Protein AF-A0A5N6A298-F1 (afdb_monomer_lite)

Secondary structure (DSSP, 8-state):
---HHHHHHHHHHHHHHHHHHHHHHHHHHHHHTT-------PPPP-PSPHHHHHHHHHHHHS-HHHHHHHHSSTTHHHHHHHHHHHHHTT--HHHHHHHHHHHHHHHSPPPPPHHHHHHHHHHHHS-HHHHHHHHTSTTHHHHHHHHHHHHHTT--HHHHHHHHHHHHHHHHHHHHHHHHHHHHHHHHHHHHHHS-S--S-HHHHHHHTT--HHHHHHHHHHHHHHS-HHHHHHHHH-TTTHHHHHHHHHHHHHTT--HHHHHHHHHHHHHHHHHTT-SS--HHHHHHHHHHSPPPPPPTTHHHHHTT------HHHHHHHHHHHHHH----HHHHHHTT--HHHHHHHHHHHHHTT-SPPPPP---PPP-THHHHHHHHHHHHHHHHHHHHHHHHHHHHH---TTTHHHHHHHHH--PPPPP--------

Radius of gyration: 34.35 Å; chains: 1; bounding box: 114×72×94 Å

Sequence (431 aa):
MSSPVEDASRQAAQQMAAMLRTLVELTRALDGARRPSLADAGPAVGGPRPAVRYAAVIEQHFGPQVRQALTDSPGWQRMVEQLGELEGAGIPPERLLPALEQITRQAQPAPPTPEQEMARVVERATSPEVAQALTRSEQWPQLAAGLQDLRAGGWDVEQLVAAAVPTLNRLVEGAQAEVGREAADAGRQQSRQVLPARPVDRETALRKAGIDRHENERLSRMVREKLPERPAELLLASDTQWPIVAAEIHRADQSGVDVAARLAGVENMLRHQAAAGARQLDIPVATLAALSMPAPPPAVKQLDQERTGARTLSREELTRASDLAVANHGVSATMLLASGYNAAQAGEALTALEQYGIVGARGESGMHPIQVGSVEQAGQRIAAGVEREIQTQAATAWSTTVSGPPAARRVQRAVTGTAPQAPIRTTGRRR

Organism: NCBI:txid2586635

pLDDT: mean 71.18, std 21.1, range [24.66, 97.81]

Structure (mmCIF, N/CA/C/O backbone):
data_AF-A0A5N6A298-F1
#
_entry.id   AF-A0A5N6A298-F1
#
loop_
_atom_site.group_PDB
_atom_site.id
_atom_site.type_symbol
_atom_site.label_atom_id
_atom_site.label_alt_id
_atom_site.label_comp_id
_atom_site.label_asym_id
_atom_site.label_entity_id
_atom_site.label_seq_id
_atom_site.pdbx_PDB_ins_code
_atom_site.Cartn_x
_atom_site.Cartn_y
_atom_site.Cartn_z
_atom_site.occupancy
_atom_site.B_iso_or_equiv
_atom_site.auth_seq_id
_atom_site.auth_comp_id
_atom_site.auth_asym_id
_atom_site.auth_atom_id
_atom_site.pdbx_PDB_model_num
ATOM 1 N N . MET A 1 1 ? 18.208 12.303 -15.739 1.00 43.62 1 MET A N 1
ATOM 2 C CA . MET A 1 1 ? 17.198 11.227 -15.764 1.00 43.62 1 MET A CA 1
ATOM 3 C C . MET A 1 1 ? 17.650 10.257 -16.831 1.00 43.62 1 MET A C 1
ATOM 5 O O . MET A 1 1 ? 17.842 10.698 -17.957 1.00 43.62 1 MET A O 1
ATOM 9 N N . SER A 1 2 ? 17.954 9.017 -16.462 1.00 44.53 2 SER A N 1
ATOM 10 C CA . SER A 1 2 ? 18.358 7.999 -17.433 1.00 44.53 2 SER A CA 1
ATOM 11 C C . SER A 1 2 ? 17.190 7.650 -18.347 1.00 44.53 2 SER A C 1
ATOM 13 O O . SER A 1 2 ? 16.032 7.767 -17.939 1.00 44.53 2 SER A O 1
ATOM 15 N N . SER A 1 3 ? 17.473 7.294 -19.599 1.00 57.28 3 SER A N 1
ATOM 16 C CA . SER A 1 3 ? 16.395 6.952 -20.528 1.00 57.28 3 SER A CA 1
ATOM 17 C C . SER A 1 3 ? 15.793 5.579 -20.175 1.00 57.28 3 SER A C 1
ATOM 19 O O . SER A 1 3 ? 16.520 4.694 -19.720 1.00 57.28 3 SER A O 1
ATOM 21 N N . PRO A 1 4 ? 14.493 5.335 -20.434 1.00 50.84 4 PRO A N 1
ATOM 22 C CA . PRO A 1 4 ? 13.869 4.027 -20.195 1.00 50.84 4 PRO A CA 1
ATOM 23 C C . PRO A 1 4 ? 14.587 2.870 -20.909 1.00 50.84 4 PRO A C 1
ATOM 25 O O . PRO A 1 4 ? 14.579 1.734 -20.444 1.00 50.84 4 PRO A O 1
ATOM 28 N N . VAL A 1 5 ? 15.239 3.172 -22.036 1.00 50.28 5 VAL A N 1
ATOM 29 C CA . VAL A 1 5 ? 16.053 2.228 -22.809 1.00 50.28 5 VAL A CA 1
ATOM 30 C C . VAL A 1 5 ? 17.362 1.896 -22.083 1.00 50.28 5 VAL A C 1
ATOM 32 O O . VAL A 1 5 ? 17.776 0.738 -22.068 1.00 50.28 5 VAL A O 1
ATOM 35 N N . GLU A 1 6 ? 18.002 2.874 -21.437 1.00 54.69 6 GLU A N 1
ATOM 36 C CA . GLU A 1 6 ? 19.203 2.655 -20.617 1.00 54.69 6 GLU A CA 1
ATOM 37 C C . GLU A 1 6 ? 18.904 1.845 -19.354 1.00 54.69 6 GLU A C 1
ATOM 39 O O . GLU A 1 6 ? 19.725 1.019 -18.951 1.00 54.69 6 GLU A O 1
ATOM 44 N N . ASP A 1 7 ? 17.750 2.073 -18.726 1.00 57.88 7 ASP A N 1
ATOM 45 C CA . ASP A 1 7 ? 17.327 1.325 -17.539 1.00 57.88 7 ASP A CA 1
ATOM 46 C C . ASP A 1 7 ? 16.993 -0.132 -17.898 1.00 57.88 7 ASP A C 1
ATOM 48 O O . ASP A 1 7 ? 17.490 -1.055 -17.250 1.00 57.88 7 ASP A O 1
ATOM 52 N N . ALA A 1 8 ? 16.264 -0.355 -18.998 1.00 55.50 8 ALA A N 1
ATOM 53 C CA . ALA A 1 8 ? 15.999 -1.693 -19.530 1.00 55.50 8 ALA A CA 1
ATOM 54 C C . ALA A 1 8 ? 17.292 -2.431 -19.928 1.00 55.50 8 ALA A C 1
ATOM 56 O O . ALA A 1 8 ? 17.456 -3.614 -19.630 1.00 55.50 8 ALA A O 1
ATOM 57 N N . SER A 1 9 ? 18.245 -1.727 -20.548 1.00 52.16 9 SER A N 1
ATOM 58 C CA . SER A 1 9 ? 19.542 -2.304 -20.931 1.00 52.16 9 SER A CA 1
ATOM 59 C C . SER A 1 9 ? 20.383 -2.682 -19.706 1.00 52.16 9 SER A C 1
ATOM 61 O O . SER A 1 9 ? 21.008 -3.744 -19.690 1.00 52.16 9 SER A O 1
ATOM 63 N N . ARG A 1 10 ? 20.360 -1.864 -18.643 1.00 62.06 10 ARG A N 1
ATOM 64 C CA . ARG A 1 10 ? 21.015 -2.185 -17.364 1.00 62.06 10 ARG A CA 1
ATOM 65 C C . ARG A 1 10 ? 20.372 -3.382 -16.669 1.00 62.06 10 ARG A C 1
ATOM 67 O O . ARG A 1 10 ? 21.094 -4.240 -16.166 1.00 62.06 10 ARG A O 1
ATOM 74 N N . GLN A 1 11 ? 19.045 -3.473 -16.674 1.00 60.03 11 GLN A N 1
ATOM 75 C CA . GLN A 1 11 ? 18.322 -4.610 -16.105 1.00 60.03 11 GLN A CA 1
ATOM 76 C C . GLN A 1 11 ? 18.631 -5.916 -16.856 1.00 60.03 11 GLN A C 1
ATOM 78 O O . GLN A 1 11 ? 18.937 -6.929 -16.226 1.00 60.03 11 GLN A O 1
ATOM 83 N N . ALA A 1 12 ? 18.644 -5.885 -18.191 1.00 54.12 12 ALA A N 1
ATOM 84 C CA . ALA A 1 12 ? 19.017 -7.035 -19.011 1.00 54.12 12 ALA A CA 1
ATOM 85 C C . ALA A 1 12 ? 20.469 -7.485 -18.749 1.00 54.12 12 ALA A C 1
ATOM 87 O O . ALA A 1 12 ? 20.732 -8.679 -18.593 1.00 54.12 12 ALA A O 1
ATOM 88 N N . ALA A 1 13 ? 21.410 -6.541 -18.611 1.00 55.81 13 ALA A N 1
ATOM 89 C CA . ALA A 1 13 ? 22.800 -6.839 -18.256 1.00 55.81 13 ALA A CA 1
ATOM 90 C C . ALA A 1 13 ? 22.931 -7.486 -16.862 1.00 55.81 13 ALA A C 1
ATOM 92 O O . ALA A 1 13 ? 23.724 -8.412 -16.677 1.00 55.81 13 ALA A O 1
ATOM 93 N N . GLN A 1 14 ? 22.135 -7.042 -15.883 1.00 65.56 14 GLN A N 1
ATOM 94 C CA . GLN A 1 14 ? 22.099 -7.637 -14.541 1.00 65.56 14 GLN A CA 1
ATOM 95 C C . GLN A 1 14 ? 21.546 -9.069 -14.556 1.00 65.56 14 GLN A C 1
ATOM 97 O O . GLN A 1 14 ? 22.130 -9.955 -13.929 1.00 65.56 14 GLN A O 1
ATOM 102 N N . GLN A 1 15 ? 20.463 -9.316 -15.296 1.00 60.50 15 GLN A N 1
ATOM 103 C CA . GLN A 1 15 ? 19.890 -10.657 -15.453 1.00 60.50 15 GLN A CA 1
ATOM 104 C C . GLN A 1 15 ? 20.857 -11.612 -16.168 1.00 60.50 15 GLN A C 1
ATOM 106 O O . GLN A 1 15 ? 21.036 -12.749 -15.731 1.00 60.50 15 GLN A O 1
ATOM 111 N N . MET A 1 16 ? 21.556 -11.134 -17.203 1.00 54.50 16 MET A N 1
ATOM 112 C CA . MET A 1 16 ? 22.578 -11.913 -17.906 1.00 54.50 16 MET A CA 1
ATOM 113 C C . MET A 1 16 ? 23.740 -12.308 -16.981 1.00 54.50 16 MET A C 1
ATOM 115 O O . MET A 1 16 ? 24.155 -13.467 -16.969 1.00 54.50 16 MET A O 1
ATOM 119 N N . ALA A 1 17 ? 24.228 -11.377 -16.154 1.00 61.50 17 ALA A N 1
ATOM 120 C CA . ALA A 1 17 ? 25.282 -11.657 -15.179 1.00 61.50 17 ALA A CA 1
ATOM 121 C C . ALA A 1 17 ? 24.845 -12.686 -14.118 1.00 61.50 17 ALA A C 1
ATOM 123 O O . ALA A 1 17 ? 25.639 -13.535 -13.708 1.00 61.50 17 ALA A O 1
ATOM 124 N N . ALA A 1 18 ? 23.579 -12.644 -13.687 1.00 61.78 18 ALA A N 1
ATOM 125 C CA . ALA A 1 18 ? 23.024 -13.631 -12.763 1.00 61.78 18 ALA A CA 1
ATOM 126 C C . ALA A 1 18 ? 22.952 -15.036 -13.390 1.00 61.78 18 ALA A C 1
ATOM 128 O O . ALA A 1 18 ? 23.314 -16.012 -12.734 1.00 61.78 18 ALA A O 1
ATOM 129 N N . MET A 1 19 ? 22.560 -15.141 -14.663 1.00 61.44 19 MET A N 1
ATOM 130 C CA . MET A 1 19 ? 22.506 -16.418 -15.385 1.00 61.44 19 MET A CA 1
ATOM 131 C C . MET A 1 19 ? 23.881 -17.012 -15.694 1.00 61.44 19 MET A C 1
ATOM 133 O O . MET A 1 19 ? 24.084 -18.215 -15.553 1.00 61.44 19 MET A O 1
ATOM 137 N N . LEU A 1 20 ? 24.856 -16.192 -16.090 1.00 58.78 20 LEU A N 1
ATOM 138 C CA . LEU A 1 20 ? 26.224 -16.677 -16.296 1.00 58.78 20 LEU A CA 1
ATOM 139 C C . LEU A 1 20 ? 26.817 -17.229 -14.997 1.00 58.78 20 LEU A C 1
ATOM 141 O O . LEU A 1 20 ? 27.527 -18.232 -15.014 1.00 58.78 20 LEU A O 1
ATOM 145 N N . ARG A 1 21 ? 26.456 -16.637 -13.853 1.00 65.31 21 ARG A N 1
ATOM 146 C CA . ARG A 1 21 ? 26.843 -17.150 -12.539 1.00 65.31 21 ARG A CA 1
ATOM 147 C C . ARG A 1 21 ? 26.256 -18.527 -12.249 1.00 65.31 21 ARG A C 1
ATOM 149 O O . ARG A 1 21 ? 26.999 -19.398 -11.814 1.00 65.31 21 ARG A O 1
ATOM 156 N N . THR A 1 22 ? 24.962 -18.739 -12.485 1.00 58.91 22 THR A N 1
ATOM 157 C CA . THR A 1 22 ? 24.343 -20.053 -12.256 1.00 58.91 22 THR A CA 1
ATOM 158 C C . THR A 1 22 ? 24.897 -21.113 -13.200 1.00 58.91 22 THR A C 1
ATOM 160 O O . THR A 1 22 ? 25.132 -22.235 -12.759 1.00 58.91 22 THR A O 1
ATOM 163 N N . LEU A 1 23 ? 25.184 -20.758 -14.456 1.00 58.97 23 LEU A N 1
ATOM 164 C CA . LEU A 1 23 ? 25.839 -21.666 -15.396 1.00 58.97 23 LEU A CA 1
ATOM 165 C C . LEU A 1 23 ? 27.237 -22.063 -14.918 1.00 58.97 23 LEU A C 1
ATOM 167 O O . LEU A 1 23 ? 27.501 -23.255 -14.853 1.00 58.97 23 LEU A O 1
ATOM 171 N N . VAL A 1 24 ? 28.086 -21.110 -14.515 1.00 64.62 24 VAL A N 1
ATOM 172 C CA . VAL A 1 24 ? 29.446 -21.392 -14.009 1.00 64.62 24 VAL A CA 1
ATOM 173 C C . VAL A 1 24 ? 29.429 -22.269 -12.756 1.00 64.62 24 VAL A 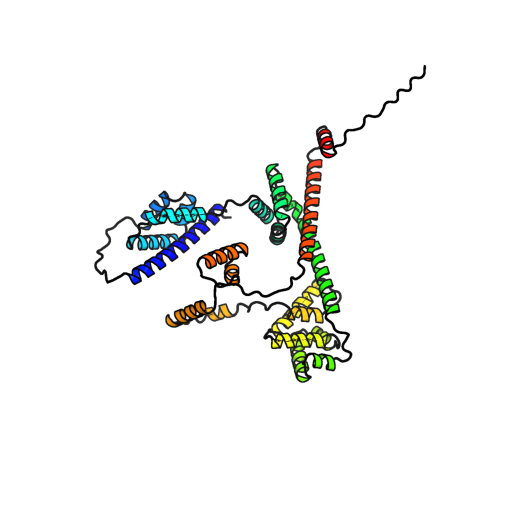C 1
ATOM 175 O O . VAL A 1 24 ? 30.220 -23.204 -12.657 1.00 64.62 24 VAL A O 1
ATOM 178 N N . GLU A 1 25 ? 28.527 -22.012 -11.806 1.00 63.84 25 GLU A N 1
ATOM 179 C CA . GLU A 1 25 ? 28.396 -22.862 -10.614 1.00 63.84 25 GLU A CA 1
ATOM 180 C C . GLU A 1 25 ? 27.953 -24.287 -10.980 1.00 63.84 25 GLU A C 1
ATOM 182 O O . GLU A 1 25 ? 28.453 -25.259 -10.413 1.00 63.84 25 GLU A O 1
ATOM 187 N N . LEU A 1 26 ? 27.085 -24.431 -11.984 1.00 54.97 26 LEU A N 1
ATOM 188 C CA . LEU A 1 26 ? 26.651 -25.732 -12.484 1.00 54.97 26 LEU A CA 1
ATOM 189 C C . LEU A 1 26 ? 27.782 -26.471 -13.220 1.00 54.97 26 LEU A C 1
ATOM 191 O O . LEU A 1 26 ? 27.974 -27.663 -12.981 1.00 54.97 26 LEU A O 1
ATOM 195 N N . THR A 1 27 ? 28.584 -25.791 -14.050 1.00 60.00 27 THR A N 1
ATOM 196 C CA . THR A 1 27 ? 29.765 -26.402 -14.688 1.00 60.00 27 THR A CA 1
ATOM 197 C C . THR A 1 27 ? 30.813 -26.798 -13.658 1.00 60.00 27 THR A C 1
ATOM 199 O O . THR A 1 27 ? 31.325 -27.910 -13.728 1.00 60.00 27 THR A O 1
ATOM 202 N N . ARG A 1 28 ? 31.089 -25.955 -12.654 1.00 65.38 28 ARG A N 1
ATOM 203 C CA . ARG A 1 28 ? 32.014 -26.289 -11.557 1.00 65.38 28 ARG A CA 1
ATOM 204 C C . ARG A 1 28 ? 31.529 -27.488 -10.744 1.00 65.38 28 ARG A C 1
ATOM 206 O O . ARG A 1 28 ? 32.340 -28.342 -10.391 1.00 65.38 28 ARG A O 1
ATOM 213 N N . ALA A 1 29 ? 30.227 -27.586 -10.477 1.00 60.88 29 ALA A N 1
ATOM 214 C CA . ALA A 1 29 ? 29.640 -28.744 -9.806 1.00 60.88 29 ALA A CA 1
ATOM 215 C C . ALA A 1 29 ? 29.777 -30.030 -10.645 1.00 60.88 29 ALA A C 1
ATOM 217 O O . ALA A 1 29 ? 30.092 -31.091 -10.105 1.00 60.88 29 ALA A O 1
ATOM 218 N N . LEU A 1 30 ? 29.603 -29.934 -11.968 1.00 55.88 30 LEU A N 1
ATOM 219 C CA . LEU A 1 30 ? 29.752 -31.058 -12.898 1.00 55.88 30 LEU A CA 1
ATOM 220 C C . LEU A 1 30 ? 31.219 -31.476 -13.110 1.00 55.88 30 LEU A C 1
ATOM 222 O O . LEU A 1 30 ? 31.504 -32.672 -13.179 1.00 55.88 30 LEU A O 1
ATOM 226 N N . ASP A 1 31 ? 32.155 -30.526 -13.158 1.00 60.06 31 ASP A N 1
ATOM 227 C CA . ASP A 1 31 ? 33.596 -30.787 -13.274 1.00 60.06 31 ASP A CA 1
ATOM 228 C C . ASP A 1 31 ? 34.197 -31.316 -11.968 1.00 60.06 31 ASP A C 1
ATOM 230 O O . ASP A 1 31 ? 35.056 -32.201 -11.993 1.00 60.06 31 ASP A O 1
ATOM 234 N N . GLY A 1 32 ? 33.696 -30.848 -10.820 1.00 59.97 32 GLY A N 1
ATOM 235 C CA . GLY A 1 32 ? 34.013 -31.412 -9.507 1.00 59.97 32 GLY A CA 1
ATOM 236 C C . GLY A 1 32 ? 33.609 -32.885 -9.384 1.00 59.97 32 GLY A C 1
ATOM 237 O O . GLY A 1 32 ? 34.278 -33.648 -8.692 1.00 59.97 32 GLY A O 1
ATOM 238 N N . ALA A 1 33 ? 32.576 -33.308 -10.118 1.00 52.66 33 ALA A N 1
ATOM 239 C CA . ALA A 1 33 ? 32.169 -34.707 -10.219 1.00 52.66 33 ALA A CA 1
ATOM 240 C C . ALA A 1 33 ? 32.962 -35.514 -11.272 1.00 52.66 33 ALA A C 1
ATOM 242 O O . ALA A 1 33 ? 32.842 -36.739 -11.308 1.00 52.66 33 ALA A O 1
ATOM 243 N N . ARG A 1 34 ? 33.760 -34.863 -12.138 1.00 52.56 34 ARG A N 1
ATOM 244 C CA . ARG A 1 34 ? 34.408 -35.492 -13.308 1.00 52.56 34 ARG A CA 1
ATOM 245 C C . ARG A 1 34 ? 35.936 -35.467 -13.348 1.00 52.56 34 ARG A C 1
ATOM 247 O O . ARG A 1 34 ? 36.486 -36.093 -14.252 1.00 52.56 34 ARG A O 1
ATOM 254 N N . ARG A 1 35 ? 36.654 -34.823 -12.422 1.00 43.28 35 ARG A N 1
ATOM 255 C CA . ARG A 1 35 ? 38.133 -34.802 -12.471 1.00 43.28 35 ARG A CA 1
ATOM 256 C C . ARG A 1 35 ? 38.819 -35.918 -11.666 1.00 43.28 35 ARG A C 1
ATOM 258 O O . ARG A 1 35 ? 38.886 -35.827 -10.442 1.00 43.28 35 ARG A O 1
ATOM 265 N N . PRO A 1 36 ? 39.494 -36.873 -12.336 1.00 46.06 36 PRO A N 1
ATOM 266 C CA . PRO A 1 36 ? 40.825 -37.315 -11.943 1.00 46.06 36 PRO A CA 1
ATOM 267 C C . PRO A 1 36 ? 41.881 -36.260 -12.342 1.00 46.06 36 PRO A C 1
ATOM 269 O O . PRO A 1 36 ? 41.721 -35.525 -13.315 1.00 46.06 36 PRO A O 1
ATOM 272 N N . SER A 1 37 ? 42.941 -36.171 -11.535 1.00 46.19 37 SER A N 1
ATOM 273 C CA . SER A 1 37 ? 44.024 -35.174 -11.575 1.00 46.19 37 SER A CA 1
ATOM 274 C C . SER A 1 37 ? 44.629 -34.944 -12.973 1.00 46.19 37 SER A C 1
ATOM 276 O O . SER A 1 37 ? 45.226 -35.847 -13.552 1.00 46.19 37 SER A O 1
ATOM 278 N N . LEU A 1 38 ? 44.520 -33.714 -13.487 1.00 52.94 38 LEU A N 1
ATOM 279 C CA . LEU A 1 38 ? 45.215 -33.213 -14.679 1.00 52.94 38 LEU A CA 1
ATOM 280 C C . LEU A 1 38 ? 46.194 -32.124 -14.222 1.00 52.94 38 LEU A C 1
ATOM 282 O O . LEU A 1 38 ? 45.809 -30.968 -14.060 1.00 52.94 38 LEU A O 1
ATOM 286 N N . ALA A 1 39 ? 47.439 -32.522 -13.958 1.00 48.03 39 ALA A N 1
ATOM 287 C CA . ALA A 1 39 ? 48.506 -31.664 -13.437 1.00 48.03 39 ALA A CA 1
ATOM 288 C C . ALA A 1 39 ? 49.485 -31.139 -14.512 1.00 48.03 39 ALA A C 1
ATOM 290 O O . ALA A 1 39 ? 50.478 -30.522 -14.154 1.00 48.03 39 ALA A O 1
ATOM 291 N N . ASP A 1 40 ? 49.202 -31.320 -15.808 1.00 52.19 40 ASP A N 1
ATOM 292 C CA . ASP A 1 40 ? 50.120 -30.959 -16.909 1.00 52.19 40 ASP A CA 1
ATOM 293 C C . ASP A 1 40 ? 49.461 -30.054 -17.970 1.00 52.19 40 ASP A C 1
ATOM 295 O O . ASP A 1 40 ? 49.373 -30.388 -19.151 1.00 52.19 40 ASP A O 1
ATOM 299 N N . ALA A 1 41 ? 48.980 -28.874 -17.568 1.00 49.12 41 ALA A N 1
ATOM 300 C CA . ALA A 1 41 ? 48.631 -27.812 -18.517 1.00 49.12 41 ALA A CA 1
ATOM 301 C C . ALA A 1 41 ? 49.768 -26.778 -18.554 1.00 49.12 41 ALA A C 1
ATOM 303 O O . ALA A 1 41 ? 49.961 -26.016 -17.607 1.00 49.12 41 ALA A O 1
ATOM 304 N N . GLY A 1 42 ? 50.552 -26.796 -19.635 1.00 51.91 42 GLY A N 1
ATOM 305 C CA . GLY A 1 42 ? 51.696 -25.908 -19.851 1.00 51.91 42 GLY A CA 1
ATOM 306 C C . GLY A 1 42 ? 51.341 -24.411 -19.947 1.00 51.91 42 GLY A C 1
ATOM 307 O O . GLY A 1 42 ? 50.167 -24.040 -20.012 1.00 51.91 42 GLY A O 1
ATOM 308 N N . PRO A 1 43 ? 52.359 -23.528 -19.957 1.00 50.56 43 PRO A N 1
ATOM 309 C CA . PRO A 1 43 ? 52.185 -22.081 -19.851 1.00 50.56 43 PRO A CA 1
ATOM 310 C C . PRO A 1 43 ? 51.409 -21.501 -21.042 1.00 50.56 43 PRO A C 1
ATOM 312 O O . PRO A 1 43 ? 51.761 -21.715 -22.202 1.00 50.56 43 PRO A O 1
ATOM 315 N N . ALA A 1 44 ? 50.356 -20.739 -20.736 1.00 53.00 44 ALA A N 1
ATOM 316 C CA . ALA A 1 44 ? 49.488 -20.093 -21.712 1.00 53.00 44 ALA A CA 1
ATOM 317 C C . ALA A 1 44 ? 50.273 -19.114 -22.607 1.00 53.00 44 ALA A C 1
ATOM 319 O O . ALA A 1 44 ? 50.848 -18.131 -22.140 1.00 53.00 44 ALA A O 1
ATOM 320 N N . VAL A 1 45 ? 50.290 -19.393 -23.911 1.00 48.31 45 VAL A N 1
ATOM 321 C CA . VAL A 1 45 ? 50.901 -18.553 -24.949 1.00 48.31 45 VAL A CA 1
ATOM 322 C C . VAL A 1 45 ? 50.111 -17.241 -25.080 1.00 48.31 45 VAL A C 1
ATOM 324 O O . VAL A 1 45 ? 48.882 -17.250 -25.093 1.00 48.31 45 VAL A O 1
ATOM 327 N N . GLY A 1 46 ? 50.822 -16.109 -25.154 1.00 52.50 46 GLY A N 1
ATOM 328 C CA . GLY A 1 46 ? 50.289 -14.742 -25.080 1.00 52.50 46 GLY A CA 1
ATOM 329 C C . GLY A 1 46 ? 49.332 -14.339 -26.207 1.00 52.50 46 GLY A C 1
ATOM 330 O O . GLY A 1 46 ? 49.726 -13.664 -27.155 1.00 52.50 46 GLY A O 1
ATOM 331 N N . GLY A 1 47 ? 48.061 -14.714 -26.074 1.00 63.28 47 GLY A N 1
ATOM 332 C CA . GLY A 1 47 ? 46.960 -14.180 -26.874 1.00 63.28 47 GLY A CA 1
ATOM 333 C C . GLY A 1 47 ? 46.531 -12.765 -26.447 1.00 63.28 47 GLY A C 1
ATOM 334 O O . GLY A 1 47 ? 46.958 -12.265 -25.400 1.00 63.28 47 GLY A O 1
ATOM 335 N N . PRO A 1 48 ? 45.673 -12.097 -27.244 1.00 67.38 48 PRO A N 1
ATOM 336 C CA . PRO A 1 48 ? 45.055 -10.832 -26.853 1.00 67.38 48 PRO A CA 1
ATOM 337 C C . PRO A 1 48 ? 44.349 -10.969 -25.499 1.00 67.38 48 PRO A C 1
ATOM 339 O O . PRO A 1 48 ? 43.787 -12.019 -25.186 1.00 67.38 48 PRO A O 1
ATOM 342 N N . ARG A 1 49 ? 44.370 -9.895 -24.694 1.00 81.94 49 ARG A N 1
ATOM 343 C CA . ARG A 1 49 ? 43.729 -9.882 -23.370 1.00 81.94 49 ARG A CA 1
ATOM 344 C C . ARG A 1 49 ? 42.270 -10.360 -23.503 1.00 81.94 49 ARG A C 1
ATOM 346 O O . ARG A 1 49 ? 41.555 -9.784 -24.329 1.00 81.94 49 ARG A O 1
ATOM 353 N N . PRO A 1 50 ? 41.811 -11.338 -22.697 1.00 82.00 50 PRO A N 1
ATOM 354 C CA . PRO A 1 50 ? 40.481 -11.947 -22.825 1.00 82.00 50 PRO A CA 1
ATOM 355 C C . PRO A 1 50 ? 39.333 -10.934 -22.935 1.00 82.00 50 PRO A C 1
ATOM 357 O O . PRO A 1 50 ? 38.437 -11.105 -23.753 1.00 82.00 50 PRO A O 1
ATOM 360 N N . ALA A 1 51 ? 39.418 -9.812 -22.210 1.00 83.25 51 ALA A N 1
ATOM 361 C CA . ALA A 1 51 ? 38.435 -8.730 -22.272 1.00 83.25 51 ALA A CA 1
ATOM 362 C C . ALA A 1 51 ? 38.251 -8.130 -23.679 1.00 83.25 51 ALA A C 1
ATOM 364 O O . ALA A 1 51 ? 37.125 -7.880 -24.093 1.00 83.25 51 ALA A O 1
ATOM 365 N N . VAL A 1 52 ? 39.342 -7.912 -24.423 1.00 87.25 52 VAL A N 1
ATOM 366 C CA . VAL A 1 52 ? 39.291 -7.336 -25.781 1.00 87.25 52 VAL A CA 1
ATOM 367 C C . VAL A 1 52 ? 38.697 -8.343 -26.758 1.00 87.25 52 VAL A C 1
ATOM 369 O O . VAL A 1 52 ? 37.897 -7.983 -27.617 1.00 87.25 52 VAL A O 1
ATOM 372 N N . ARG A 1 53 ? 39.054 -9.621 -26.594 1.00 87.94 53 ARG A N 1
ATOM 373 C CA . ARG A 1 53 ? 38.508 -10.704 -27.408 1.00 87.94 53 ARG A CA 1
ATOM 374 C C . ARG A 1 53 ? 37.005 -10.851 -27.179 1.00 87.94 53 ARG A C 1
ATOM 376 O O . ARG A 1 53 ? 36.258 -10.776 -28.145 1.00 87.94 53 ARG A O 1
ATOM 383 N N . TYR A 1 54 ? 36.549 -11.003 -25.935 1.00 88.75 54 TYR A N 1
ATOM 384 C CA . TYR A 1 54 ? 35.120 -11.179 -25.654 1.00 88.75 54 TYR A CA 1
ATOM 385 C C . TYR A 1 54 ? 34.296 -9.933 -25.967 1.00 88.75 54 TYR A C 1
ATOM 387 O O . TYR A 1 54 ? 33.163 -10.083 -26.412 1.00 88.75 54 TYR A O 1
ATOM 395 N N . ALA A 1 55 ? 34.858 -8.726 -25.824 1.00 87.25 55 ALA A N 1
ATOM 396 C CA . ALA A 1 55 ? 34.208 -7.515 -26.315 1.00 87.25 55 ALA A CA 1
ATOM 397 C C . ALA A 1 55 ? 33.898 -7.645 -27.812 1.00 87.25 55 ALA A C 1
ATOM 399 O O . ALA A 1 55 ? 32.737 -7.517 -28.182 1.00 87.25 55 ALA A O 1
ATOM 400 N N . ALA A 1 56 ? 34.886 -8.009 -28.641 1.00 89.06 56 ALA A N 1
ATOM 401 C CA . ALA A 1 56 ? 34.703 -8.200 -30.083 1.00 89.06 56 ALA A CA 1
ATOM 402 C C . ALA A 1 56 ? 33.649 -9.270 -30.425 1.00 89.06 56 ALA A C 1
ATOM 404 O O . ALA A 1 56 ? 32.884 -9.090 -31.369 1.00 89.06 56 ALA A O 1
ATOM 405 N N . VAL A 1 57 ? 33.566 -10.361 -29.653 1.00 87.44 57 VAL A N 1
ATOM 406 C CA . VAL A 1 57 ? 32.520 -11.378 -29.861 1.00 87.44 57 VAL A CA 1
ATOM 407 C C . VAL A 1 57 ? 31.134 -10.825 -29.486 1.00 87.44 57 VAL A C 1
ATOM 409 O O . VAL A 1 57 ? 30.175 -10.999 -30.232 1.00 87.44 57 VAL A O 1
ATOM 412 N N . ILE A 1 58 ? 31.011 -10.072 -28.390 1.00 87.56 58 ILE A N 1
ATOM 413 C CA . ILE A 1 58 ? 29.758 -9.391 -28.014 1.00 87.56 58 ILE A CA 1
ATOM 414 C C . ILE A 1 58 ? 29.351 -8.349 -29.064 1.00 87.56 58 ILE A C 1
ATOM 416 O O . ILE A 1 58 ? 28.162 -8.211 -29.353 1.00 87.56 58 ILE A O 1
ATOM 420 N N . GLU A 1 59 ? 30.306 -7.656 -29.690 1.00 88.56 59 GLU A N 1
ATOM 421 C CA . GLU A 1 59 ? 30.016 -6.688 -30.755 1.00 88.56 59 GLU A CA 1
ATOM 422 C C . GLU A 1 59 ? 29.309 -7.309 -31.963 1.00 88.56 59 GLU A C 1
ATOM 424 O O . GLU A 1 59 ? 28.521 -6.626 -32.619 1.00 88.56 59 GLU A O 1
ATOM 429 N N . GLN A 1 60 ? 29.585 -8.584 -32.252 1.00 89.75 60 GLN A N 1
ATOM 430 C CA . GLN A 1 60 ? 28.999 -9.311 -33.381 1.00 89.75 60 GLN A CA 1
ATOM 431 C C . GLN A 1 60 ? 27.565 -9.777 -33.106 1.00 89.75 60 GLN A C 1
ATOM 433 O O . GLN A 1 60 ? 26.785 -9.911 -34.046 1.00 89.75 60 GLN A O 1
ATOM 438 N N . HIS A 1 61 ? 27.212 -10.005 -31.837 1.00 85.06 61 HIS A N 1
ATOM 439 C CA . HIS A 1 61 ? 25.932 -10.606 -31.445 1.00 85.06 61 HIS A CA 1
ATOM 440 C C . HIS A 1 61 ? 24.925 -9.615 -30.851 1.00 85.06 61 HIS A C 1
ATOM 442 O O . HIS A 1 61 ? 23.725 -9.879 -30.876 1.00 85.06 61 HIS A O 1
ATOM 448 N N . PHE A 1 62 ? 25.375 -8.467 -30.338 1.00 86.50 62 PHE A N 1
ATOM 449 C CA . PHE A 1 62 ? 24.496 -7.496 -29.688 1.00 86.50 62 PHE A CA 1
ATOM 450 C C . PHE A 1 62 ? 24.516 -6.123 -30.370 1.00 86.50 62 PHE A C 1
ATOM 452 O O . PHE A 1 62 ? 25.555 -5.603 -30.796 1.00 86.50 62 PHE A O 1
ATOM 459 N N . GLY A 1 63 ? 23.336 -5.494 -30.414 1.00 86.38 63 GLY A N 1
ATOM 460 C CA . GLY A 1 63 ? 23.179 -4.111 -30.862 1.00 86.38 63 GLY A CA 1
ATOM 461 C C . GLY A 1 63 ? 23.996 -3.122 -30.012 1.00 86.38 63 GLY A C 1
ATOM 462 O O . GLY A 1 63 ? 24.357 -3.431 -28.872 1.00 86.38 63 GLY A O 1
ATOM 463 N N . PRO A 1 64 ? 24.278 -1.912 -30.532 1.00 85.75 64 PRO A N 1
ATOM 464 C CA . PRO A 1 64 ? 25.215 -0.965 -29.918 1.00 85.75 64 PRO A CA 1
ATOM 465 C C . PRO A 1 64 ? 24.840 -0.571 -28.480 1.00 85.75 64 PRO A C 1
ATOM 467 O O . PRO A 1 64 ? 25.721 -0.429 -27.641 1.00 85.75 64 PRO A O 1
ATOM 470 N N . GLN A 1 65 ? 23.544 -0.470 -28.169 1.00 79.50 65 GLN A N 1
ATOM 471 C CA . GLN A 1 65 ? 23.050 -0.103 -26.834 1.00 79.50 65 GLN A CA 1
ATOM 472 C C . GLN A 1 65 ? 23.310 -1.194 -25.786 1.00 79.50 65 GLN A C 1
ATOM 474 O O . GLN A 1 65 ? 23.813 -0.909 -24.704 1.00 79.50 65 GLN A O 1
ATOM 479 N N . VAL A 1 66 ? 23.007 -2.454 -26.117 1.00 81.38 66 VAL A N 1
ATOM 480 C CA . VAL A 1 66 ? 23.225 -3.597 -25.216 1.00 81.38 66 VAL A CA 1
ATOM 481 C C . VAL A 1 66 ? 24.717 -3.841 -25.029 1.00 81.38 66 VAL A C 1
ATOM 483 O O . VAL A 1 66 ? 25.163 -4.065 -23.910 1.00 81.38 66 VAL A O 1
ATOM 486 N N . ARG A 1 67 ? 25.498 -3.723 -26.106 1.00 88.44 67 ARG A N 1
ATOM 487 C CA . ARG A 1 67 ? 26.960 -3.787 -26.058 1.00 88.44 67 ARG A CA 1
ATOM 488 C C . ARG A 1 67 ? 27.525 -2.761 -25.083 1.00 88.44 67 ARG A C 1
ATOM 490 O O . ARG A 1 67 ? 28.242 -3.153 -24.173 1.00 88.44 67 ARG A O 1
ATOM 497 N N . GLN A 1 68 ? 27.157 -1.490 -25.245 1.00 84.81 68 GLN A N 1
ATOM 498 C CA . GLN A 1 68 ? 27.632 -0.418 -24.377 1.00 84.81 68 GLN A CA 1
ATOM 499 C C . GLN A 1 68 ? 27.200 -0.642 -22.922 1.00 84.81 68 GLN A C 1
ATOM 501 O O . GLN A 1 68 ? 28.020 -0.560 -22.016 1.00 84.81 68 GLN A O 1
ATOM 506 N N . ALA A 1 69 ? 25.943 -1.027 -22.686 1.00 84.50 69 ALA A N 1
ATOM 507 C CA . ALA A 1 69 ? 25.462 -1.340 -21.342 1.00 84.50 69 ALA A CA 1
ATOM 508 C C . ALA A 1 69 ? 26.203 -2.525 -20.695 1.00 84.50 69 ALA A C 1
ATOM 510 O O . ALA A 1 69 ? 26.441 -2.511 -19.488 1.00 84.50 69 ALA A O 1
ATOM 511 N N . LEU A 1 70 ? 26.575 -3.546 -21.475 1.00 84.44 70 LEU A N 1
ATOM 512 C CA . LEU A 1 70 ? 27.336 -4.700 -20.995 1.00 84.44 70 LEU A CA 1
ATOM 513 C C . LEU A 1 70 ? 28.794 -4.343 -20.696 1.00 84.44 70 LEU A C 1
ATOM 515 O O . LEU A 1 70 ? 29.299 -4.761 -19.656 1.00 84.44 70 LEU A O 1
ATOM 519 N N . THR A 1 71 ? 29.456 -3.570 -21.563 1.00 85.12 71 THR A N 1
ATOM 520 C CA . THR A 1 71 ? 30.866 -3.181 -21.386 1.00 85.12 71 THR A CA 1
ATOM 521 C C . THR A 1 71 ? 31.060 -2.126 -20.305 1.00 85.12 71 THR A C 1
ATOM 523 O O . THR A 1 71 ? 32.064 -2.163 -19.595 1.00 85.12 71 THR A O 1
ATOM 526 N N . ASP A 1 72 ? 30.093 -1.220 -20.145 1.00 85.12 72 ASP A N 1
ATOM 527 C CA . ASP A 1 72 ? 30.130 -0.148 -19.144 1.00 85.12 72 ASP A CA 1
ATOM 528 C C . ASP A 1 72 ? 29.599 -0.626 -17.780 1.00 85.12 72 ASP A C 1
ATOM 530 O O . ASP A 1 72 ? 29.726 0.066 -16.766 1.00 85.12 72 ASP A O 1
ATOM 534 N N . SER A 1 73 ? 29.006 -1.825 -17.728 1.00 83.69 73 SER A N 1
ATOM 535 C CA . SER A 1 73 ? 28.530 -2.417 -16.484 1.00 83.69 73 SER A CA 1
ATOM 536 C C . SER A 1 73 ? 29.701 -2.686 -15.531 1.00 83.69 73 SER A C 1
ATOM 538 O O . SER A 1 73 ? 30.687 -3.316 -15.923 1.00 83.69 73 SER A O 1
ATOM 540 N N . PRO A 1 74 ? 29.583 -2.347 -14.233 1.00 80.44 74 PRO A N 1
ATOM 541 C CA . PRO A 1 74 ? 30.589 -2.708 -13.231 1.00 80.44 74 PRO A CA 1
ATOM 542 C C . PRO A 1 74 ? 30.784 -4.232 -13.094 1.00 80.44 74 PRO A C 1
ATOM 544 O O . PRO A 1 74 ? 31.770 -4.678 -12.512 1.00 80.44 74 PRO A O 1
ATOM 547 N N . GLY A 1 75 ? 29.870 -5.045 -13.642 1.00 83.62 75 GLY A N 1
ATOM 548 C CA . GLY A 1 75 ? 29.991 -6.502 -13.722 1.00 83.62 75 GLY A CA 1
ATOM 549 C C . GLY A 1 75 ? 30.801 -7.030 -14.914 1.00 83.62 75 GLY A C 1
ATOM 550 O O . GLY A 1 75 ? 31.034 -8.236 -14.973 1.00 83.62 75 GLY A O 1
ATOM 551 N N . TRP A 1 76 ? 31.241 -6.173 -15.842 1.00 87.44 76 TRP A N 1
ATOM 552 C CA . TRP A 1 76 ? 31.899 -6.577 -17.090 1.00 87.44 76 TRP A CA 1
ATOM 553 C C . TRP A 1 76 ? 33.155 -7.429 -16.871 1.00 87.44 76 TRP A C 1
ATOM 555 O O . TRP A 1 76 ? 33.287 -8.498 -17.460 1.00 87.44 76 TRP A O 1
ATOM 565 N N . GLN A 1 77 ? 34.050 -7.011 -15.970 1.00 88.50 77 GLN A N 1
ATOM 566 C CA . GLN A 1 77 ? 35.285 -7.760 -15.689 1.00 88.50 77 GLN A CA 1
ATOM 567 C C . GLN A 1 77 ? 34.995 -9.169 -15.163 1.00 88.50 77 GLN A C 1
ATOM 569 O O . GLN A 1 77 ? 35.577 -10.142 -15.631 1.00 88.50 77 GLN A O 1
ATOM 574 N N . ARG A 1 78 ? 34.017 -9.298 -14.260 1.00 84.19 78 ARG A N 1
ATOM 575 C CA . ARG A 1 78 ? 33.586 -10.601 -13.742 1.00 84.19 78 ARG A CA 1
ATOM 576 C C . ARG A 1 78 ? 32.974 -11.472 -14.841 1.00 84.19 78 ARG A C 1
ATOM 578 O O . ARG A 1 78 ? 33.189 -12.676 -14.856 1.00 84.19 78 ARG A O 1
ATOM 585 N N . MET A 1 79 ? 32.222 -10.875 -15.762 1.00 85.81 79 MET A N 1
ATOM 586 C CA . MET A 1 79 ? 31.657 -11.585 -16.910 1.00 85.81 79 MET A CA 1
ATOM 587 C C . MET A 1 79 ? 32.755 -12.117 -17.839 1.00 85.81 79 MET A C 1
ATOM 589 O O . MET A 1 79 ? 32.697 -13.265 -18.264 1.00 85.81 79 MET A O 1
ATOM 593 N N . VAL A 1 80 ? 33.785 -11.310 -18.101 1.00 90.31 80 VAL A N 1
ATOM 594 C CA . VAL A 1 80 ? 34.977 -11.709 -18.865 1.00 90.31 80 VAL A CA 1
ATOM 595 C C . VAL A 1 80 ? 35.705 -12.874 -18.192 1.00 90.31 80 VAL A C 1
ATOM 597 O O . VAL A 1 80 ? 36.078 -13.825 -18.875 1.00 90.31 80 VAL A O 1
ATOM 600 N N . GLU A 1 81 ? 35.881 -12.830 -16.870 1.00 89.56 81 GLU A N 1
ATOM 601 C CA . GLU A 1 81 ? 36.472 -13.934 -16.100 1.00 89.56 81 GLU A CA 1
ATOM 602 C C . GLU A 1 81 ? 35.641 -15.218 -16.237 1.00 89.56 81 GLU A C 1
ATOM 604 O O . GLU A 1 81 ? 36.185 -16.270 -16.559 1.00 89.56 81 GLU A O 1
ATOM 609 N N . GLN A 1 82 ? 34.316 -15.125 -16.086 1.00 87.12 82 GLN A N 1
ATOM 610 C CA . GLN A 1 82 ? 33.400 -16.262 -16.227 1.00 87.12 82 GLN A CA 1
ATOM 611 C C . GLN A 1 82 ? 33.417 -16.870 -17.634 1.00 87.12 82 GLN A C 1
ATOM 613 O O . GLN A 1 82 ? 33.423 -18.091 -17.775 1.00 87.12 82 GLN A O 1
ATOM 618 N N . LEU A 1 83 ? 33.454 -16.041 -18.681 1.00 88.50 83 LEU A N 1
ATOM 619 C CA . LEU A 1 83 ? 33.589 -16.519 -20.060 1.00 88.50 83 LEU A CA 1
ATOM 620 C C . LEU A 1 83 ? 34.943 -17.206 -20.285 1.00 88.50 83 LEU A C 1
ATOM 622 O O . LEU A 1 83 ? 34.993 -18.230 -20.964 1.00 88.50 83 LEU A O 1
ATOM 626 N N . GLY A 1 84 ? 36.011 -16.701 -19.658 1.00 89.12 84 GLY A N 1
ATOM 627 C CA . GLY A 1 84 ? 37.331 -17.335 -19.654 1.00 89.12 84 GLY A CA 1
ATOM 628 C C . GLY A 1 84 ? 37.344 -18.706 -18.986 1.00 89.12 84 GLY A C 1
ATOM 629 O O . GLY A 1 84 ? 37.945 -19.642 -19.512 1.00 89.12 84 GLY A O 1
ATOM 630 N N . GLU A 1 85 ? 36.650 -18.855 -17.859 1.00 89.38 85 GLU A N 1
ATOM 631 C CA . GLU A 1 85 ? 36.507 -20.148 -17.184 1.00 89.38 85 GLU A CA 1
ATOM 632 C C . GLU A 1 85 ? 35.728 -21.162 -18.029 1.00 89.38 85 GLU A C 1
ATOM 634 O O . GLU A 1 85 ? 36.148 -22.313 -18.147 1.00 89.38 85 GLU A O 1
ATOM 639 N N . LEU A 1 86 ? 34.622 -20.739 -18.652 1.00 88.38 86 LEU A N 1
ATOM 640 C CA . LEU A 1 86 ? 33.818 -21.599 -19.526 1.00 88.38 86 LEU A CA 1
ATOM 641 C C . LEU A 1 86 ? 34.600 -22.028 -20.772 1.00 88.38 86 LEU A C 1
ATOM 643 O O . LEU A 1 86 ? 34.548 -23.198 -21.157 1.00 88.38 86 LEU A O 1
ATOM 647 N N . GLU A 1 87 ? 35.379 -21.119 -21.359 1.00 89.75 87 GLU A N 1
ATOM 648 C CA . GLU A 1 87 ? 36.266 -21.449 -22.473 1.00 89.75 87 GLU A CA 1
ATOM 649 C C . GLU A 1 87 ? 37.365 -22.433 -22.042 1.00 89.75 87 GLU A C 1
ATOM 651 O O . GLU A 1 87 ? 37.626 -23.408 -22.748 1.00 89.75 87 GLU A O 1
ATOM 656 N N . GLY A 1 88 ? 37.950 -22.248 -20.852 1.00 87.75 88 GLY A N 1
ATOM 657 C CA . GLY A 1 88 ? 38.900 -23.192 -20.254 1.00 87.75 88 GLY A CA 1
ATOM 658 C C . GLY A 1 88 ? 38.307 -24.583 -19.988 1.00 87.75 88 GLY A C 1
ATOM 659 O O . GLY A 1 88 ? 39.030 -25.578 -20.036 1.00 87.75 88 GLY A O 1
ATOM 660 N N . ALA A 1 89 ? 36.991 -24.668 -19.775 1.00 88.69 89 ALA A N 1
ATOM 661 C CA . ALA A 1 89 ? 36.231 -25.916 -19.681 1.00 88.69 89 ALA A CA 1
ATOM 662 C C . ALA A 1 89 ? 35.813 -26.490 -21.056 1.00 88.69 89 ALA A C 1
ATOM 664 O O . ALA A 1 89 ? 35.100 -27.492 -21.126 1.00 88.69 89 ALA A O 1
ATOM 665 N N . GLY A 1 90 ? 36.250 -25.881 -22.164 1.00 90.12 90 GLY A N 1
ATOM 666 C CA . GLY A 1 90 ? 35.960 -26.334 -23.526 1.00 90.12 90 GLY A CA 1
ATOM 667 C C . GLY A 1 90 ? 34.603 -25.883 -24.076 1.00 90.12 90 GLY A C 1
ATOM 668 O O . GLY A 1 90 ? 34.153 -26.416 -25.094 1.00 90.12 90 GLY A O 1
ATOM 669 N N . ILE A 1 91 ? 33.939 -24.915 -23.436 1.00 90.69 91 ILE A N 1
ATOM 670 C CA . ILE A 1 91 ? 32.686 -24.321 -23.912 1.00 90.69 91 ILE A CA 1
ATOM 671 C C . ILE A 1 91 ? 33.008 -22.970 -24.567 1.00 90.69 91 ILE A C 1
ATOM 673 O O . ILE A 1 91 ? 33.172 -21.975 -23.861 1.00 90.69 91 ILE A O 1
ATOM 677 N N . PRO A 1 92 ? 33.103 -22.895 -25.907 1.00 90.88 92 PRO A N 1
ATOM 678 C CA . PRO A 1 92 ? 33.409 -21.639 -26.578 1.00 90.88 92 PRO A CA 1
ATOM 679 C C . PRO A 1 92 ? 32.261 -20.633 -26.374 1.00 90.88 92 PRO A C 1
ATOM 681 O O . PRO A 1 92 ? 31.088 -21.017 -26.502 1.00 90.88 92 PRO A O 1
ATOM 684 N N . PRO A 1 93 ? 32.556 -19.354 -26.080 1.00 84.25 93 PRO A N 1
ATOM 685 C CA . PRO A 1 93 ? 31.538 -18.333 -25.829 1.00 84.25 93 PRO A CA 1
ATOM 686 C C . PRO A 1 93 ? 30.581 -18.162 -27.016 1.00 84.25 93 PRO A C 1
ATOM 688 O O . PRO A 1 93 ? 29.394 -17.921 -26.816 1.00 84.25 93 PRO A O 1
ATOM 691 N N . GLU A 1 94 ? 31.043 -18.402 -28.245 1.00 90.44 94 GLU A N 1
ATOM 692 C CA . GLU A 1 94 ? 30.241 -18.348 -29.472 1.00 90.44 94 GLU A CA 1
ATOM 693 C C . GLU A 1 94 ? 29.054 -19.329 -29.453 1.00 90.44 94 GLU A C 1
ATOM 695 O O . GLU A 1 94 ? 28.046 -19.090 -30.114 1.00 90.44 94 GLU A O 1
ATOM 700 N N . ARG A 1 95 ? 29.125 -20.417 -28.670 1.00 89.81 95 ARG A N 1
ATOM 701 C CA . ARG A 1 95 ? 27.989 -21.338 -28.478 1.00 89.81 95 ARG A CA 1
ATOM 702 C C . ARG A 1 95 ? 26.974 -20.844 -27.451 1.00 89.81 95 ARG A C 1
ATOM 704 O O . ARG A 1 95 ? 25.816 -21.244 -27.517 1.00 89.81 95 ARG A O 1
ATOM 711 N N . LEU A 1 96 ? 27.393 -20.006 -26.506 1.00 85.94 96 LEU A N 1
ATOM 712 C CA . LEU A 1 96 ? 26.537 -19.479 -25.440 1.00 85.94 96 LEU A CA 1
ATOM 713 C C . LEU A 1 96 ? 25.816 -18.199 -25.873 1.00 85.94 96 LEU A C 1
ATOM 715 O O . LEU A 1 96 ? 24.686 -17.948 -25.455 1.00 85.94 96 LEU A O 1
ATOM 719 N N . LEU A 1 97 ? 26.445 -17.408 -26.741 1.00 84.44 97 LEU A N 1
ATOM 720 C CA . LEU A 1 97 ? 25.949 -16.095 -27.146 1.00 84.44 97 LEU A CA 1
ATOM 721 C C . LEU A 1 97 ? 24.572 -16.102 -27.826 1.00 84.44 97 LEU A C 1
ATOM 723 O O . LEU A 1 97 ? 23.762 -15.266 -27.438 1.00 84.44 97 LEU A O 1
ATOM 727 N N . PRO A 1 98 ? 24.222 -17.032 -28.737 1.00 85.69 98 PRO A N 1
ATOM 728 C CA . PRO A 1 98 ? 22.877 -17.066 -29.318 1.00 85.69 98 PRO A CA 1
ATOM 729 C C . PRO A 1 98 ? 21.772 -17.302 -28.276 1.00 85.69 98 PRO A C 1
ATOM 731 O O . PRO A 1 98 ? 20.699 -16.703 -28.357 1.00 85.69 98 PRO A O 1
ATOM 734 N N . ALA A 1 99 ? 22.041 -18.138 -27.266 1.00 81.44 99 ALA A N 1
ATOM 735 C CA . ALA A 1 99 ? 21.105 -18.375 -26.170 1.00 81.44 99 ALA A CA 1
ATOM 736 C C . ALA A 1 99 ? 20.953 -17.119 -25.301 1.00 81.44 99 ALA A C 1
ATOM 738 O O . ALA A 1 99 ? 19.836 -16.729 -24.969 1.00 81.44 99 ALA A O 1
ATOM 739 N N . LEU A 1 100 ? 22.064 -16.441 -24.995 1.00 79.00 100 LEU A N 1
ATOM 740 C CA . LEU A 1 100 ? 22.052 -15.172 -24.264 1.00 79.00 100 LEU A CA 1
ATOM 741 C C . LEU A 1 100 ? 21.338 -14.066 -25.050 1.00 79.00 100 LEU A C 1
ATOM 743 O O . LEU A 1 100 ? 20.580 -13.312 -24.452 1.00 79.00 100 LEU A O 1
ATOM 747 N N . GLU A 1 101 ? 21.507 -14.009 -26.373 1.00 83.06 101 GLU A N 1
ATOM 748 C CA . GLU A 1 101 ? 20.802 -13.083 -27.263 1.00 83.06 101 GLU A CA 1
ATOM 749 C C . GLU A 1 101 ? 19.288 -13.331 -27.228 1.00 83.06 101 GLU A C 1
ATOM 751 O O . GLU A 1 101 ? 18.493 -12.395 -27.106 1.00 83.06 101 GLU A O 1
ATOM 756 N N . GLN A 1 102 ? 18.871 -14.599 -27.290 1.00 82.38 102 GLN A N 1
ATOM 757 C CA . GLN A 1 102 ? 17.469 -14.990 -27.159 1.00 82.38 102 GLN A CA 1
ATOM 758 C C . GLN A 1 102 ? 16.899 -14.606 -25.789 1.00 82.38 102 GLN A C 1
ATOM 760 O O . GLN A 1 102 ? 15.819 -14.021 -25.734 1.00 82.38 102 GLN A O 1
ATOM 765 N N . ILE A 1 103 ? 17.640 -14.847 -24.705 1.00 74.06 103 ILE A N 1
ATOM 766 C CA . ILE A 1 103 ? 17.245 -14.444 -23.352 1.00 74.06 103 ILE A CA 1
ATOM 767 C C . ILE A 1 103 ? 17.140 -12.923 -23.255 1.00 74.06 103 ILE A C 1
ATOM 769 O O . ILE A 1 103 ? 16.148 -12.431 -22.742 1.00 74.06 103 ILE A O 1
ATOM 773 N N . THR A 1 104 ? 18.089 -12.152 -23.796 1.00 75.00 104 THR A N 1
ATOM 774 C CA . THR A 1 104 ? 17.984 -10.682 -23.796 1.00 75.00 104 THR A CA 1
ATOM 775 C C . THR A 1 104 ? 16.829 -10.162 -24.631 1.00 75.00 104 THR A C 1
ATOM 777 O O . THR A 1 104 ? 16.234 -9.159 -24.256 1.00 75.00 104 THR A O 1
ATOM 780 N N . ARG A 1 105 ? 16.480 -10.828 -25.737 1.00 79.12 105 ARG A N 1
ATOM 781 C CA . ARG A 1 105 ? 15.285 -10.485 -26.519 1.00 79.12 105 ARG A CA 1
ATOM 782 C C . ARG A 1 105 ? 14.000 -10.790 -25.757 1.00 79.12 105 ARG A C 1
ATOM 784 O O . ARG A 1 105 ? 13.048 -10.032 -25.870 1.00 79.12 105 ARG A O 1
ATOM 791 N N . GLN A 1 106 ? 13.977 -11.867 -24.977 1.00 77.19 106 GLN A N 1
ATOM 792 C CA . GLN A 1 106 ? 12.841 -12.220 -24.119 1.00 77.19 106 GLN A CA 1
ATOM 793 C C . GLN A 1 106 ? 12.765 -11.351 -22.854 1.00 77.19 106 GLN A C 1
ATOM 795 O O . GLN A 1 106 ? 11.678 -11.092 -22.352 1.00 77.19 106 GLN A O 1
ATOM 800 N N . ALA A 1 107 ? 13.913 -10.897 -22.353 1.00 72.19 107 ALA A N 1
ATOM 801 C CA . ALA A 1 107 ? 14.045 -10.029 -21.189 1.00 72.19 107 ALA A CA 1
ATOM 802 C C . ALA A 1 107 ? 13.896 -8.542 -21.527 1.00 72.19 107 ALA A C 1
ATOM 804 O O . ALA A 1 107 ? 13.727 -7.730 -20.616 1.00 72.19 107 ALA A O 1
ATOM 805 N N . GLN A 1 108 ? 13.965 -8.165 -22.810 1.00 72.75 108 GLN A N 1
ATOM 806 C CA . GLN A 1 108 ? 13.592 -6.823 -23.228 1.00 72.75 108 GLN A CA 1
ATOM 807 C C . GLN A 1 108 ? 12.146 -6.602 -22.788 1.00 72.75 108 GLN A C 1
ATOM 809 O O . GLN A 1 108 ? 11.266 -7.359 -23.211 1.00 72.75 108 GLN A O 1
ATOM 814 N N . PRO A 1 109 ? 11.888 -5.610 -21.915 1.00 71.81 109 PRO A N 1
ATOM 815 C CA . PRO A 1 109 ? 10.532 -5.332 -21.496 1.00 71.81 109 PRO A CA 1
ATOM 816 C C . PRO A 1 109 ? 9.725 -5.062 -22.758 1.00 71.81 109 PRO A C 1
ATOM 818 O O . PRO A 1 109 ? 10.174 -4.312 -23.633 1.00 71.81 109 PRO A O 1
ATOM 821 N N . ALA A 1 110 ? 8.563 -5.707 -22.863 1.00 77.62 110 ALA A N 1
ATOM 822 C CA . ALA A 1 110 ? 7.632 -5.418 -23.939 1.00 77.62 110 ALA A CA 1
ATOM 823 C C . ALA A 1 110 ? 7.479 -3.890 -24.045 1.00 77.62 110 ALA A C 1
ATOM 825 O O . ALA A 1 110 ? 7.470 -3.214 -23.004 1.00 77.62 110 ALA A O 1
ATOM 826 N N . PRO A 1 111 ? 7.417 -3.328 -25.268 1.00 84.12 111 PRO A N 1
ATOM 827 C CA . PRO A 1 111 ? 7.159 -1.904 -25.418 1.00 84.12 111 PRO A CA 1
ATOM 828 C C . PRO A 1 111 ? 5.938 -1.553 -24.562 1.00 84.12 111 PRO A C 1
ATOM 830 O O . PRO A 1 111 ? 4.987 -2.345 -24.533 1.00 84.12 111 PRO A O 1
ATOM 833 N N . PRO A 1 112 ? 5.987 -0.440 -23.806 1.00 89.62 112 PRO A N 1
ATOM 834 C CA . PRO A 1 112 ? 4.916 -0.116 -22.885 1.00 89.62 112 PRO A CA 1
ATOM 835 C C . PRO A 1 112 ? 3.600 -0.113 -23.652 1.00 89.62 112 PRO A C 1
ATOM 837 O O . PRO A 1 112 ? 3.512 0.441 -24.751 1.00 89.62 112 PRO A O 1
ATOM 840 N N . THR A 1 113 ? 2.584 -0.766 -23.096 1.00 93.31 113 THR A N 1
ATOM 841 C CA . THR A 1 113 ? 1.255 -0.685 -23.700 1.00 93.31 113 THR A CA 1
ATOM 842 C C . THR A 1 113 ? 0.809 0.779 -23.692 1.00 93.31 113 THR A C 1
ATOM 844 O O . THR A 1 113 ? 1.245 1.544 -22.825 1.00 93.31 113 THR A O 1
ATOM 847 N N . PRO A 1 114 ? -0.071 1.207 -24.609 1.00 93.38 114 PRO A N 1
ATOM 848 C CA . PRO A 1 114 ? -0.558 2.582 -24.588 1.00 93.38 114 PRO A CA 1
ATOM 849 C C . PRO A 1 114 ? -1.154 2.995 -23.234 1.00 93.38 114 PRO A C 1
ATOM 851 O O . PRO A 1 114 ? -0.967 4.118 -22.775 1.00 93.38 114 PRO A O 1
ATOM 854 N N . GLU A 1 115 ? -1.776 2.043 -22.538 1.00 94.62 115 GLU A N 1
ATOM 855 C CA . GLU A 1 115 ? -2.246 2.195 -21.164 1.00 94.62 115 GLU A CA 1
ATOM 856 C C . GLU A 1 115 ? -1.104 2.475 -20.169 1.00 94.62 115 GLU A C 1
ATOM 858 O O . GLU A 1 115 ? -1.192 3.409 -19.371 1.00 94.62 115 GLU A O 1
ATOM 863 N N . GLN A 1 116 ? 0.003 1.727 -20.237 1.00 95.31 116 GLN A N 1
ATOM 864 C CA . GLN A 1 116 ? 1.193 1.973 -19.410 1.00 95.31 116 GLN A CA 1
ATOM 865 C C . GLN A 1 116 ? 1.867 3.308 -19.745 1.00 95.31 116 GLN A C 1
ATOM 867 O O . GLN A 1 116 ? 2.399 3.973 -18.854 1.00 95.31 116 GLN A O 1
ATOM 872 N N . GLU A 1 117 ? 1.850 3.728 -21.011 1.00 95.75 117 GLU A N 1
ATOM 873 C CA . GLU A 1 117 ? 2.329 5.057 -21.386 1.00 95.75 117 GLU A CA 1
ATOM 874 C C . GLU A 1 117 ? 1.482 6.157 -20.746 1.00 95.75 117 GLU A C 1
ATOM 876 O O . GLU A 1 117 ? 2.045 7.096 -20.179 1.00 95.75 117 GLU A O 1
ATOM 881 N N . MET A 1 118 ? 0.150 6.039 -20.785 1.00 96.88 118 MET A N 1
ATOM 882 C CA . MET A 1 118 ? -0.741 7.010 -20.144 1.00 96.88 118 MET A CA 1
ATOM 883 C C . MET A 1 118 ? -0.585 7.007 -18.623 1.00 96.88 118 MET A C 1
ATOM 885 O O . MET A 1 118 ? -0.616 8.074 -18.013 1.00 96.88 118 MET A O 1
ATOM 889 N N . ALA A 1 119 ? -0.316 5.851 -18.010 1.00 96.31 119 ALA A N 1
ATOM 890 C CA . ALA A 1 119 ? -0.066 5.758 -16.572 1.00 96.31 119 ALA A CA 1
ATOM 891 C C . ALA A 1 119 ? 1.160 6.592 -16.183 1.00 96.31 119 ALA A C 1
ATOM 893 O O . ALA A 1 119 ? 1.107 7.372 -15.236 1.00 96.31 119 ALA A O 1
ATOM 894 N N . ARG A 1 120 ? 2.233 6.511 -16.980 1.00 96.50 120 ARG A N 1
ATOM 895 C CA . ARG A 1 120 ? 3.440 7.329 -16.788 1.00 96.50 120 ARG A CA 1
ATOM 896 C C . ARG A 1 120 ? 3.185 8.821 -17.003 1.00 96.50 120 ARG A C 1
ATOM 898 O O . ARG A 1 120 ? 3.823 9.635 -16.346 1.00 96.50 120 ARG A O 1
ATOM 905 N N . VAL A 1 121 ? 2.296 9.197 -17.927 1.00 96.31 121 VAL A N 1
ATOM 906 C CA . VAL A 1 121 ? 1.898 10.606 -18.112 1.00 96.31 121 VAL A CA 1
ATOM 907 C C . VAL A 1 121 ? 1.176 11.115 -16.866 1.00 96.31 121 VAL A C 1
ATOM 909 O O . VAL A 1 121 ? 1.533 12.168 -16.346 1.00 96.31 121 VAL A O 1
ATOM 912 N N . VAL A 1 122 ? 0.219 10.347 -16.339 1.00 94.88 122 VAL A N 1
ATOM 913 C CA . VAL A 1 122 ? -0.509 10.703 -15.112 1.00 94.88 122 VAL A CA 1
ATOM 914 C C . VAL A 1 122 ? 0.427 10.753 -13.902 1.00 94.88 122 VAL A C 1
ATOM 916 O O . VAL A 1 122 ? 0.325 11.674 -13.098 1.00 94.88 122 VAL A O 1
ATOM 919 N N . GLU A 1 123 ? 1.380 9.829 -13.787 1.00 96.06 123 GLU A N 1
ATOM 920 C CA . GLU A 1 123 ? 2.376 9.819 -12.708 1.00 96.06 123 GLU A CA 1
ATOM 921 C C . GLU A 1 123 ? 3.293 11.050 -12.732 1.00 96.06 123 GLU A C 1
ATOM 923 O O . GLU A 1 123 ? 3.639 11.573 -11.677 1.00 96.06 123 GLU A O 1
ATOM 928 N N . ARG A 1 124 ? 3.650 11.558 -13.919 1.00 97.06 124 ARG A N 1
ATOM 929 C CA . ARG A 1 124 ? 4.412 12.813 -14.045 1.00 97.06 124 ARG A CA 1
ATOM 930 C C . ARG A 1 124 ? 3.566 14.056 -13.771 1.00 97.06 124 ARG A C 1
ATOM 932 O O . ARG A 1 124 ? 4.078 15.024 -13.218 1.00 97.06 124 ARG A O 1
ATOM 939 N N . ALA A 1 125 ? 2.296 14.034 -14.171 1.00 94.62 125 ALA A N 1
ATOM 940 C CA . ALA A 1 125 ? 1.396 15.182 -14.080 1.00 94.62 125 ALA A CA 1
ATOM 941 C C . ALA A 1 125 ? 0.708 15.339 -12.712 1.00 94.62 125 ALA A C 1
ATOM 943 O O . ALA A 1 125 ? 0.139 16.396 -12.440 1.00 94.62 125 ALA A O 1
ATOM 944 N N . THR A 1 126 ? 0.707 14.303 -11.867 1.00 92.69 126 THR A N 1
ATOM 945 C CA . THR A 1 126 ? -0.045 14.263 -10.600 1.00 92.69 126 THR A CA 1
ATOM 946 C C . THR A 1 126 ? 0.828 13.807 -9.427 1.00 92.69 126 THR A C 1
ATOM 948 O O . THR A 1 126 ? 1.992 13.458 -9.609 1.00 92.69 126 THR A O 1
ATOM 951 N N . SER A 1 127 ? 0.302 13.842 -8.195 1.00 92.75 127 SER A N 1
ATOM 952 C CA . SER A 1 127 ? 1.031 13.275 -7.052 1.00 92.75 127 SER A CA 1
ATOM 953 C C . SER A 1 127 ? 1.054 11.738 -7.128 1.00 92.75 127 SER A C 1
ATOM 955 O O . SER A 1 127 ? 0.126 11.146 -7.693 1.00 92.75 127 SER A O 1
ATOM 957 N N . PRO A 1 128 ? 2.055 11.064 -6.529 1.00 90.12 128 PRO A N 1
ATOM 958 C CA . PRO A 1 128 ? 2.143 9.602 -6.544 1.00 90.12 128 PRO A CA 1
ATOM 959 C C . PRO A 1 128 ? 0.882 8.904 -6.014 1.00 90.12 128 PRO A C 1
ATOM 961 O O . PRO A 1 128 ? 0.494 7.849 -6.514 1.00 90.12 128 PRO A O 1
ATOM 964 N N . GLU A 1 129 ? 0.215 9.494 -5.022 1.00 86.19 129 GLU A N 1
ATOM 965 C CA . GLU A 1 129 ? -1.002 8.953 -4.414 1.00 86.19 129 GLU A CA 1
ATOM 966 C C . GLU A 1 129 ? -2.186 9.000 -5.387 1.00 86.19 129 GLU A C 1
ATOM 968 O O . GLU A 1 129 ? -2.914 8.016 -5.523 1.00 86.19 129 GLU A O 1
ATOM 973 N N . VAL A 1 130 ? -2.355 10.120 -6.098 1.00 88.56 130 VAL A N 1
ATOM 974 C CA . VAL A 1 130 ? -3.416 10.294 -7.101 1.00 88.56 130 VAL A CA 1
ATOM 975 C C . VAL A 1 130 ? -3.161 9.398 -8.305 1.00 88.56 130 VAL A C 1
ATOM 977 O O . VAL A 1 130 ? -4.079 8.715 -8.759 1.00 88.56 130 VAL A O 1
ATOM 980 N N . ALA A 1 131 ? -1.915 9.340 -8.780 1.00 92.19 131 ALA A N 1
ATOM 981 C CA . ALA A 1 131 ? -1.525 8.469 -9.879 1.00 92.19 131 ALA A CA 1
ATOM 982 C C . ALA A 1 131 ? -1.807 6.997 -9.554 1.00 92.19 131 ALA A C 1
ATOM 984 O O . ALA A 1 131 ? -2.414 6.294 -10.362 1.00 92.19 131 ALA A O 1
ATOM 985 N N . GLN A 1 132 ? -1.445 6.532 -8.353 1.00 89.75 132 GLN A N 1
ATOM 986 C CA . GLN A 1 132 ? -1.746 5.165 -7.920 1.00 89.75 132 GLN A CA 1
ATOM 987 C C . GLN A 1 132 ? -3.247 4.909 -7.766 1.00 89.75 132 GLN A C 1
ATOM 989 O O . GLN A 1 132 ? -3.717 3.842 -8.152 1.00 89.75 132 GLN A O 1
ATOM 994 N N . ALA A 1 133 ? -4.008 5.855 -7.209 1.00 86.12 133 ALA A N 1
ATOM 995 C CA . ALA A 1 133 ? -5.454 5.705 -7.064 1.00 86.12 133 ALA A CA 1
ATOM 996 C C . ALA A 1 133 ? -6.162 5.627 -8.427 1.00 86.12 133 ALA A C 1
ATOM 998 O O . ALA A 1 133 ? -7.037 4.784 -8.616 1.00 86.12 133 ALA A O 1
ATOM 999 N N . LEU A 1 134 ? -5.755 6.463 -9.389 1.00 88.69 134 LEU A N 1
ATOM 1000 C CA . LEU A 1 134 ? -6.301 6.466 -10.747 1.00 88.69 134 LEU A CA 1
ATOM 1001 C C . LEU A 1 134 ? -5.930 5.199 -11.516 1.00 88.69 134 LEU A C 1
ATOM 1003 O O . LEU A 1 134 ? -6.811 4.563 -12.081 1.00 88.69 134 LEU A O 1
ATOM 1007 N N . THR A 1 135 ? -4.656 4.805 -11.506 1.00 93.56 135 THR A N 1
ATOM 1008 C CA . THR A 1 135 ? -4.166 3.637 -12.266 1.00 93.56 135 THR A CA 1
ATOM 1009 C C . THR A 1 135 ? -4.627 2.296 -11.698 1.00 93.56 135 THR A C 1
ATOM 1011 O O . THR A 1 135 ? -4.659 1.307 -12.423 1.00 93.56 135 THR A O 1
ATOM 1014 N N . ARG A 1 136 ? -5.019 2.244 -10.418 1.00 91.56 136 ARG A N 1
ATOM 1015 C CA . ARG A 1 136 ? -5.661 1.066 -9.806 1.00 91.56 136 ARG A CA 1
ATOM 1016 C C . ARG A 1 136 ? -7.182 1.050 -9.960 1.00 91.56 136 ARG A C 1
ATOM 1018 O O . ARG A 1 136 ? -7.809 0.078 -9.550 1.00 91.56 136 ARG A O 1
ATOM 1025 N N . SER A 1 137 ? -7.783 2.114 -10.492 1.00 89.00 137 SER A N 1
ATOM 1026 C CA . SER A 1 137 ? -9.226 2.166 -10.715 1.00 89.00 137 SER A CA 1
ATOM 1027 C C . SER A 1 137 ? -9.633 1.177 -11.805 1.00 89.00 137 SER A C 1
ATOM 1029 O O . SER A 1 137 ? -8.974 1.076 -12.834 1.00 89.00 137 SER A O 1
ATOM 1031 N N . GLU A 1 138 ? -10.777 0.516 -11.637 1.00 92.06 138 GLU A N 1
ATOM 1032 C CA . GLU A 1 138 ? -11.361 -0.349 -12.673 1.00 92.06 138 GLU A CA 1
ATOM 1033 C C . GLU A 1 138 ? -11.684 0.408 -13.9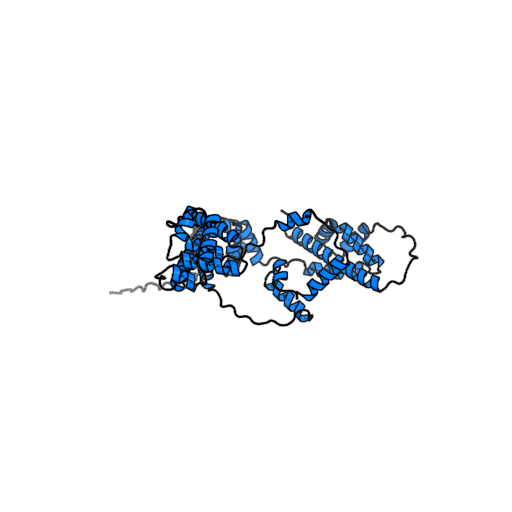70 1.00 92.06 138 GLU A C 1
ATOM 1035 O O . GLU A 1 138 ? -11.761 -0.186 -15.041 1.00 92.06 138 GLU A O 1
ATOM 1040 N N . GLN A 1 139 ? -11.846 1.733 -13.888 1.00 89.62 139 GLN A N 1
ATOM 1041 C CA . GLN A 1 139 ? -12.109 2.595 -15.042 1.00 89.62 139 GLN A CA 1
ATOM 1042 C C . GLN A 1 139 ? -10.827 3.061 -15.745 1.00 89.62 139 GLN A C 1
ATOM 1044 O O . GLN A 1 139 ? -10.902 3.732 -16.777 1.00 89.62 139 GLN A O 1
ATOM 1049 N N . TRP A 1 140 ? -9.649 2.707 -15.215 1.00 93.75 140 TRP A N 1
ATOM 1050 C CA . TRP A 1 140 ? -8.362 3.104 -15.778 1.00 93.75 140 TRP A CA 1
ATOM 1051 C C . TRP A 1 140 ? -8.199 2.735 -17.262 1.00 93.75 140 TRP A C 1
ATOM 1053 O O . TRP A 1 140 ? -7.815 3.627 -18.018 1.00 93.75 140 TRP A O 1
ATOM 1063 N N . PRO A 1 141 ? -8.564 1.526 -17.741 1.00 94.00 141 PRO A N 1
ATOM 1064 C CA . PRO A 1 141 ? -8.409 1.187 -19.157 1.00 94.00 141 PRO A CA 1
ATOM 1065 C C . PRO A 1 141 ? -9.196 2.123 -20.085 1.00 94.00 141 PRO A C 1
ATOM 1067 O O . PRO A 1 141 ? -8.699 2.544 -21.129 1.00 94.00 141 PRO A O 1
ATOM 1070 N N . GLN A 1 142 ? -10.417 2.498 -19.687 1.00 90.38 142 GLN A N 1
ATOM 1071 C CA . GLN A 1 142 ? -11.269 3.400 -20.461 1.00 90.38 142 GLN A CA 1
ATOM 1072 C C . GLN A 1 142 ? -10.756 4.845 -20.415 1.00 90.38 142 GLN A C 1
ATOM 1074 O O . GLN A 1 142 ? -10.731 5.529 -21.439 1.00 90.38 142 GLN A O 1
ATOM 1079 N N . LEU A 1 143 ? -10.300 5.301 -19.246 1.00 90.50 143 LEU A N 1
ATOM 1080 C CA . LEU A 1 143 ? -9.709 6.627 -19.086 1.00 90.50 143 LEU A CA 1
ATOM 1081 C C . LEU A 1 143 ? -8.400 6.754 -19.877 1.00 90.50 143 LEU A C 1
ATOM 1083 O O . LEU A 1 143 ? -8.210 7.739 -20.585 1.00 90.50 143 LEU A O 1
ATOM 1087 N N . ALA A 1 144 ? -7.531 5.744 -19.825 1.00 95.19 144 ALA A N 1
ATOM 1088 C CA . ALA A 1 144 ? -6.291 5.699 -20.589 1.00 95.19 144 ALA A CA 1
ATOM 1089 C C . ALA A 1 144 ? -6.549 5.740 -22.102 1.00 95.19 144 ALA A C 1
ATOM 1091 O O . ALA A 1 144 ? -5.879 6.496 -22.805 1.00 95.19 144 ALA A O 1
ATOM 1092 N N . ALA A 1 145 ? -7.553 5.007 -22.597 1.00 94.25 145 ALA A N 1
ATOM 1093 C CA . ALA A 1 145 ? -7.967 5.085 -23.998 1.00 94.25 145 ALA A CA 1
ATOM 1094 C C . ALA A 1 145 ? -8.424 6.506 -24.381 1.00 94.25 145 ALA A C 1
ATOM 1096 O O . ALA A 1 145 ? -7.962 7.052 -25.380 1.00 94.25 145 ALA A O 1
ATOM 1097 N N . GLY A 1 146 ? -9.240 7.158 -23.545 1.00 92.38 146 GLY A N 1
ATOM 1098 C CA . GLY A 1 146 ? -9.671 8.541 -23.781 1.00 92.38 146 GLY A CA 1
ATOM 1099 C C . GLY A 1 146 ? -8.517 9.552 -23.779 1.00 92.38 146 GLY A C 1
ATOM 1100 O O . GLY A 1 146 ? -8.465 10.441 -24.629 1.00 92.38 146 GLY A O 1
ATOM 1101 N N . LEU A 1 147 ? -7.551 9.405 -22.865 1.00 95.06 147 LEU A N 1
ATOM 1102 C CA . LEU A 1 147 ? -6.333 10.224 -22.857 1.00 95.06 147 LEU A CA 1
ATOM 1103 C C . LEU A 1 147 ? -5.495 9.990 -24.122 1.00 95.06 147 LEU A C 1
ATOM 1105 O O . LEU A 1 147 ? -4.963 10.939 -24.699 1.00 95.06 147 LEU A O 1
ATOM 1109 N N . GLN A 1 148 ? -5.409 8.747 -24.594 1.00 96.25 148 GLN A N 1
ATOM 1110 C CA . GLN A 1 148 ? -4.706 8.422 -25.828 1.00 96.25 148 GLN A CA 1
ATOM 1111 C C . GLN A 1 148 ? -5.384 9.040 -27.059 1.00 96.25 148 GLN A C 1
ATOM 1113 O O . GLN A 1 148 ? -4.685 9.595 -27.910 1.00 96.25 148 GLN A O 1
ATOM 1118 N N . ASP A 1 149 ? -6.714 9.014 -27.135 1.00 94.25 149 ASP A N 1
ATOM 1119 C CA . ASP A 1 149 ? -7.477 9.654 -28.213 1.00 94.25 149 ASP A CA 1
ATOM 1120 C C . ASP A 1 149 ? -7.268 11.176 -28.224 1.00 94.25 149 ASP A C 1
ATOM 1122 O O . ASP A 1 149 ? -7.048 11.774 -29.281 1.00 94.25 149 ASP A O 1
ATOM 1126 N N . LEU A 1 150 ? -7.250 11.812 -27.045 1.00 92.81 150 LEU A N 1
ATOM 1127 C CA . LEU A 1 150 ? -6.916 13.233 -26.910 1.00 92.81 150 LEU A CA 1
ATOM 1128 C C . LEU A 1 150 ? -5.494 13.520 -27.411 1.00 92.81 150 LEU A C 1
ATOM 1130 O O . LEU A 1 150 ? -5.290 14.458 -28.187 1.00 92.81 150 LEU A O 1
ATOM 1134 N N . ARG A 1 151 ? -4.516 12.683 -27.044 1.00 96.06 151 ARG A N 1
ATOM 1135 C CA . ARG A 1 151 ? -3.135 12.802 -27.536 1.00 96.06 151 ARG A CA 1
ATOM 1136 C C . ARG A 1 151 ? -3.059 12.667 -29.056 1.00 96.06 151 ARG A C 1
ATOM 1138 O O . ARG A 1 151 ? -2.372 13.453 -29.703 1.00 96.06 151 ARG A O 1
ATOM 1145 N N . ALA A 1 152 ? -3.773 11.700 -29.632 1.00 93.69 152 ALA A N 1
ATOM 1146 C CA . ALA A 1 152 ? -3.839 11.491 -31.078 1.00 93.69 152 ALA A CA 1
ATOM 1147 C C . ALA A 1 152 ? -4.496 12.678 -31.806 1.00 93.69 152 ALA A C 1
ATOM 1149 O O . ALA A 1 152 ? -4.120 13.000 -32.932 1.00 93.69 152 ALA A O 1
ATOM 1150 N N . GLY A 1 153 ? -5.422 13.373 -31.140 1.00 95.38 153 GLY A N 1
ATOM 1151 C CA . GLY A 1 153 ? -6.012 14.633 -31.593 1.00 95.38 153 GLY A CA 1
ATOM 1152 C C . GLY A 1 153 ? -5.106 15.865 -31.456 1.00 95.38 153 GLY A C 1
ATOM 1153 O O . GLY A 1 153 ? -5.544 16.962 -31.797 1.00 95.38 153 GLY A O 1
ATOM 1154 N N . GLY A 1 154 ? -3.870 15.712 -30.966 1.00 96.06 154 GLY A N 1
ATOM 1155 C CA . GLY A 1 154 ? -2.897 16.797 -30.808 1.00 96.06 154 GLY A CA 1
ATOM 1156 C C . GLY A 1 154 ? -3.014 17.584 -29.501 1.00 96.06 154 GLY A C 1
ATOM 1157 O O . GLY A 1 154 ? -2.399 18.643 -29.383 1.00 96.06 154 GLY A O 1
ATOM 1158 N N . TRP A 1 155 ? -3.787 17.100 -28.524 1.00 96.38 155 TRP A N 1
ATOM 1159 C CA . TRP A 1 155 ? -3.890 17.737 -27.212 1.00 96.38 155 TRP A CA 1
ATOM 1160 C C . TRP A 1 155 ? -2.685 17.396 -26.328 1.00 96.38 155 TRP A C 1
ATOM 1162 O O . TRP A 1 155 ? -2.214 16.256 -26.308 1.00 96.38 155 TRP A O 1
ATOM 1172 N N . ASP A 1 156 ? -2.222 18.376 -25.546 1.00 96.62 156 ASP A N 1
ATOM 1173 C CA . ASP A 1 156 ? -1.231 18.152 -24.492 1.00 96.62 156 ASP A CA 1
ATOM 1174 C C . ASP A 1 156 ? -1.910 17.519 -23.268 1.00 96.62 156 ASP A C 1
ATOM 1176 O O . ASP A 1 156 ? -2.458 18.190 -22.390 1.00 96.62 156 ASP A O 1
ATOM 1180 N N . VAL A 1 157 ? -1.910 16.188 -23.250 1.00 94.56 157 VAL A N 1
ATOM 1181 C CA . VAL A 1 157 ? -2.513 15.381 -22.185 1.00 94.56 157 VAL A CA 1
ATOM 1182 C C . VAL A 1 157 ? -1.848 15.628 -20.834 1.00 94.56 157 VAL A C 1
ATOM 1184 O O . VAL A 1 157 ? -2.533 15.609 -19.816 1.00 94.56 157 VAL A O 1
ATOM 1187 N N . GLU A 1 158 ? -0.538 15.877 -20.803 1.00 95.69 158 GLU A N 1
ATOM 1188 C CA . GLU A 1 158 ? 0.187 16.097 -19.550 1.00 95.69 158 GLU A CA 1
ATOM 1189 C C . GLU A 1 158 ? -0.279 17.405 -18.900 1.00 95.69 158 GLU A C 1
ATOM 1191 O O . GLU A 1 158 ? -0.633 17.423 -17.719 1.00 95.69 158 GLU A O 1
ATOM 1196 N N . GLN A 1 159 ? -0.406 18.470 -19.697 1.00 93.38 159 GLN A N 1
ATOM 1197 C CA . GLN A 1 159 ? -0.954 19.744 -19.236 1.00 93.38 159 GLN A CA 1
ATOM 1198 C C . GLN A 1 159 ? -2.432 19.632 -18.828 1.00 93.38 159 GLN A C 1
ATOM 1200 O O . GLN A 1 159 ? -2.834 20.210 -17.816 1.00 93.38 159 GLN A O 1
ATOM 1205 N N . LEU A 1 160 ? -3.240 18.880 -19.583 1.00 93.75 160 LEU A N 1
ATOM 1206 C CA . LEU A 1 160 ? -4.657 18.666 -19.277 1.00 93.75 160 LEU A CA 1
ATOM 1207 C C . LEU A 1 160 ? -4.844 17.917 -17.950 1.00 93.75 160 LEU A C 1
ATOM 1209 O O . LEU A 1 160 ? -5.656 18.325 -17.119 1.00 93.75 160 LEU A O 1
ATOM 1213 N N . VAL A 1 161 ? -4.062 16.860 -17.716 1.00 93.31 161 VAL A N 1
ATOM 1214 C CA . VAL A 1 161 ? -4.083 16.111 -16.452 1.00 93.31 161 VAL A CA 1
ATOM 1215 C C . VAL A 1 161 ? -3.591 16.988 -15.299 1.00 93.31 161 VAL A C 1
ATOM 1217 O O . VAL A 1 161 ? -4.242 17.024 -14.254 1.00 93.31 161 VAL A O 1
ATOM 1220 N N . ALA A 1 162 ? -2.511 17.752 -15.489 1.00 92.38 162 ALA A N 1
ATOM 1221 C CA . ALA A 1 162 ? -1.997 18.673 -14.474 1.00 92.38 162 ALA A CA 1
ATOM 1222 C C . ALA A 1 162 ? -3.037 19.741 -14.081 1.00 92.38 162 ALA A C 1
ATOM 1224 O O . ALA A 1 162 ? -3.205 20.045 -12.898 1.00 92.38 162 ALA A O 1
ATOM 1225 N N . ALA A 1 163 ? -3.795 20.268 -15.049 1.00 91.06 163 ALA A N 1
ATOM 1226 C CA . ALA A 1 163 ? -4.880 21.218 -14.795 1.00 91.06 163 ALA A CA 1
ATOM 1227 C C . ALA A 1 163 ? -6.048 20.601 -14.000 1.00 91.06 163 ALA A C 1
ATOM 1229 O O . ALA A 1 163 ? -6.721 21.304 -13.243 1.00 91.06 163 ALA A O 1
ATOM 1230 N N . ALA A 1 164 ? -6.267 19.288 -14.121 1.00 88.31 164 ALA A N 1
ATOM 1231 C CA . ALA A 1 164 ? -7.311 18.565 -13.398 1.00 88.31 164 ALA A CA 1
ATOM 1232 C C . ALA A 1 164 ? -6.924 18.187 -11.951 1.00 88.31 164 ALA A C 1
ATOM 1234 O O . ALA A 1 164 ? -7.814 17.884 -11.149 1.00 88.31 164 ALA A O 1
ATOM 1235 N N . VAL A 1 165 ? -5.635 18.240 -11.578 1.00 89.56 165 VAL A N 1
ATOM 1236 C CA . VAL A 1 165 ? -5.126 17.830 -10.248 1.00 89.56 165 VAL A CA 1
ATOM 1237 C C . VAL A 1 165 ? -5.888 18.454 -9.071 1.00 89.56 165 VAL A C 1
ATOM 1239 O O . VAL A 1 165 ? -6.279 17.709 -8.172 1.00 89.56 165 VAL A O 1
ATOM 1242 N N . PRO A 1 166 ? -6.184 19.770 -9.032 1.00 88.69 166 PRO A N 1
ATOM 1243 C CA . PRO A 1 166 ? -6.904 20.356 -7.899 1.00 88.69 166 PRO A CA 1
ATOM 1244 C C . PRO A 1 166 ? -8.329 19.815 -7.733 1.00 88.69 166 PRO A C 1
ATOM 1246 O O . PRO A 1 166 ? -8.874 19.809 -6.629 1.00 88.69 166 PRO A O 1
ATOM 1249 N N . THR A 1 167 ? -8.971 19.388 -8.822 1.00 85.25 167 THR A N 1
ATOM 1250 C CA . THR A 1 167 ? -10.294 18.755 -8.762 1.00 85.25 167 THR A CA 1
ATOM 1251 C C . THR A 1 167 ? -10.176 17.295 -8.344 1.00 85.25 167 THR A C 1
ATOM 1253 O O . THR A 1 167 ? -10.939 16.856 -7.486 1.00 85.25 167 THR A O 1
ATOM 1256 N N . LEU A 1 168 ? -9.176 16.575 -8.861 1.00 81.50 168 LEU A N 1
ATOM 1257 C CA . LEU A 1 168 ? -8.868 15.204 -8.449 1.00 81.50 168 LEU A CA 1
ATOM 1258 C C . LEU A 1 168 ? -8.581 15.111 -6.947 1.00 81.50 168 LEU A C 1
ATOM 1260 O O . LEU A 1 168 ? -9.182 14.282 -6.270 1.00 81.50 168 LEU A O 1
ATOM 1264 N N . ASN A 1 169 ? -7.757 16.010 -6.405 1.00 81.56 169 ASN A N 1
ATOM 1265 C CA . ASN A 1 169 ? -7.445 16.046 -4.975 1.00 81.56 169 ASN A CA 1
ATOM 1266 C C . ASN A 1 169 ? -8.702 16.246 -4.122 1.00 81.56 169 ASN A C 1
ATOM 1268 O O . ASN A 1 169 ? -8.926 15.494 -3.180 1.00 81.56 169 ASN A O 1
ATOM 1272 N N . ARG A 1 170 ? -9.580 17.185 -4.500 1.00 83.19 170 ARG A N 1
ATOM 1273 C CA . ARG A 1 170 ? -10.851 17.413 -3.789 1.00 83.19 170 ARG A CA 1
ATOM 1274 C C . ARG A 1 170 ? -11.774 16.194 -3.827 1.00 83.19 170 ARG A C 1
ATOM 1276 O O . ARG A 1 170 ? -12.463 15.919 -2.847 1.00 83.19 170 ARG A O 1
ATOM 1283 N N . LEU A 1 171 ? -11.801 15.464 -4.943 1.00 75.94 171 LEU A N 1
ATOM 1284 C CA . LEU A 1 171 ? -12.581 14.229 -5.060 1.00 75.94 171 LEU A CA 1
ATOM 1285 C C . LEU A 1 171 ? -12.004 13.113 -4.182 1.00 75.94 171 LEU A C 1
ATOM 1287 O O . LEU A 1 171 ? -12.767 12.434 -3.497 1.00 75.94 171 LEU A O 1
ATOM 1291 N N . VAL A 1 172 ? -10.678 12.952 -4.162 1.00 76.88 172 VAL A N 1
ATOM 1292 C CA . VAL A 1 172 ? -9.990 11.971 -3.310 1.00 76.88 172 VAL A CA 1
ATOM 1293 C C . VAL A 1 172 ? -10.219 12.285 -1.831 1.00 76.88 172 VAL A C 1
ATOM 1295 O O . VAL A 1 172 ? -10.625 11.399 -1.085 1.00 76.88 172 VAL A O 1
ATOM 1298 N N . GLU A 1 173 ? -10.046 13.538 -1.413 1.00 79.56 173 GLU A N 1
ATOM 1299 C CA . GLU A 1 173 ? -10.318 13.983 -0.040 1.00 79.56 173 GLU A CA 1
ATOM 1300 C C . GLU A 1 173 ? -11.785 13.750 0.352 1.00 79.56 173 GLU A C 1
ATOM 1302 O O . GLU A 1 173 ? -12.074 13.234 1.434 1.00 79.56 173 GLU A O 1
ATOM 1307 N N . GLY A 1 174 ? -12.727 14.076 -0.541 1.00 81.88 174 GLY A N 1
ATOM 1308 C CA . GLY A 1 174 ? -14.157 13.859 -0.322 1.00 81.88 174 GLY A CA 1
ATOM 1309 C C . GLY A 1 174 ? -14.513 12.381 -0.153 1.00 81.88 174 GLY A C 1
ATOM 1310 O O . GLY A 1 174 ? -15.254 12.026 0.768 1.00 81.88 174 GLY A O 1
ATOM 1311 N N . ALA A 1 175 ? -13.947 11.516 -0.994 1.00 75.00 175 ALA A N 1
ATOM 1312 C CA . ALA A 1 175 ? -14.147 10.076 -0.909 1.00 75.00 175 ALA A CA 1
ATOM 1313 C C . ALA A 1 175 ? -13.503 9.475 0.345 1.00 75.00 175 ALA A C 1
ATOM 1315 O O . ALA A 1 175 ? -14.140 8.685 1.037 1.00 75.00 175 ALA A O 1
ATOM 1316 N N . GLN A 1 176 ? -12.284 9.890 0.704 1.00 74.00 176 GLN A N 1
ATOM 1317 C CA . GLN A 1 176 ? -11.635 9.470 1.950 1.00 74.00 176 GLN A CA 1
ATOM 1318 C C . GLN A 1 176 ? -12.453 9.886 3.179 1.00 74.00 176 GLN A C 1
ATOM 1320 O O . GLN A 1 176 ? -12.625 9.094 4.107 1.00 74.00 176 GLN A O 1
ATOM 1325 N N . ALA A 1 177 ? -13.018 11.096 3.178 1.00 77.25 177 ALA A N 1
ATOM 1326 C CA . ALA A 1 177 ? -13.894 11.561 4.248 1.00 77.25 177 ALA A CA 1
ATOM 1327 C C . ALA A 1 177 ? -15.228 10.796 4.307 1.00 77.25 177 ALA A C 1
ATOM 1329 O O . ALA A 1 177 ? -15.826 10.681 5.379 1.00 77.25 177 ALA A O 1
ATOM 1330 N N . GLU A 1 178 ? -15.743 10.304 3.179 1.00 76.19 178 GLU A N 1
ATOM 1331 C CA . GLU A 1 178 ? -16.940 9.455 3.137 1.00 76.19 178 GLU A CA 1
ATOM 1332 C C . GLU A 1 178 ? -16.648 8.042 3.651 1.00 76.19 178 GLU A C 1
ATOM 1334 O O . GLU A 1 178 ? -17.324 7.596 4.575 1.00 76.19 178 GLU A O 1
ATOM 1339 N N . VAL A 1 179 ? -15.585 7.400 3.159 1.00 73.19 179 VAL A N 1
ATOM 1340 C CA . VAL A 1 179 ? -15.131 6.085 3.641 1.00 73.19 179 VAL A CA 1
ATOM 1341 C C . VAL A 1 179 ? -14.817 6.136 5.137 1.00 73.19 179 VAL A C 1
ATOM 1343 O O . VAL A 1 179 ? -15.210 5.244 5.882 1.00 73.19 179 VAL A O 1
ATOM 1346 N N . GLY A 1 180 ? -14.177 7.206 5.619 1.00 72.94 180 GLY A N 1
ATOM 1347 C CA . GLY A 1 180 ? -13.924 7.400 7.048 1.00 72.94 180 GLY A CA 1
ATOM 1348 C C . GLY A 1 180 ? -15.206 7.519 7.882 1.00 72.94 180 GLY A C 1
ATOM 1349 O O . GLY A 1 180 ? -15.270 6.991 8.993 1.00 72.94 180 GLY A O 1
ATOM 1350 N N . ARG A 1 181 ? -16.252 8.167 7.350 1.00 79.75 181 ARG A N 1
ATOM 1351 C CA . ARG A 1 181 ? -17.570 8.240 8.003 1.00 79.75 181 ARG A CA 1
ATOM 1352 C C . ARG A 1 181 ? -18.262 6.882 8.021 1.00 79.75 181 ARG A C 1
ATOM 1354 O O . ARG A 1 181 ? -18.740 6.481 9.077 1.00 79.75 181 ARG A O 1
ATOM 1361 N N . GLU A 1 182 ? -18.263 6.174 6.897 1.00 74.06 182 GLU A N 1
ATOM 1362 C CA . GLU A 1 182 ? -18.879 4.852 6.775 1.00 74.06 182 GLU A CA 1
ATOM 1363 C C . GLU A 1 182 ? -18.173 3.821 7.661 1.00 74.06 182 GLU A C 1
ATOM 1365 O O . GLU A 1 182 ? -18.835 3.098 8.396 1.00 74.06 182 GLU A O 1
ATOM 1370 N N . ALA A 1 183 ? -16.839 3.815 7.700 1.00 70.38 183 ALA A N 1
ATOM 1371 C CA . ALA A 1 183 ? -16.068 2.969 8.609 1.00 70.38 183 ALA A CA 1
ATOM 1372 C C . ALA A 1 183 ? -16.364 3.296 10.082 1.00 70.38 183 ALA A C 1
ATOM 1374 O O . ALA A 1 183 ? -16.504 2.391 10.907 1.00 70.38 183 ALA A O 1
ATOM 1375 N N . ALA A 1 184 ? -16.512 4.580 10.426 1.00 72.00 184 ALA A N 1
ATOM 1376 C CA . ALA A 1 184 ? -16.914 4.982 11.771 1.00 72.00 184 ALA A CA 1
ATOM 1377 C C . ALA A 1 184 ? -18.350 4.538 12.107 1.00 72.00 184 ALA A C 1
ATOM 1379 O O . ALA A 1 184 ? -18.614 4.119 13.234 1.00 72.00 184 ALA A O 1
ATOM 1380 N N . ASP A 1 185 ? -19.279 4.603 11.152 1.00 74.44 185 ASP A N 1
ATOM 1381 C CA . ASP A 1 185 ? -20.650 4.114 11.315 1.00 74.44 185 ASP A CA 1
ATOM 1382 C C . ASP A 1 185 ? -20.719 2.591 11.421 1.00 74.44 185 ASP A C 1
ATOM 1384 O O . ASP A 1 185 ? -21.391 2.078 12.317 1.00 74.44 185 ASP A O 1
ATOM 1388 N N . ALA A 1 186 ? -19.977 1.868 10.587 1.00 70.81 186 ALA A N 1
ATOM 1389 C CA . ALA A 1 186 ? -19.837 0.421 10.659 1.00 70.81 186 ALA A CA 1
ATOM 1390 C C . ALA A 1 186 ? -19.234 0.000 12.003 1.00 70.81 186 ALA A C 1
ATOM 1392 O O . ALA A 1 186 ? -19.778 -0.878 12.668 1.00 70.81 186 ALA A O 1
ATOM 1393 N N . GLY A 1 187 ? -18.197 0.697 12.481 1.00 69.06 187 GLY A N 1
ATOM 1394 C CA . GLY A 1 187 ? -17.633 0.473 13.812 1.00 69.06 187 GLY A CA 1
ATOM 1395 C C . GLY A 1 187 ? -18.663 0.696 14.925 1.00 69.06 187 GLY A C 1
ATOM 1396 O O . GLY A 1 187 ? -18.781 -0.127 15.835 1.00 69.06 187 GLY A O 1
ATOM 1397 N N . ARG A 1 188 ? -19.485 1.753 14.833 1.00 73.50 188 ARG A N 1
ATOM 1398 C CA . ARG A 1 188 ? -20.596 2.000 15.773 1.00 73.50 188 ARG A CA 1
ATOM 1399 C C . ARG A 1 188 ? -21.658 0.902 15.712 1.00 73.50 188 ARG A C 1
ATOM 1401 O O . ARG A 1 188 ? -22.165 0.493 16.755 1.00 73.50 188 ARG A O 1
ATOM 1408 N N . GLN A 1 189 ? -22.016 0.433 14.521 1.00 72.31 189 GLN A N 1
ATOM 1409 C CA . GLN A 1 189 ? -23.009 -0.626 14.332 1.00 72.31 189 GLN A CA 1
ATOM 1410 C C . GLN A 1 189 ? -22.503 -1.978 14.834 1.00 72.31 189 GLN A C 1
ATOM 1412 O O . GLN A 1 189 ? -23.225 -2.657 15.558 1.00 72.31 189 GLN A O 1
ATOM 1417 N N . GLN A 1 190 ? -21.256 -2.333 14.536 1.00 69.50 190 GLN A N 1
ATOM 1418 C CA . GLN A 1 190 ? -20.623 -3.551 15.028 1.00 69.50 190 GLN A CA 1
ATOM 1419 C C . GLN A 1 190 ? -20.482 -3.513 16.553 1.00 69.50 190 GLN A C 1
ATOM 1421 O O . GLN A 1 190 ? -20.826 -4.481 17.227 1.00 69.50 190 GLN A O 1
ATOM 1426 N N . SER A 1 191 ? -20.118 -2.358 17.120 1.00 66.06 191 SER A N 1
ATOM 1427 C CA . SER A 1 191 ? -20.128 -2.153 18.573 1.00 66.06 191 SER A CA 1
ATOM 1428 C C . SER A 1 191 ? -21.535 -2.335 19.153 1.00 66.06 191 SER A C 1
ATOM 1430 O O . SER A 1 191 ? -21.702 -2.985 20.176 1.00 66.06 191 SER A O 1
ATOM 1432 N N . ARG A 1 192 ? -22.585 -1.846 18.481 1.00 65.62 192 ARG A N 1
ATOM 1433 C CA . ARG A 1 192 ? -23.977 -2.057 18.919 1.00 65.62 192 ARG A CA 1
ATOM 1434 C C . ARG A 1 192 ? -24.452 -3.507 18.796 1.00 65.62 192 ARG A C 1
ATOM 1436 O O . ARG A 1 192 ? -25.292 -3.908 19.592 1.00 65.62 192 ARG A O 1
ATOM 1443 N N . GLN A 1 193 ? -23.962 -4.266 17.818 1.00 63.59 193 GLN A N 1
ATOM 1444 C CA . GLN A 1 193 ? -24.379 -5.653 17.584 1.00 63.59 193 GLN A CA 1
ATOM 1445 C C . GLN A 1 193 ? -23.625 -6.664 18.456 1.00 63.59 193 GLN A C 1
ATOM 1447 O O . GLN A 1 193 ? -24.176 -7.714 18.772 1.00 63.59 193 GLN A O 1
ATOM 1452 N N . VAL A 1 194 ? -22.389 -6.356 18.858 1.00 57.31 194 VAL A N 1
ATOM 1453 C CA . VAL A 1 194 ? -21.537 -7.277 19.630 1.00 57.31 194 VAL A CA 1
ATOM 1454 C C . VAL A 1 194 ? -21.587 -6.999 21.132 1.00 57.31 194 VAL A C 1
ATOM 1456 O O . VAL A 1 194 ? -21.219 -7.866 21.920 1.00 57.31 194 VAL A O 1
ATOM 1459 N N . LEU A 1 195 ? -22.081 -5.836 21.569 1.00 52.00 195 LEU A N 1
ATOM 1460 C CA . LEU A 1 195 ? -22.242 -5.565 22.996 1.00 52.00 195 LEU A CA 1
ATOM 1461 C C . LEU A 1 195 ? -23.486 -6.297 23.532 1.00 52.00 195 LEU A C 1
ATOM 1463 O O . LEU A 1 195 ? -24.607 -5.873 23.233 1.00 52.00 195 LEU A O 1
ATOM 1467 N N . PRO A 1 196 ? -23.338 -7.372 24.338 1.00 55.62 196 PRO A N 1
ATOM 1468 C CA . PRO A 1 196 ? -24.475 -7.944 25.047 1.00 55.62 196 PRO A CA 1
ATOM 1469 C C . PRO A 1 196 ? -25.129 -6.861 25.910 1.00 55.62 196 PRO A C 1
ATOM 1471 O O . PRO A 1 196 ? -24.471 -5.904 26.328 1.00 55.62 196 PRO A O 1
ATOM 1474 N N . ALA A 1 197 ? -26.431 -7.020 26.174 1.00 58.28 197 ALA A N 1
ATOM 1475 C CA . ALA A 1 197 ? -27.197 -6.131 27.043 1.00 58.28 197 ALA A CA 1
ATOM 1476 C C . ALA A 1 197 ? -26.359 -5.725 28.264 1.00 58.28 197 ALA A C 1
ATOM 1478 O O . ALA A 1 197 ? -25.796 -6.589 28.941 1.00 58.28 197 ALA A O 1
ATOM 1479 N N . ARG A 1 198 ? -26.252 -4.404 28.469 1.00 56.69 198 ARG A N 1
ATOM 1480 C CA . ARG A 1 198 ? -25.436 -3.727 29.486 1.00 56.69 198 ARG A CA 1
ATOM 1481 C C . ARG A 1 198 ? -25.303 -4.613 30.734 1.00 56.69 198 ARG A C 1
ATOM 1483 O O . ARG A 1 198 ? -26.324 -4.847 31.387 1.00 56.69 198 ARG A O 1
ATOM 1490 N N . PRO A 1 199 ? -24.109 -5.149 31.053 1.00 57.66 199 PRO A N 1
ATOM 1491 C CA . PRO A 1 199 ? -23.972 -5.981 32.233 1.00 57.66 199 PRO A CA 1
ATOM 1492 C C . PRO A 1 199 ? -24.363 -5.146 33.449 1.00 57.66 199 PRO A C 1
ATOM 1494 O O . PRO A 1 199 ? -23.830 -4.062 33.668 1.00 57.66 199 PRO A O 1
ATOM 1497 N N . VAL A 1 200 ? -25.347 -5.642 34.197 1.00 68.69 200 VAL A N 1
ATOM 1498 C CA . VAL A 1 200 ? -25.899 -4.959 35.377 1.00 68.69 200 VAL A CA 1
ATOM 1499 C C . VAL A 1 200 ? -24.855 -4.885 36.503 1.00 68.69 200 VAL A C 1
ATOM 1501 O O . VAL A 1 200 ? -24.969 -4.050 37.391 1.00 68.69 200 VAL A O 1
ATOM 1504 N N . ASP A 1 201 ? -23.806 -5.711 36.426 1.00 88.81 201 ASP A N 1
ATOM 1505 C CA . ASP A 1 201 ? -22.705 -5.764 37.380 1.00 88.81 201 ASP A CA 1
ATOM 1506 C C . ASP A 1 201 ? -21.357 -6.033 36.676 1.00 88.81 201 ASP A C 1
ATOM 1508 O O . ASP A 1 201 ? -21.193 -7.025 35.951 1.00 88.81 201 ASP A O 1
ATOM 1512 N N . ARG A 1 202 ? -20.388 -5.137 36.913 1.00 92.12 202 ARG A N 1
ATOM 1513 C CA . ARG A 1 202 ? -19.008 -5.191 36.403 1.00 92.12 202 ARG A CA 1
ATOM 1514 C C . ARG A 1 202 ? -18.299 -6.472 36.833 1.00 92.12 202 ARG A C 1
ATOM 1516 O O . ARG A 1 202 ? -17.585 -7.066 36.026 1.00 92.12 202 ARG A O 1
ATOM 1523 N N . GLU A 1 203 ? -18.488 -6.903 38.078 1.00 92.75 203 GLU A N 1
ATOM 1524 C CA . GLU A 1 203 ? -17.797 -8.078 38.612 1.00 92.75 203 GLU A CA 1
ATOM 1525 C C . GLU A 1 203 ? -18.300 -9.357 37.937 1.00 92.75 203 GLU A C 1
ATOM 1527 O O . GLU A 1 203 ? -17.512 -10.186 37.478 1.00 92.75 203 GLU A O 1
ATOM 1532 N N . THR A 1 204 ? -19.618 -9.479 37.779 1.00 92.38 204 THR A N 1
ATOM 1533 C CA . THR A 1 204 ? -20.232 -10.581 37.035 1.00 92.38 204 THR A CA 1
ATOM 1534 C C . THR A 1 204 ? -19.771 -10.619 35.572 1.00 92.38 204 THR A C 1
ATOM 1536 O O . THR A 1 204 ? -19.544 -11.706 35.036 1.00 92.38 204 THR A O 1
ATOM 1539 N N . ALA A 1 205 ? -19.601 -9.466 34.914 1.00 92.62 205 ALA A N 1
ATOM 1540 C CA . ALA A 1 205 ? -19.110 -9.404 33.535 1.00 92.62 205 ALA A CA 1
ATOM 1541 C C . ALA A 1 205 ? -17.652 -9.871 33.401 1.00 92.62 205 ALA A C 1
ATOM 1543 O O . ALA A 1 205 ? -17.355 -10.682 32.525 1.00 92.62 205 ALA A O 1
ATOM 1544 N N . LEU A 1 206 ? -16.768 -9.417 34.295 1.00 95.19 206 LEU A N 1
ATOM 1545 C CA . LEU A 1 206 ? -15.367 -9.852 34.332 1.00 95.19 206 LEU A CA 1
ATOM 1546 C C . LEU A 1 206 ? -15.259 -11.357 34.600 1.00 95.19 206 LEU A C 1
ATOM 1548 O O . LEU A 1 206 ? -14.554 -12.065 33.883 1.00 95.19 206 LEU A O 1
ATOM 1552 N N . ARG A 1 207 ? -16.053 -11.877 35.543 1.00 95.19 207 ARG A N 1
ATOM 1553 C CA . ARG A 1 207 ? -16.089 -13.312 35.851 1.00 95.19 207 ARG A CA 1
ATOM 1554 C C . ARG A 1 207 ? -16.557 -14.151 34.660 1.00 95.19 207 ARG A C 1
ATOM 1556 O O . ARG A 1 207 ? -15.987 -15.205 34.401 1.00 95.19 207 ARG A O 1
ATOM 1563 N N . LYS A 1 208 ? -17.557 -13.681 33.901 1.00 93.75 208 LYS A N 1
ATOM 1564 C CA . LYS A 1 208 ? -18.008 -14.336 32.655 1.00 93.75 208 LYS A CA 1
ATOM 1565 C C . LYS A 1 208 ? -16.938 -14.338 31.562 1.00 93.75 208 LYS A C 1
ATOM 1567 O O . LYS A 1 208 ? -16.923 -15.256 30.751 1.00 93.75 208 LYS A O 1
ATOM 1572 N N . ALA A 1 209 ? -16.056 -13.343 31.555 1.00 93.25 209 ALA A N 1
ATOM 1573 C CA . ALA A 1 209 ? -14.898 -13.290 30.668 1.00 93.25 209 ALA A CA 1
ATOM 1574 C C . ALA A 1 209 ? -13.707 -14.139 31.164 1.00 93.25 209 ALA A C 1
ATOM 1576 O O . ALA A 1 209 ? -12.663 -14.134 30.521 1.00 93.25 209 ALA A O 1
ATOM 1577 N N . GLY A 1 210 ? -13.843 -14.855 32.289 1.00 95.94 210 GLY A N 1
ATOM 1578 C CA . GLY A 1 210 ? -12.762 -15.646 32.885 1.00 95.94 210 GLY A CA 1
ATOM 1579 C C . GLY A 1 210 ? -11.721 -14.820 33.645 1.00 95.94 210 GLY A C 1
ATOM 1580 O O . GLY A 1 210 ? -10.665 -15.342 33.979 1.00 95.94 210 GLY A O 1
ATOM 1581 N N . ILE A 1 211 ? -12.008 -13.547 33.932 1.00 97.56 211 ILE A N 1
ATOM 1582 C CA . ILE A 1 211 ? -11.094 -12.630 34.617 1.00 97.56 211 ILE A CA 1
ATOM 1583 C C . ILE A 1 211 ? -11.481 -12.580 36.095 1.00 97.56 211 ILE A C 1
ATOM 1585 O O . ILE A 1 211 ? -12.530 -12.041 36.463 1.00 97.56 211 ILE A O 1
ATOM 1589 N N . ASP A 1 212 ? -10.632 -13.146 36.952 1.00 97.19 212 ASP A N 1
ATOM 1590 C CA . ASP A 1 212 ? -10.783 -13.029 38.400 1.00 97.19 212 ASP A CA 1
ATOM 1591 C C . ASP A 1 212 ? -10.338 -11.647 38.920 1.00 97.19 212 ASP A C 1
ATOM 1593 O O . ASP A 1 212 ? -9.905 -10.765 38.174 1.00 97.19 212 ASP A O 1
ATOM 1597 N N . ARG A 1 213 ? -10.471 -11.420 40.230 1.00 96.75 213 ARG A N 1
ATOM 1598 C CA . ARG A 1 213 ? -10.115 -10.135 40.843 1.00 96.75 213 ARG A CA 1
ATOM 1599 C C . ARG A 1 213 ? -8.625 -9.806 40.707 1.00 96.75 213 ARG A C 1
ATOM 1601 O O . ARG A 1 213 ? -8.295 -8.650 40.452 1.00 96.75 213 ARG A O 1
ATOM 1608 N N . HIS A 1 214 ? -7.748 -10.790 40.881 1.00 97.50 214 HIS A N 1
ATOM 1609 C CA . HIS A 1 214 ? -6.303 -10.587 40.822 1.00 97.50 214 HIS A CA 1
ATOM 1610 C C . HIS A 1 214 ? -5.862 -10.267 39.389 1.00 97.50 214 HIS A C 1
ATOM 1612 O O . HIS A 1 214 ? -5.097 -9.328 39.162 1.00 97.50 214 HIS A O 1
ATOM 1618 N N . GLU A 1 215 ? -6.406 -10.987 38.411 1.00 97.62 215 GLU A N 1
ATOM 1619 C CA . GLU A 1 215 ? -6.169 -10.722 36.999 1.00 97.62 215 GLU A CA 1
ATOM 1620 C C . GLU A 1 215 ? -6.713 -9.346 36.601 1.00 97.62 215 GLU A C 1
ATOM 1622 O O . GLU A 1 215 ? -6.006 -8.551 35.988 1.00 97.62 215 GLU A O 1
ATOM 1627 N N . ASN A 1 216 ? -7.917 -8.982 37.045 1.00 97.38 216 ASN A N 1
ATOM 1628 C CA . ASN A 1 216 ? -8.465 -7.647 36.814 1.00 97.38 216 ASN A CA 1
ATOM 1629 C C . ASN A 1 216 ? -7.562 -6.532 37.383 1.00 97.38 216 ASN A C 1
ATOM 1631 O O . ASN A 1 216 ? -7.375 -5.495 36.741 1.00 97.38 216 ASN A O 1
ATOM 1635 N N . GLU A 1 217 ? -6.977 -6.731 38.566 1.00 97.62 217 GLU A N 1
ATOM 1636 C CA . GLU A 1 217 ? -6.016 -5.799 39.169 1.00 97.62 217 GLU A CA 1
ATOM 1637 C C . GLU A 1 217 ? -4.711 -5.713 38.356 1.00 97.62 217 GLU A C 1
ATOM 1639 O O . GLU A 1 217 ? -4.204 -4.607 38.132 1.00 97.62 217 GLU A O 1
ATOM 1644 N N . ARG A 1 218 ? -4.197 -6.845 37.852 1.00 97.75 218 ARG A N 1
ATOM 1645 C CA . ARG A 1 218 ? -3.042 -6.896 36.936 1.00 97.75 218 ARG A CA 1
ATOM 1646 C C . ARG A 1 218 ? -3.320 -6.114 35.651 1.00 97.75 218 ARG A C 1
ATOM 1648 O O . ARG A 1 218 ? -2.522 -5.247 35.291 1.00 97.75 218 ARG A O 1
ATOM 1655 N N . LEU A 1 219 ? -4.451 -6.368 34.991 1.00 97.31 219 LEU A N 1
ATOM 1656 C CA . LEU A 1 219 ? -4.833 -5.683 33.753 1.00 97.31 219 LEU A CA 1
ATOM 1657 C C . LEU A 1 219 ? -5.059 -4.184 33.985 1.00 97.31 219 LEU A C 1
ATOM 1659 O O . LEU A 1 219 ? -4.590 -3.356 33.206 1.00 97.31 219 LEU A O 1
ATOM 1663 N N . SER A 1 220 ? -5.697 -3.816 35.099 1.00 97.44 220 SER A N 1
ATOM 1664 C CA . SER A 1 220 ? -5.885 -2.410 35.480 1.00 97.44 220 SER A CA 1
ATOM 1665 C C . SER A 1 220 ? -4.550 -1.686 35.671 1.00 97.44 220 SER A C 1
ATOM 1667 O O . SER A 1 220 ? -4.398 -0.538 35.250 1.00 97.44 220 SER A O 1
ATOM 1669 N N . ARG A 1 221 ? -3.561 -2.351 36.285 1.00 97.81 221 ARG A N 1
ATOM 1670 C CA . ARG A 1 221 ? -2.204 -1.811 36.455 1.00 97.81 221 ARG A CA 1
ATOM 1671 C C . ARG A 1 221 ? -1.503 -1.629 35.111 1.00 97.81 221 ARG A C 1
ATOM 1673 O O . ARG A 1 221 ? -0.942 -0.565 34.879 1.00 97.81 221 ARG A O 1
ATOM 1680 N N . MET A 1 222 ? -1.591 -2.620 34.224 1.00 96.38 222 MET A N 1
ATOM 1681 C CA . MET A 1 222 ? -1.012 -2.552 32.879 1.00 96.38 222 MET A CA 1
ATOM 1682 C C . MET A 1 222 ? -1.572 -1.366 32.083 1.00 96.38 222 MET A C 1
ATOM 1684 O O . MET A 1 222 ? -0.818 -0.615 31.470 1.00 96.38 222 MET A O 1
ATOM 1688 N N . VAL A 1 223 ? -2.887 -1.146 32.144 1.00 96.75 223 VAL A N 1
ATOM 1689 C CA . VAL A 1 223 ? -3.548 -0.019 31.472 1.00 96.75 223 VAL A CA 1
ATOM 1690 C C . VAL A 1 223 ? -3.086 1.325 32.035 1.00 96.75 223 VAL A C 1
ATOM 1692 O O . VAL A 1 223 ? -2.782 2.221 31.254 1.00 96.75 223 VAL A O 1
ATOM 1695 N N . ARG A 1 224 ? -2.957 1.463 33.362 1.00 97.00 224 ARG A N 1
ATOM 1696 C CA . ARG A 1 224 ? -2.409 2.683 33.990 1.00 97.00 224 ARG A CA 1
ATOM 1697 C C . ARG A 1 224 ? -0.949 2.947 33.632 1.00 97.00 224 ARG A C 1
ATOM 1699 O O . ARG A 1 224 ? -0.543 4.098 33.590 1.00 97.00 224 ARG A O 1
ATOM 1706 N N . GLU A 1 225 ? -0.161 1.899 33.412 1.00 96.31 225 GLU A N 1
ATOM 1707 C CA . GLU A 1 225 ? 1.253 2.032 33.056 1.00 96.31 225 GLU A CA 1
ATOM 1708 C C . GLU A 1 225 ? 1.450 2.416 31.582 1.00 96.31 225 GLU A C 1
ATOM 1710 O O . GLU A 1 225 ? 2.403 3.119 31.250 1.00 96.31 225 GLU A O 1
ATOM 1715 N N . LYS A 1 226 ? 0.583 1.928 30.685 1.00 95.94 226 LYS A N 1
ATOM 1716 C CA . LYS A 1 226 ? 0.777 2.050 29.229 1.00 95.94 226 LYS A CA 1
ATOM 1717 C C . LYS A 1 226 ? -0.085 3.111 28.558 1.00 95.94 226 LYS A C 1
ATOM 1719 O O . LYS A 1 226 ? 0.252 3.524 27.452 1.00 95.94 226 LYS A O 1
ATOM 1724 N N . LEU A 1 227 ? -1.171 3.550 29.189 1.00 95.00 227 LEU A N 1
ATOM 1725 C CA . LEU A 1 227 ? -1.973 4.673 28.709 1.00 95.00 227 LEU A CA 1
ATOM 1726 C C . LEU A 1 227 ? -1.654 5.943 29.501 1.00 95.00 227 LEU A C 1
ATOM 1728 O O . LEU A 1 227 ? -1.315 5.860 30.682 1.00 95.00 227 LEU A O 1
ATOM 1732 N N . PRO A 1 228 ? -1.833 7.131 28.896 1.00 93.12 228 PRO A N 1
ATOM 1733 C CA . PRO A 1 228 ? -1.818 8.371 29.655 1.00 93.12 228 PRO A CA 1
ATOM 1734 C C . PRO A 1 228 ? -2.864 8.329 30.782 1.00 93.12 228 PRO A C 1
ATOM 1736 O O . PRO A 1 228 ? -3.941 7.747 30.618 1.00 93.12 228 PRO A O 1
ATOM 1739 N N . GLU A 1 229 ? -2.554 8.975 31.908 1.00 92.88 229 GLU A N 1
ATOM 1740 C CA . GLU A 1 229 ? -3.316 8.897 33.166 1.00 92.88 229 GLU A CA 1
ATOM 1741 C C . GLU A 1 229 ? -4.819 9.147 32.965 1.00 92.88 229 GLU A C 1
ATOM 1743 O O . GLU A 1 229 ? -5.647 8.292 33.272 1.00 92.88 229 GLU A O 1
ATOM 1748 N N . ARG A 1 230 ? -5.179 10.275 32.341 1.00 93.19 230 ARG A N 1
ATOM 1749 C CA . ARG A 1 230 ? -6.584 10.656 32.129 1.00 93.19 230 ARG A CA 1
ATOM 1750 C C . ARG A 1 230 ? -7.372 9.642 31.271 1.00 93.19 230 ARG A C 1
ATOM 1752 O O . ARG A 1 230 ? -8.467 9.259 31.682 1.00 93.19 230 ARG A O 1
ATOM 1759 N N . PRO A 1 231 ? -6.881 9.183 30.102 1.00 91.69 231 PRO A N 1
ATOM 1760 C CA . PRO A 1 231 ? -7.491 8.075 29.369 1.00 91.69 231 PRO A CA 1
ATOM 1761 C C . PRO A 1 231 ? -7.636 6.781 30.177 1.00 91.69 231 PRO A C 1
ATOM 1763 O O . PRO A 1 231 ? -8.694 6.153 30.119 1.00 91.69 231 PRO A O 1
ATOM 1766 N N . ALA A 1 232 ? -6.606 6.393 30.936 1.00 94.50 232 ALA A N 1
ATOM 1767 C CA . ALA A 1 232 ? -6.637 5.183 31.752 1.00 94.50 232 ALA A CA 1
ATOM 1768 C C . ALA A 1 232 ? -7.739 5.255 32.818 1.00 94.50 232 ALA A C 1
ATOM 1770 O O . ALA A 1 232 ? -8.516 4.314 32.972 1.00 94.50 232 ALA A O 1
ATOM 1771 N N . GLU A 1 233 ? -7.851 6.383 33.521 1.00 94.19 233 GLU A N 1
ATOM 1772 C CA . GLU A 1 233 ? -8.882 6.600 34.537 1.00 94.19 233 GLU A CA 1
ATOM 1773 C C . GLU A 1 233 ? -10.292 6.565 33.952 1.00 94.19 233 GLU A C 1
ATOM 1775 O O . GLU A 1 233 ? -11.155 5.873 34.489 1.00 94.19 233 GLU A O 1
ATOM 1780 N N . LEU A 1 234 ? -10.524 7.251 32.829 1.00 91.62 234 LEU A N 1
ATOM 1781 C CA . LEU A 1 234 ? -11.828 7.257 32.158 1.00 91.62 234 LEU A CA 1
ATOM 1782 C C . LEU A 1 234 ? -12.241 5.856 31.691 1.00 91.62 234 LEU A C 1
ATOM 1784 O O . LEU A 1 234 ? -13.408 5.478 31.816 1.00 91.62 234 LEU A O 1
ATOM 1788 N N . LEU A 1 235 ? -11.287 5.074 31.182 1.00 94.12 235 LEU A N 1
ATOM 1789 C CA . LEU A 1 235 ? -11.522 3.695 30.770 1.00 94.12 235 LEU A CA 1
ATOM 1790 C C . LEU A 1 235 ? -11.848 2.797 31.973 1.00 94.12 235 LEU A C 1
ATOM 1792 O O . LEU A 1 235 ? -12.827 2.053 31.939 1.00 94.12 235 LEU A O 1
ATOM 1796 N N . LEU A 1 236 ? -11.065 2.899 33.052 1.00 94.81 236 LEU A N 1
ATOM 1797 C CA . LEU A 1 236 ? -11.217 2.088 34.266 1.00 94.81 236 LEU A CA 1
ATOM 1798 C C . LEU A 1 236 ? -12.449 2.458 35.100 1.00 94.81 236 LEU A C 1
ATOM 1800 O O . LEU A 1 236 ? -12.978 1.593 35.805 1.00 94.81 236 LEU A O 1
ATOM 1804 N N . ALA A 1 237 ? -12.897 3.713 35.035 1.00 92.81 237 ALA A N 1
ATOM 1805 C CA . ALA A 1 237 ? -14.114 4.198 35.682 1.00 92.81 237 ALA A CA 1
ATOM 1806 C C . ALA A 1 237 ? -15.392 3.766 34.943 1.00 92.81 237 ALA A C 1
ATOM 1808 O O . ALA A 1 237 ? -16.483 3.837 35.503 1.00 92.81 237 ALA A O 1
ATOM 1809 N N . SER A 1 238 ? -15.285 3.311 33.691 1.00 90.50 238 SER A N 1
ATOM 1810 C CA . SER A 1 238 ? -16.446 2.873 32.922 1.00 90.50 238 SER A CA 1
ATOM 1811 C C . SER A 1 238 ? -16.854 1.449 33.289 1.00 90.50 238 SER A C 1
ATOM 1813 O O . SER A 1 238 ? -16.324 0.478 32.749 1.00 90.50 238 SER A O 1
ATOM 1815 N N . ASP A 1 239 ? -17.874 1.316 34.139 1.00 87.25 239 ASP A N 1
ATOM 1816 C CA . ASP A 1 239 ? -18.428 0.009 34.533 1.00 87.25 239 ASP A CA 1
ATOM 1817 C C . ASP A 1 239 ? -18.935 -0.815 33.347 1.00 87.25 239 ASP A C 1
ATOM 1819 O O . ASP A 1 239 ? -18.940 -2.043 33.382 1.00 87.25 239 ASP A O 1
ATOM 1823 N N . THR A 1 240 ? -19.342 -0.133 32.275 1.00 87.38 240 THR A N 1
ATOM 1824 C CA . THR A 1 240 ? -19.866 -0.790 31.076 1.00 87.38 240 THR A CA 1
ATOM 1825 C C . THR A 1 240 ? -18.795 -1.196 30.083 1.00 87.38 240 THR A C 1
ATOM 1827 O O . THR A 1 240 ? -18.964 -2.224 29.445 1.00 87.38 240 THR A O 1
ATOM 1830 N N . GLN A 1 241 ? -17.731 -0.405 29.924 1.00 91.38 241 GLN A N 1
ATOM 1831 C CA . GLN A 1 241 ? -16.741 -0.607 28.860 1.00 91.38 241 GLN A CA 1
ATOM 1832 C C . GLN A 1 241 ? -15.529 -1.391 29.355 1.00 91.38 241 GLN A C 1
ATOM 1834 O O . GLN A 1 241 ? -14.958 -2.179 28.603 1.00 91.38 241 GLN A O 1
ATOM 1839 N N . TRP A 1 242 ? -15.163 -1.217 30.630 1.00 95.06 242 TRP A N 1
ATOM 1840 C CA . TRP A 1 242 ? -14.006 -1.887 31.203 1.00 95.06 242 TRP A CA 1
ATOM 1841 C C . TRP A 1 242 ? -14.054 -3.414 31.058 1.00 95.06 242 TRP A C 1
ATOM 1843 O O . TRP A 1 242 ? -13.056 -3.965 30.604 1.00 95.06 242 TRP A O 1
ATOM 1853 N N . PRO A 1 243 ? -15.167 -4.120 31.352 1.00 95.31 243 PRO A N 1
ATOM 1854 C CA . PRO A 1 243 ? -15.188 -5.576 31.217 1.00 95.31 243 PRO A CA 1
ATOM 1855 C C . PRO A 1 243 ? -14.892 -6.078 29.799 1.00 95.31 243 PRO A C 1
ATOM 1857 O O . PRO A 1 243 ? -14.221 -7.094 29.650 1.00 95.31 243 PRO A O 1
ATOM 1860 N N . ILE A 1 244 ? -15.347 -5.363 28.762 1.00 93.00 244 ILE A N 1
ATOM 1861 C CA . ILE A 1 244 ? -15.090 -5.732 27.359 1.00 93.00 244 ILE A CA 1
ATOM 1862 C C . ILE A 1 244 ? -13.617 -5.520 27.020 1.00 93.00 244 ILE A C 1
ATOM 1864 O O . ILE A 1 244 ? -12.973 -6.404 26.466 1.00 93.00 244 ILE A O 1
ATOM 1868 N N . VAL A 1 245 ? -13.066 -4.363 27.391 1.00 95.38 245 VAL A N 1
ATOM 1869 C CA . VAL A 1 245 ? -11.662 -4.046 27.111 1.00 95.38 245 VAL A CA 1
ATOM 1870 C C . VAL A 1 245 ? -10.721 -4.961 27.892 1.00 95.38 245 VAL A C 1
ATOM 1872 O O . VAL A 1 245 ? -9.744 -5.446 27.330 1.00 95.38 245 VAL A O 1
ATOM 1875 N N . ALA A 1 246 ? -11.037 -5.269 29.150 1.00 96.81 246 ALA A N 1
ATOM 1876 C CA . ALA A 1 246 ? -10.291 -6.232 29.948 1.00 96.81 246 ALA A CA 1
ATOM 1877 C C . ALA A 1 246 ? -10.315 -7.631 29.310 1.00 96.81 246 ALA A C 1
ATOM 1879 O O . ALA A 1 246 ? -9.271 -8.273 29.238 1.00 96.81 246 ALA A O 1
ATOM 1880 N N . ALA A 1 247 ? -11.467 -8.079 28.793 1.00 95.75 247 ALA A N 1
ATOM 1881 C CA . ALA A 1 247 ? -11.587 -9.357 28.090 1.00 95.75 247 ALA A CA 1
ATOM 1882 C C . ALA A 1 247 ? -10.714 -9.424 26.827 1.00 95.75 247 ALA A C 1
ATOM 1884 O O . ALA A 1 247 ? -10.046 -10.432 26.602 1.00 95.75 247 ALA A O 1
ATOM 1885 N N . GLU A 1 248 ? -10.672 -8.356 26.027 1.00 95.12 248 GLU A N 1
ATOM 1886 C CA . GLU A 1 248 ? -9.813 -8.309 24.837 1.00 95.12 248 GLU A CA 1
ATOM 1887 C C . GLU A 1 248 ? -8.327 -8.225 25.184 1.00 95.12 248 GLU A C 1
ATOM 1889 O O . GLU A 1 248 ? -7.518 -8.916 24.570 1.00 95.12 248 GLU A O 1
ATOM 1894 N N . ILE A 1 249 ? -7.958 -7.444 26.204 1.00 97.25 249 ILE A N 1
ATOM 1895 C CA . ILE A 1 249 ? -6.584 -7.413 26.717 1.00 97.25 249 ILE A CA 1
ATOM 1896 C C . ILE A 1 249 ? -6.161 -8.815 27.169 1.00 97.25 249 ILE A C 1
ATOM 1898 O O . ILE A 1 249 ? -5.091 -9.283 26.789 1.00 97.25 249 ILE A O 1
ATOM 1902 N N . HIS A 1 250 ? -7.010 -9.493 27.943 1.00 96.88 250 HIS A N 1
ATOM 1903 C CA . HIS A 1 250 ? -6.738 -10.834 28.445 1.00 96.88 250 HIS A CA 1
ATOM 1904 C C . HIS A 1 250 ? -6.577 -11.846 27.302 1.00 96.88 250 HIS A C 1
ATOM 1906 O O . HIS A 1 250 ? -5.627 -12.625 27.297 1.00 96.88 250 HIS A O 1
ATOM 1912 N N . ARG A 1 251 ? -7.449 -11.800 26.284 1.00 95.62 251 ARG A N 1
ATOM 1913 C CA . ARG A 1 251 ? -7.354 -12.678 25.106 1.00 95.62 251 ARG A CA 1
ATOM 1914 C C . ARG A 1 251 ? -6.092 -12.409 24.283 1.00 95.62 251 ARG A C 1
ATOM 1916 O O . ARG A 1 251 ? -5.448 -13.354 23.828 1.00 95.62 251 ARG A O 1
ATOM 1923 N N . ALA A 1 252 ? -5.740 -11.140 24.085 1.00 95.25 252 ALA A N 1
ATOM 1924 C CA . ALA A 1 252 ? -4.533 -10.746 23.364 1.00 95.25 252 ALA A CA 1
ATOM 1925 C C . ALA A 1 252 ? -3.266 -11.226 24.094 1.00 95.25 252 ALA A C 1
ATOM 1927 O O . ALA A 1 252 ? -2.391 -11.819 23.465 1.00 95.25 252 ALA A O 1
ATOM 1928 N N . ASP A 1 253 ? -3.218 -11.059 25.418 1.00 95.94 253 ASP A N 1
ATOM 1929 C CA . ASP A 1 253 ? -2.125 -11.529 26.278 1.00 95.94 253 ASP A CA 1
ATOM 1930 C C . ASP A 1 253 ? -1.984 -13.061 26.226 1.00 95.94 253 ASP A C 1
ATOM 1932 O O . ASP A 1 253 ? -0.898 -13.582 25.980 1.00 95.94 253 ASP A O 1
ATOM 1936 N N . GLN A 1 254 ? -3.098 -13.798 26.325 1.00 95.69 254 GLN A N 1
ATOM 1937 C CA . GLN A 1 254 ? -3.118 -15.260 26.162 1.00 95.69 254 GLN A CA 1
ATOM 1938 C C . GLN A 1 254 ? -2.663 -15.725 24.772 1.00 95.69 254 GLN A C 1
ATOM 1940 O O . GLN A 1 254 ? -2.116 -16.817 24.634 1.00 95.69 254 GLN A O 1
ATOM 1945 N N . SER A 1 255 ? -2.875 -14.901 23.746 1.00 94.81 255 SER A N 1
ATOM 1946 C CA . SER A 1 255 ? -2.457 -15.182 22.369 1.00 94.81 255 SER A CA 1
ATOM 1947 C C . SER A 1 255 ? -0.995 -14.794 22.097 1.00 94.81 255 SER A C 1
ATOM 1949 O O . SER A 1 255 ? -0.543 -14.891 20.957 1.00 94.81 255 SER A O 1
ATOM 1951 N N . GLY A 1 256 ? -0.255 -14.329 23.112 1.00 95.69 256 GLY A N 1
ATOM 1952 C CA . GLY A 1 256 ? 1.137 -13.891 22.982 1.00 95.69 256 GLY A CA 1
ATOM 1953 C C . GLY A 1 256 ? 1.311 -12.549 22.264 1.00 95.69 256 GLY A C 1
ATOM 1954 O O . GLY A 1 256 ? 2.419 -12.216 21.843 1.00 95.69 256 GLY A O 1
ATOM 1955 N N . VAL A 1 257 ? 0.237 -11.772 22.094 1.00 95.19 257 VAL A N 1
ATOM 1956 C CA . VAL A 1 257 ? 0.316 -10.422 21.525 1.00 95.19 257 VAL A CA 1
ATOM 1957 C C . VAL A 1 257 ? 0.945 -9.491 22.561 1.00 95.19 257 VAL A C 1
ATOM 1959 O O . VAL A 1 257 ? 0.531 -9.478 23.716 1.00 95.19 257 VAL A O 1
ATOM 1962 N N . ASP A 1 258 ? 1.906 -8.659 22.146 1.00 95.44 258 ASP A N 1
ATOM 1963 C CA . ASP A 1 258 ? 2.486 -7.620 23.008 1.00 95.44 258 ASP A CA 1
ATOM 1964 C C . ASP A 1 258 ? 1.461 -6.504 23.281 1.00 95.44 258 ASP A C 1
ATOM 1966 O O . ASP A 1 258 ? 1.410 -5.473 22.602 1.00 95.44 258 ASP A O 1
ATOM 1970 N N . VAL A 1 259 ? 0.607 -6.734 24.279 1.00 95.56 259 VAL A N 1
ATOM 1971 C CA . VAL A 1 259 ? -0.440 -5.803 24.712 1.00 95.56 259 VAL A CA 1
ATOM 1972 C C . VAL A 1 259 ? 0.156 -4.455 25.107 1.00 95.56 259 VAL A C 1
ATOM 1974 O O . VAL A 1 259 ? -0.428 -3.417 24.799 1.00 95.56 259 VAL A O 1
ATOM 1977 N N . ALA A 1 260 ? 1.325 -4.437 25.750 1.00 93.12 260 ALA A N 1
ATOM 1978 C CA . ALA A 1 260 ? 1.957 -3.200 26.188 1.00 93.12 260 ALA A CA 1
ATOM 1979 C C . ALA A 1 260 ? 2.327 -2.307 24.998 1.00 93.12 260 ALA A C 1
ATOM 1981 O O . ALA A 1 260 ? 2.023 -1.110 25.015 1.00 93.12 260 ALA A O 1
ATOM 1982 N N . ALA A 1 261 ? 2.910 -2.889 23.946 1.00 92.56 261 ALA A N 1
ATOM 1983 C CA . ALA A 1 261 ? 3.190 -2.172 22.706 1.00 92.56 261 ALA A CA 1
ATOM 1984 C C . ALA A 1 261 ? 1.908 -1.673 22.018 1.00 92.56 261 ALA A C 1
ATOM 1986 O O . ALA A 1 261 ? 1.894 -0.565 21.477 1.00 92.56 261 ALA A O 1
ATOM 1987 N N . ARG A 1 262 ? 0.806 -2.438 22.066 1.00 93.75 262 ARG A N 1
ATOM 1988 C CA . ARG A 1 262 ? -0.491 -1.996 21.511 1.00 93.75 262 ARG A CA 1
ATOM 1989 C C . ARG A 1 262 ? -1.101 -0.842 22.276 1.00 93.75 262 ARG A C 1
ATOM 1991 O O . ARG A 1 262 ? -1.522 0.133 21.658 1.00 93.75 262 ARG A O 1
ATOM 1998 N N . LEU A 1 263 ? -1.130 -0.937 23.602 1.00 94.12 263 LEU A N 1
ATOM 1999 C CA . LEU A 1 263 ? -1.667 0.113 24.459 1.00 94.12 263 LEU A CA 1
ATOM 2000 C C . LEU A 1 263 ? -0.876 1.415 24.288 1.00 94.12 263 LEU A C 1
ATOM 2002 O O . LEU A 1 263 ? -1.490 2.472 24.180 1.00 94.12 263 LEU A O 1
ATOM 2006 N N . ALA A 1 264 ? 0.448 1.346 24.121 1.00 90.94 264 ALA A N 1
ATOM 2007 C CA . ALA A 1 264 ? 1.260 2.522 23.798 1.00 90.94 264 ALA A CA 1
ATOM 2008 C C . ALA A 1 264 ? 0.854 3.195 22.465 1.00 90.94 264 ALA A C 1
ATOM 2010 O O . ALA A 1 264 ? 0.988 4.407 22.309 1.00 90.94 264 ALA A O 1
ATOM 2011 N N . GLY A 1 265 ? 0.307 2.437 21.507 1.00 90.75 265 GLY A N 1
ATOM 2012 C CA . GLY A 1 265 ? -0.213 2.964 20.239 1.00 90.75 265 GLY A CA 1
ATOM 2013 C C . GLY A 1 265 ? -1.543 3.721 20.353 1.00 90.75 265 GLY A C 1
ATOM 2014 O O . GLY A 1 265 ? -1.861 4.527 19.476 1.00 90.75 265 GLY A O 1
ATOM 2015 N N . VAL A 1 266 ? -2.307 3.517 21.434 1.00 93.25 266 VAL A N 1
ATOM 2016 C CA . VAL A 1 266 ? -3.621 4.156 21.641 1.00 93.25 266 VAL A CA 1
ATOM 2017 C C . VAL A 1 266 ? -3.492 5.674 21.715 1.00 93.25 266 VAL A C 1
ATOM 2019 O O . VAL A 1 266 ? -4.348 6.385 21.196 1.00 93.25 266 VAL A O 1
ATOM 2022 N N . GLU A 1 267 ? -2.410 6.198 22.296 1.00 88.12 267 GLU A N 1
ATOM 2023 C CA . GLU A 1 267 ? -2.199 7.645 22.384 1.00 88.12 267 GLU A CA 1
ATOM 2024 C C . GLU A 1 267 ? -2.118 8.300 20.998 1.00 88.12 267 GLU A C 1
ATOM 2026 O O . GLU A 1 267 ? -2.738 9.340 20.763 1.00 88.12 267 GLU A O 1
ATOM 2031 N N . ASN A 1 268 ? -1.417 7.666 20.054 1.00 88.88 268 ASN A N 1
ATOM 2032 C CA . ASN A 1 268 ? -1.335 8.159 18.681 1.00 88.88 268 ASN A CA 1
ATOM 2033 C C . ASN A 1 268 ? -2.718 8.155 18.018 1.00 88.88 268 ASN A C 1
ATOM 2035 O O . ASN A 1 268 ? -3.088 9.132 17.368 1.00 88.88 268 ASN A O 1
ATOM 2039 N N . MET A 1 269 ? -3.523 7.110 18.238 1.00 89.56 269 MET A N 1
ATOM 2040 C CA . MET A 1 269 ? -4.896 7.052 17.722 1.00 89.56 269 MET A CA 1
ATOM 2041 C C . MET A 1 269 ? -5.780 8.158 18.307 1.00 89.56 269 MET A C 1
ATOM 2043 O O . MET A 1 269 ? -6.502 8.822 17.564 1.00 89.56 269 MET A O 1
ATOM 2047 N N . LEU A 1 270 ? -5.693 8.404 19.617 1.00 89.31 270 LEU A N 1
ATOM 2048 C CA . LEU A 1 270 ? -6.431 9.481 20.281 1.00 89.31 270 LEU A CA 1
ATOM 2049 C C . LEU A 1 270 ? -6.002 10.862 19.763 1.00 89.31 270 LEU A C 1
ATOM 2051 O O . LEU A 1 270 ? -6.857 11.714 19.516 1.00 89.31 270 LEU A O 1
ATOM 2055 N N . ARG A 1 271 ? -4.700 11.079 19.522 1.00 86.19 271 ARG A N 1
ATOM 2056 C CA . ARG A 1 271 ? -4.202 12.307 18.879 1.00 86.19 271 ARG A CA 1
ATOM 2057 C C . ARG A 1 271 ? -4.749 12.474 17.463 1.00 86.19 271 ARG A C 1
ATOM 2059 O O . ARG A 1 271 ? -5.174 13.573 17.117 1.00 86.19 271 ARG A O 1
ATOM 2066 N N . HIS A 1 272 ? -4.793 11.408 16.664 1.00 85.50 272 HIS A N 1
ATOM 2067 C CA . HIS A 1 272 ? -5.382 11.459 15.323 1.00 85.50 272 HIS A CA 1
ATOM 2068 C C . HIS A 1 272 ? -6.883 11.777 15.355 1.00 85.50 272 HIS A C 1
ATOM 2070 O O . HIS A 1 272 ? -7.339 12.603 14.568 1.00 85.50 272 HIS A O 1
ATOM 2076 N N . GLN A 1 273 ? -7.644 11.204 16.293 1.00 85.81 273 GLN A N 1
ATOM 2077 C CA . GLN A 1 273 ? -9.060 11.549 16.476 1.00 85.81 273 GLN A CA 1
ATOM 2078 C C . GLN A 1 273 ? -9.246 13.024 16.856 1.00 85.81 273 GLN A C 1
ATOM 2080 O O . GLN A 1 273 ? -10.115 13.698 16.301 1.00 85.81 273 GLN A O 1
ATOM 2085 N N . ALA A 1 274 ? -8.412 13.544 17.762 1.00 84.88 274 ALA A N 1
ATOM 2086 C CA . ALA A 1 274 ? -8.443 14.955 18.142 1.00 84.88 274 ALA A CA 1
ATOM 2087 C C . ALA A 1 274 ? -8.122 15.876 16.951 1.00 84.88 274 ALA A C 1
ATOM 2089 O O . ALA A 1 274 ? -8.832 16.854 16.724 1.00 84.88 274 ALA A O 1
ATOM 2090 N N . ALA A 1 275 ? -7.101 15.538 16.157 1.00 82.62 275 ALA A N 1
ATOM 2091 C CA . ALA A 1 275 ? -6.730 16.285 14.953 1.00 82.62 275 ALA A CA 1
ATOM 2092 C C . ALA A 1 275 ? -7.833 16.260 13.880 1.00 82.62 275 ALA A C 1
ATOM 2094 O O . ALA A 1 275 ? -8.039 17.252 13.186 1.00 82.62 275 ALA A O 1
ATOM 2095 N N . ALA A 1 276 ? -8.589 15.162 13.789 1.00 82.62 276 ALA A N 1
ATOM 2096 C CA . ALA A 1 276 ? -9.753 15.033 12.914 1.00 82.62 276 ALA A CA 1
ATOM 2097 C C . ALA A 1 276 ? -11.010 15.770 13.433 1.00 82.62 276 ALA A C 1
ATOM 2099 O O . ALA A 1 276 ? -12.078 15.668 12.830 1.00 82.62 276 ALA A O 1
ATOM 2100 N N . GLY A 1 277 ? -10.917 16.501 14.550 1.00 87.50 277 GLY A N 1
ATOM 2101 C CA . GLY A 1 277 ? -12.028 17.277 15.105 1.00 87.50 277 GLY A CA 1
ATOM 2102 C C . GLY A 1 277 ? -13.077 16.439 15.841 1.00 87.50 277 GLY A C 1
ATOM 2103 O O . GLY A 1 277 ? -14.219 16.886 15.997 1.00 87.50 277 GLY A O 1
ATOM 2104 N N . ALA A 1 278 ? -12.728 15.231 16.302 1.00 85.50 278 ALA A N 1
ATOM 2105 C CA . ALA A 1 278 ? -13.631 14.426 17.116 1.00 85.50 278 ALA A CA 1
ATOM 2106 C C . ALA A 1 278 ? -13.977 15.172 18.416 1.00 85.50 278 ALA A C 1
ATOM 2108 O O . ALA A 1 278 ? -13.115 15.446 19.250 1.00 85.50 278 ALA A O 1
ATOM 2109 N N . ARG A 1 279 ? -15.263 15.495 18.602 1.00 76.88 279 ARG A N 1
ATOM 2110 C CA . ARG A 1 279 ? -15.751 16.231 19.785 1.00 76.88 279 ARG A CA 1
ATOM 2111 C C . ARG A 1 279 ? -15.652 15.424 21.081 1.00 76.88 279 ARG A C 1
ATOM 2113 O O . ARG A 1 279 ? -15.641 16.009 22.159 1.00 76.88 279 ARG A O 1
ATOM 2120 N N . GLN A 1 280 ? -15.603 14.099 20.977 1.00 80.12 280 GLN A N 1
ATOM 2121 C CA . GLN A 1 280 ? -15.476 13.189 22.105 1.00 80.12 280 GLN A CA 1
ATOM 2122 C C . GLN A 1 280 ? -14.499 12.078 21.727 1.00 80.12 280 GLN A C 1
ATOM 2124 O O . GLN A 1 280 ? -14.685 11.403 20.716 1.00 80.12 280 GLN A O 1
ATOM 2129 N N . LEU A 1 281 ? -13.447 11.926 22.529 1.00 84.12 281 LEU A N 1
ATOM 2130 C CA . LEU A 1 281 ? -12.476 10.849 22.384 1.00 84.12 281 LEU A CA 1
ATOM 2131 C C . LEU A 1 281 ? -13.104 9.550 22.894 1.00 84.12 281 LEU A C 1
ATOM 2133 O O . LEU A 1 281 ? -13.426 9.440 24.079 1.00 84.12 281 LEU A O 1
ATOM 2137 N N . ASP A 1 282 ? -13.287 8.581 22.003 1.00 89.50 282 ASP A N 1
ATOM 2138 C CA . ASP A 1 282 ? -13.828 7.268 22.349 1.00 89.50 282 ASP A CA 1
ATOM 2139 C C . ASP A 1 282 ? -12.675 6.336 22.740 1.00 89.50 282 ASP A C 1
ATOM 2141 O O . ASP A 1 282 ? -12.123 5.595 21.923 1.00 89.50 282 ASP A O 1
ATOM 2145 N N . ILE A 1 283 ? -12.251 6.457 24.002 1.00 92.38 283 ILE A N 1
ATOM 2146 C CA . ILE A 1 283 ? -11.114 5.710 24.554 1.00 92.38 283 ILE A CA 1
ATOM 2147 C C . ILE A 1 283 ? -11.323 4.192 24.421 1.00 92.38 283 ILE A C 1
ATOM 2149 O O . ILE A 1 283 ? -10.411 3.545 23.909 1.00 92.38 283 ILE A O 1
ATOM 2153 N N . PRO A 1 284 ? -12.486 3.608 24.790 1.00 91.06 284 PRO A N 1
ATOM 2154 C CA . PRO A 1 284 ? -12.742 2.184 24.576 1.00 91.06 284 PRO A CA 1
ATOM 2155 C C . PRO A 1 284 ? -12.543 1.747 23.123 1.00 91.06 284 PRO A C 1
ATOM 2157 O O . PRO A 1 284 ? -11.847 0.764 22.880 1.00 91.06 284 PRO A O 1
ATOM 2160 N N . VAL A 1 285 ? -13.086 2.491 22.153 1.00 89.06 285 VAL A N 1
ATOM 2161 C CA . VAL A 1 285 ? -12.941 2.153 20.728 1.00 89.06 285 VAL A CA 1
ATOM 2162 C C . VAL A 1 285 ? -11.486 2.246 20.278 1.00 89.06 285 VAL A C 1
ATOM 2164 O O . VAL A 1 285 ? -11.006 1.347 19.591 1.00 89.06 285 VAL A O 1
ATOM 2167 N N . ALA A 1 286 ? -10.756 3.288 20.687 1.00 90.69 286 ALA A N 1
ATOM 2168 C CA . ALA A 1 286 ? -9.338 3.418 20.361 1.00 90.69 286 ALA A CA 1
ATOM 2169 C C . ALA A 1 286 ? -8.507 2.267 20.955 1.00 90.69 286 ALA A C 1
ATOM 2171 O O . ALA A 1 286 ? -7.637 1.724 20.276 1.00 90.69 286 ALA A O 1
ATOM 2172 N N . THR A 1 287 ? -8.802 1.848 22.191 1.00 92.19 287 THR A N 1
ATOM 2173 C CA . THR A 1 287 ? -8.144 0.700 22.825 1.00 92.19 287 THR A CA 1
ATOM 2174 C C . THR A 1 287 ? -8.455 -0.608 22.099 1.00 92.19 287 THR A C 1
ATOM 2176 O O . THR A 1 287 ? -7.532 -1.348 21.770 1.00 92.19 287 THR A O 1
ATOM 2179 N N . LEU A 1 288 ? -9.723 -0.880 21.784 1.00 92.94 288 LEU A N 1
ATOM 2180 C CA . LEU A 1 288 ? -10.127 -2.093 21.063 1.00 92.94 288 LEU A CA 1
ATOM 2181 C C . LEU A 1 288 ? -9.528 -2.154 19.653 1.00 92.94 288 LEU A C 1
ATOM 2183 O O . LEU A 1 288 ? -9.038 -3.202 19.227 1.00 92.94 288 LEU A O 1
ATOM 2187 N N . ALA A 1 289 ? -9.508 -1.025 18.945 1.00 90.62 289 ALA A N 1
ATOM 2188 C CA . ALA A 1 289 ? -8.890 -0.934 17.631 1.00 90.62 289 ALA A CA 1
ATOM 2189 C C . ALA A 1 289 ? -7.376 -1.187 17.705 1.00 90.62 289 ALA A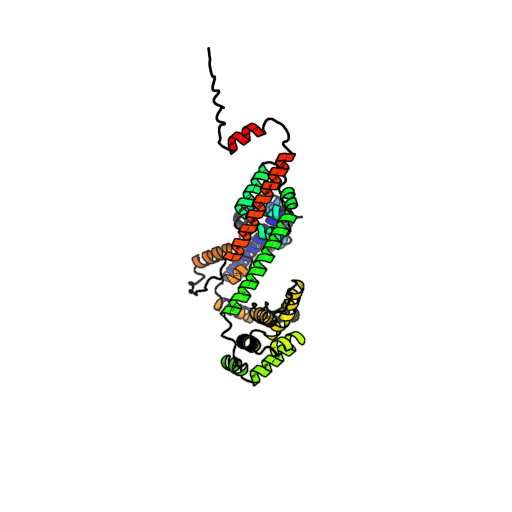 C 1
ATOM 2191 O O . ALA A 1 289 ? -6.851 -1.948 16.895 1.00 90.62 289 ALA A O 1
ATOM 2192 N N . ALA A 1 290 ? -6.682 -0.641 18.711 1.00 92.69 290 ALA A N 1
ATOM 2193 C CA . ALA A 1 290 ? -5.254 -0.887 18.905 1.00 92.69 290 ALA A CA 1
ATOM 2194 C C . ALA A 1 290 ? -4.926 -2.359 19.193 1.00 92.69 290 ALA A C 1
ATOM 2196 O O . ALA A 1 290 ? -3.918 -2.868 18.699 1.00 92.69 290 ALA A O 1
ATOM 2197 N N . LEU A 1 291 ? -5.786 -3.049 19.947 1.00 92.19 291 LEU A N 1
ATOM 2198 C CA . LEU A 1 291 ? -5.653 -4.481 20.228 1.00 92.19 291 LEU A CA 1
ATOM 2199 C C . LEU A 1 291 ? -5.939 -5.353 18.994 1.00 92.19 291 LEU A C 1
ATOM 2201 O O . LEU A 1 291 ? -5.356 -6.425 18.866 1.00 92.19 291 LEU A O 1
ATOM 2205 N N . SER A 1 292 ? -6.785 -4.876 18.077 1.00 90.25 292 SER A N 1
ATOM 2206 C CA . SER A 1 292 ? -7.198 -5.610 16.870 1.00 90.25 292 SER A CA 1
ATOM 2207 C C . SER A 1 292 ? -6.260 -5.432 15.672 1.00 90.25 292 SER A C 1
ATOM 2209 O O . SER A 1 292 ? -6.359 -6.176 14.697 1.00 90.25 292 SER A O 1
ATOM 2211 N N . MET A 1 293 ? -5.364 -4.441 15.695 1.00 86.62 293 MET A N 1
ATOM 2212 C CA . MET A 1 293 ? -4.408 -4.242 14.602 1.00 86.62 293 MET A CA 1
ATOM 2213 C C . MET A 1 293 ? -3.493 -5.475 14.447 1.00 86.62 293 MET A C 1
ATOM 2215 O O . MET A 1 293 ? -3.174 -6.116 15.444 1.00 86.62 293 MET A O 1
ATOM 2219 N N . PRO A 1 294 ? -2.995 -5.817 13.246 1.00 79.88 294 PRO A N 1
ATOM 2220 C CA . PRO A 1 294 ? -1.966 -6.850 13.078 1.00 79.88 294 PRO A CA 1
ATOM 2221 C C . PRO A 1 294 ? -0.664 -6.420 13.762 1.00 79.88 294 PRO A C 1
ATOM 2223 O O . PRO A 1 294 ? -0.408 -5.218 13.882 1.00 79.88 294 PRO A O 1
ATOM 2226 N N . ALA A 1 295 ? 0.121 -7.372 14.283 1.00 73.25 295 ALA A N 1
ATOM 2227 C CA . ALA A 1 295 ? 1.371 -7.053 14.980 1.00 73.25 295 ALA A CA 1
ATOM 2228 C C . ALA A 1 295 ? 2.243 -6.197 14.064 1.00 73.25 295 ALA A C 1
ATOM 2230 O O . ALA A 1 295 ? 2.424 -6.582 12.905 1.00 73.25 295 ALA A O 1
ATOM 2231 N N . PRO A 1 296 ? 2.751 -5.035 14.528 1.00 66.25 296 PRO A N 1
ATOM 2232 C CA . PRO A 1 296 ? 3.779 -4.369 13.757 1.00 66.25 296 PRO A CA 1
ATOM 2233 C C . PRO A 1 296 ? 4.895 -5.401 13.552 1.00 66.25 296 PRO A C 1
ATOM 2235 O O . PRO A 1 296 ? 5.227 -6.116 14.507 1.00 66.25 296 PRO A O 1
ATOM 2238 N N . PRO A 1 297 ? 5.433 -5.541 12.327 1.00 57.97 297 PRO A N 1
ATOM 2239 C CA . PRO A 1 297 ? 6.558 -6.435 12.105 1.00 57.97 297 PRO A CA 1
ATOM 2240 C C . PRO A 1 297 ? 7.632 -6.099 13.145 1.00 57.97 297 PRO A C 1
ATOM 2242 O O . PRO A 1 297 ? 7.797 -4.911 13.459 1.00 57.97 297 PRO A O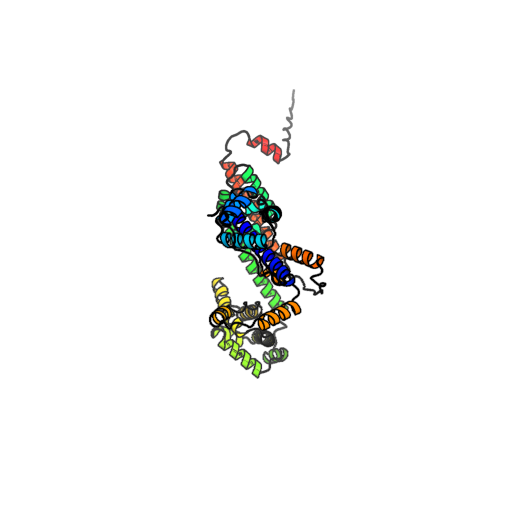 1
ATOM 2245 N N . PRO A 1 298 ? 8.301 -7.108 13.736 1.00 58.56 298 PRO A N 1
ATOM 2246 C CA . PRO A 1 298 ? 9.263 -6.879 14.804 1.00 58.56 298 PRO A CA 1
ATOM 2247 C C . PRO A 1 298 ? 10.212 -5.774 14.354 1.00 58.56 298 PRO A C 1
ATOM 2249 O O . PRO A 1 298 ? 10.828 -5.872 13.291 1.00 58.56 298 PRO A O 1
ATOM 2252 N N . ALA A 1 299 ? 10.236 -4.672 15.112 1.00 51.91 299 ALA A N 1
ATOM 2253 C CA . ALA A 1 299 ? 11.042 -3.515 14.765 1.00 51.91 299 ALA A CA 1
ATOM 2254 C C . ALA A 1 299 ? 12.468 -4.000 14.493 1.00 51.91 299 ALA A C 1
ATOM 2256 O O . ALA A 1 299 ? 13.005 -4.780 15.280 1.00 51.91 299 ALA A O 1
ATOM 2257 N N . VAL A 1 300 ? 13.045 -3.551 13.378 1.00 44.78 300 VAL A N 1
ATOM 2258 C CA . VAL A 1 300 ? 14.364 -3.917 12.836 1.00 44.78 300 VAL A CA 1
ATOM 2259 C C . VAL A 1 300 ? 15.492 -3.433 13.766 1.00 44.78 300 VAL A C 1
ATOM 2261 O O . VAL A 1 300 ? 16.346 -2.642 13.397 1.00 44.78 300 VAL A O 1
ATOM 2264 N N . LYS A 1 301 ? 15.479 -3.872 15.024 1.00 45.84 301 LYS A N 1
ATOM 2265 C CA . LYS A 1 301 ? 16.541 -3.692 16.015 1.00 45.84 301 LYS A CA 1
ATOM 2266 C C . LYS A 1 301 ? 17.441 -4.929 16.098 1.00 45.84 301 LYS A C 1
ATOM 2268 O O . LYS A 1 301 ? 18.538 -4.830 16.632 1.00 45.84 301 LYS A O 1
ATOM 2273 N N . GLN A 1 302 ? 17.027 -6.064 15.523 1.00 42.47 302 GLN A N 1
ATOM 2274 C CA . GLN A 1 302 ? 17.870 -7.264 15.409 1.00 42.47 302 GLN A CA 1
ATOM 2275 C C . GLN A 1 302 ? 18.953 -7.139 14.326 1.00 42.47 302 GLN A C 1
ATOM 2277 O O . GLN A 1 302 ? 20.055 -7.642 14.518 1.00 42.47 302 GLN A O 1
ATOM 2282 N N . LEU A 1 303 ? 18.714 -6.381 13.250 1.00 42.62 303 LEU A N 1
ATOM 2283 C CA . LEU A 1 303 ? 19.692 -6.223 12.163 1.00 42.62 303 LEU A CA 1
ATOM 2284 C C . LEU A 1 303 ? 20.917 -5.371 12.547 1.00 42.62 303 LEU A C 1
ATOM 2286 O O . LEU A 1 303 ? 21.978 -5.547 11.954 1.00 42.62 303 LEU A O 1
ATOM 2290 N N . ASP A 1 304 ? 20.815 -4.513 13.569 1.00 38.69 304 ASP A N 1
ATOM 2291 C CA . ASP A 1 304 ? 21.969 -3.772 14.107 1.00 38.69 304 ASP A CA 1
ATOM 2292 C C . ASP A 1 304 ? 22.758 -4.570 15.164 1.00 38.69 304 ASP A C 1
ATOM 2294 O O . ASP A 1 304 ? 23.965 -4.363 15.317 1.00 38.69 304 ASP A O 1
ATOM 2298 N N . GLN A 1 305 ? 22.130 -5.537 15.846 1.00 43.81 305 GLN A N 1
ATOM 2299 C CA . GLN A 1 305 ? 22.834 -6.444 16.764 1.00 43.81 305 GLN A CA 1
ATOM 2300 C C . GLN A 1 305 ? 23.526 -7.607 16.035 1.00 43.81 305 GLN A C 1
ATOM 2302 O O . GLN A 1 305 ? 24.613 -8.014 16.440 1.00 43.81 305 GLN A O 1
ATOM 2307 N N . GLU A 1 306 ? 22.986 -8.088 14.914 1.00 40.03 306 GLU A N 1
ATOM 2308 C CA . GLU A 1 306 ? 23.651 -9.117 14.096 1.00 40.03 306 GLU A CA 1
ATOM 2309 C C . GLU A 1 306 ? 24.838 -8.570 13.284 1.00 40.03 306 GLU A C 1
ATOM 2311 O O . GLU A 1 306 ? 25.757 -9.313 12.938 1.00 40.03 306 GLU A O 1
ATOM 2316 N N . ARG A 1 307 ? 24.899 -7.252 13.047 1.00 41.72 307 ARG A N 1
ATOM 2317 C CA . ARG A 1 307 ? 26.008 -6.613 12.316 1.00 41.72 307 ARG A CA 1
ATOM 2318 C C . ARG A 1 307 ? 27.299 -6.468 13.126 1.00 41.72 307 ARG A C 1
ATOM 2320 O O . ARG A 1 307 ? 28.353 -6.228 12.542 1.00 41.72 307 ARG A O 1
ATOM 2327 N N . THR A 1 308 ? 27.237 -6.614 14.450 1.00 41.56 308 THR A N 1
ATOM 2328 C CA . THR A 1 308 ? 28.388 -6.432 15.356 1.00 41.56 308 THR A CA 1
ATOM 2329 C C . THR A 1 308 ? 28.957 -7.739 15.918 1.00 41.56 308 THR A C 1
ATOM 2331 O O . THR A 1 308 ? 29.964 -7.711 16.620 1.00 41.56 308 THR A O 1
ATOM 2334 N N . GLY A 1 309 ? 28.395 -8.895 15.548 1.00 42.97 309 GLY A N 1
ATOM 2335 C CA . GLY A 1 309 ? 28.837 -10.205 16.031 1.00 42.97 309 GLY A CA 1
ATOM 2336 C C . GLY A 1 309 ? 28.890 -11.272 14.942 1.00 42.97 309 GLY A C 1
ATOM 2337 O O . GLY A 1 309 ? 28.227 -12.297 15.063 1.00 42.97 309 GLY A O 1
ATOM 2338 N N . ALA A 1 310 ? 29.681 -11.071 13.884 1.00 35.62 310 ALA A N 1
ATOM 2339 C CA . ALA A 1 310 ? 29.911 -12.110 12.882 1.00 35.62 310 ALA A CA 1
ATOM 2340 C C . ALA A 1 310 ? 30.770 -13.250 13.467 1.00 35.62 310 ALA A C 1
ATOM 2342 O O . ALA A 1 310 ? 31.996 -13.253 13.362 1.00 35.62 310 ALA A O 1
ATOM 2343 N N . ARG A 1 311 ? 30.121 -14.241 14.088 1.00 42.59 311 ARG A N 1
ATOM 2344 C CA . ARG A 1 311 ? 30.690 -15.586 14.228 1.00 42.59 311 ARG A CA 1
ATOM 2345 C C . ARG A 1 311 ? 30.606 -16.267 12.863 1.00 42.59 311 ARG A C 1
ATOM 2347 O O . ARG A 1 311 ? 29.524 -16.402 12.303 1.00 42.59 311 ARG A O 1
ATOM 2354 N N . THR A 1 312 ? 31.745 -16.701 12.333 1.00 35.62 312 THR A N 1
ATOM 2355 C CA . THR A 1 312 ? 31.803 -17.630 11.199 1.00 35.62 312 THR A CA 1
ATOM 2356 C C . THR A 1 312 ? 31.121 -18.933 11.597 1.00 35.62 312 THR A C 1
ATOM 2358 O O . THR A 1 312 ? 31.683 -19.706 12.372 1.00 35.62 312 THR A O 1
ATOM 2361 N N . LEU A 1 313 ? 29.911 -19.156 11.086 1.00 48.62 313 LEU A N 1
ATOM 2362 C CA . LEU A 1 313 ? 29.246 -20.452 11.149 1.00 48.62 313 LEU A CA 1
ATOM 2363 C C . LEU A 1 313 ? 30.051 -21.462 10.330 1.00 48.62 313 LEU A C 1
ATOM 2365 O O . LEU A 1 313 ? 30.523 -21.166 9.228 1.00 48.62 313 LEU A O 1
ATOM 2369 N N . SER A 1 314 ? 30.240 -22.647 10.896 1.00 54.94 314 SER A N 1
ATOM 2370 C CA . SER A 1 314 ? 30.946 -23.737 10.234 1.00 54.94 314 SER A CA 1
ATOM 2371 C C . SER A 1 314 ? 30.146 -24.247 9.029 1.00 54.94 314 SER A C 1
ATOM 2373 O O . SER A 1 314 ? 28.921 -24.131 8.960 1.00 54.94 314 SER A O 1
ATOM 2375 N N . ARG A 1 315 ? 30.843 -24.844 8.054 1.00 39.66 315 ARG A N 1
ATOM 2376 C CA . ARG A 1 315 ? 30.227 -25.424 6.849 1.00 39.66 315 ARG A CA 1
ATOM 2377 C C . ARG A 1 315 ? 29.130 -26.441 7.192 1.00 39.66 315 ARG A C 1
ATOM 2379 O O . ARG A 1 315 ? 28.129 -26.490 6.492 1.00 39.66 315 ARG A O 1
ATOM 2386 N N . GLU A 1 316 ? 29.282 -27.186 8.286 1.00 47.56 316 GLU A N 1
ATOM 2387 C CA . GLU A 1 316 ? 28.280 -28.147 8.768 1.00 47.56 316 GLU A CA 1
ATOM 2388 C C . GLU A 1 316 ? 27.015 -27.479 9.326 1.00 47.56 316 GLU A C 1
ATOM 2390 O O . GLU A 1 316 ? 25.918 -28.009 9.157 1.00 47.56 316 GLU A O 1
ATOM 2395 N N . GLU A 1 317 ? 27.132 -26.305 9.951 1.00 52.66 317 GLU A N 1
ATOM 2396 C CA . GLU A 1 317 ? 25.979 -25.544 10.452 1.00 52.66 317 GLU A CA 1
ATOM 2397 C C . GLU A 1 317 ? 25.193 -24.896 9.307 1.00 52.66 317 GLU A C 1
ATOM 2399 O O . GLU A 1 317 ? 23.965 -24.876 9.342 1.00 52.66 317 GLU A O 1
ATOM 2404 N N . LEU A 1 318 ? 25.886 -24.453 8.253 1.00 45.12 318 LEU A N 1
ATOM 2405 C CA . LEU A 1 318 ? 25.267 -23.985 7.009 1.00 45.12 318 LEU A CA 1
ATOM 2406 C C . LEU A 1 318 ? 24.552 -25.115 6.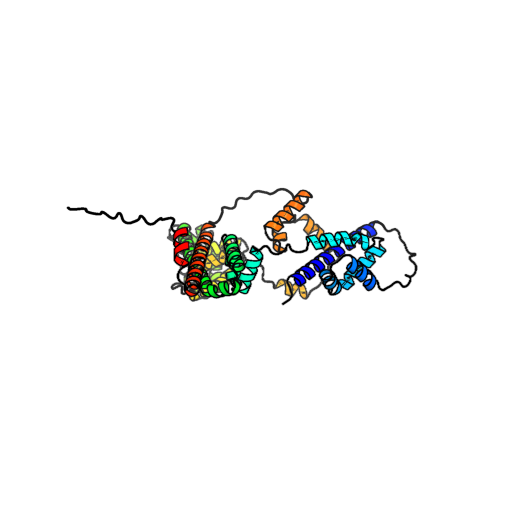260 1.00 45.12 318 LEU A C 1
ATOM 2408 O O . LEU A 1 318 ? 23.447 -24.906 5.762 1.00 45.12 318 LEU A O 1
ATOM 2412 N N . THR A 1 319 ? 25.131 -26.319 6.221 1.00 53.00 319 THR A N 1
ATOM 2413 C CA . THR A 1 319 ? 24.469 -27.490 5.628 1.00 53.00 319 THR A CA 1
ATOM 2414 C C . THR A 1 319 ? 23.255 -27.917 6.454 1.00 53.00 319 THR A C 1
ATOM 2416 O O . THR A 1 319 ? 22.187 -28.081 5.882 1.00 53.00 319 THR A O 1
ATOM 2419 N N . ARG A 1 320 ? 23.334 -27.955 7.794 1.00 52.00 320 ARG A N 1
ATOM 2420 C CA . ARG A 1 320 ? 22.152 -28.236 8.636 1.00 52.00 320 ARG A CA 1
ATOM 2421 C C . ARG A 1 320 ? 21.057 -27.183 8.518 1.00 52.00 320 ARG A C 1
ATOM 2423 O O . ARG A 1 320 ? 19.889 -27.552 8.508 1.00 52.00 320 ARG A O 1
ATOM 2430 N N . ALA A 1 321 ? 21.403 -25.898 8.444 1.00 44.41 321 ALA A N 1
ATOM 2431 C CA . ALA A 1 321 ? 20.424 -24.827 8.265 1.00 44.41 321 ALA A CA 1
ATOM 2432 C C . ALA A 1 321 ? 19.752 -24.896 6.882 1.00 44.41 321 ALA A C 1
ATOM 2434 O O . ALA A 1 321 ? 18.546 -24.685 6.777 1.00 44.41 321 ALA A O 1
ATOM 2435 N N . SER A 1 322 ? 20.514 -25.253 5.843 1.00 41.38 322 SER A N 1
ATOM 2436 C CA . SER A 1 322 ? 19.996 -25.517 4.497 1.00 41.38 322 SER A CA 1
ATOM 2437 C C . SER A 1 322 ? 19.075 -26.740 4.475 1.00 41.38 322 SER A C 1
ATOM 2439 O O . SER A 1 322 ? 17.974 -26.668 3.934 1.00 41.38 322 SER A O 1
ATOM 2441 N N . ASP A 1 323 ? 19.470 -27.838 5.119 1.00 42.44 323 ASP A N 1
ATOM 2442 C CA . ASP A 1 323 ? 18.685 -29.074 5.163 1.00 42.44 323 ASP A CA 1
ATOM 2443 C C . ASP A 1 323 ? 17.394 -28.901 5.984 1.00 42.44 323 ASP A C 1
ATOM 2445 O O . ASP A 1 323 ? 16.345 -29.418 5.599 1.00 42.44 323 ASP A O 1
ATOM 2449 N N . LEU A 1 324 ? 17.416 -28.102 7.063 1.00 39.69 324 LEU A N 1
ATOM 2450 C CA . LEU A 1 324 ? 16.207 -27.743 7.821 1.00 39.69 324 LEU A CA 1
ATOM 2451 C C . LEU A 1 324 ? 15.266 -26.815 7.037 1.00 39.69 324 LEU A C 1
ATOM 2453 O O . LEU A 1 324 ? 14.048 -26.912 7.196 1.00 39.69 324 LEU A O 1
ATOM 2457 N N . ALA A 1 325 ? 15.811 -25.915 6.213 1.00 37.88 325 ALA A N 1
ATOM 2458 C CA . ALA A 1 325 ? 15.025 -25.004 5.383 1.00 37.88 325 ALA A CA 1
ATOM 2459 C C . ALA A 1 325 ? 14.341 -25.738 4.219 1.00 37.88 325 ALA A C 1
ATOM 2461 O O . ALA A 1 325 ? 13.180 -25.462 3.919 1.00 37.88 325 ALA A O 1
ATOM 2462 N N . VAL A 1 326 ? 15.024 -26.721 3.621 1.00 39.59 326 VAL A N 1
ATOM 2463 C CA . VAL A 1 326 ? 14.472 -27.587 2.567 1.00 39.59 326 VAL A CA 1
ATOM 2464 C C . VAL A 1 326 ? 13.442 -28.574 3.130 1.00 39.59 326 VAL A C 1
ATOM 2466 O O . VAL A 1 326 ? 12.450 -28.862 2.464 1.00 39.59 326 VAL A O 1
ATOM 2469 N N . ALA A 1 327 ? 13.619 -29.053 4.366 1.00 39.16 327 ALA A N 1
ATOM 2470 C CA . ALA A 1 327 ? 12.689 -29.997 4.990 1.00 39.16 327 ALA A CA 1
ATOM 2471 C C . ALA A 1 327 ? 11.369 -29.365 5.477 1.00 39.16 327 ALA A C 1
ATOM 2473 O O . ALA A 1 327 ? 10.355 -30.059 5.516 1.00 39.16 327 ALA A O 1
ATOM 2474 N N . ASN A 1 328 ? 11.353 -28.077 5.850 1.00 35.00 328 ASN A N 1
ATOM 2475 C CA . ASN A 1 328 ? 10.186 -27.463 6.504 1.00 35.00 328 ASN A CA 1
ATOM 2476 C C . ASN A 1 328 ? 9.342 -26.534 5.622 1.00 35.00 328 ASN A C 1
ATOM 2478 O O . ASN A 1 328 ? 8.197 -26.253 5.982 1.00 35.00 328 ASN A O 1
ATOM 2482 N N . HIS A 1 329 ? 9.843 -26.060 4.478 1.00 38.81 329 HIS A N 1
ATOM 2483 C CA . HIS A 1 329 ? 9.110 -25.097 3.654 1.00 38.81 329 HIS A CA 1
ATOM 2484 C C . HIS A 1 329 ? 9.139 -25.462 2.170 1.00 38.81 329 HIS A C 1
ATOM 2486 O O . HIS A 1 329 ? 10.039 -25.079 1.427 1.00 38.81 329 HIS A O 1
ATOM 2492 N N . GLY A 1 330 ? 8.077 -26.134 1.714 1.00 41.03 330 GLY A N 1
ATOM 2493 C CA . GLY A 1 330 ? 7.663 -26.021 0.317 1.00 41.03 330 GLY A CA 1
ATOM 2494 C C . GLY A 1 330 ? 7.462 -24.541 -0.032 1.00 41.03 330 GLY A C 1
ATOM 2495 O O . GLY A 1 330 ? 6.942 -23.774 0.782 1.00 41.03 330 GLY A O 1
ATOM 2496 N N . VAL A 1 331 ? 7.925 -24.127 -1.213 1.00 41.47 331 VAL A N 1
ATOM 2497 C CA . VAL A 1 331 ? 7.915 -22.727 -1.664 1.00 41.47 331 VAL A CA 1
ATOM 2498 C C . VAL A 1 331 ? 6.484 -22.178 -1.620 1.00 41.47 331 VAL A C 1
ATOM 2500 O O . VAL A 1 331 ? 5.638 -22.547 -2.430 1.00 41.47 331 VAL A O 1
ATOM 2503 N N . SER A 1 332 ? 6.198 -21.307 -0.651 1.00 47.03 332 SER A N 1
ATOM 2504 C CA . SER A 1 332 ? 4.875 -20.699 -0.476 1.00 47.03 332 SER A CA 1
ATOM 2505 C C . SER A 1 332 ? 4.747 -19.405 -1.283 1.00 47.03 332 SER A C 1
ATOM 2507 O O . SER A 1 332 ? 5.711 -18.645 -1.413 1.00 47.03 332 SER A O 1
ATOM 2509 N N . ALA A 1 333 ? 3.535 -19.109 -1.768 1.00 36.53 333 ALA A N 1
ATOM 2510 C CA . ALA A 1 333 ? 3.180 -17.877 -2.483 1.00 36.53 333 ALA A CA 1
ATOM 2511 C C . ALA A 1 333 ? 3.639 -16.600 -1.751 1.00 36.53 333 ALA A C 1
ATOM 2513 O O . ALA A 1 333 ? 4.011 -15.614 -2.384 1.00 36.53 333 ALA A O 1
ATOM 2514 N N . THR A 1 334 ? 3.699 -16.640 -0.419 1.00 36.81 334 THR A N 1
ATOM 2515 C CA . THR A 1 334 ? 4.176 -15.540 0.429 1.00 36.81 334 THR A CA 1
ATOM 2516 C C . THR A 1 334 ? 5.649 -15.190 0.180 1.00 36.81 334 THR A C 1
ATOM 2518 O O . THR A 1 334 ? 6.016 -14.021 0.246 1.00 36.81 334 THR A O 1
ATOM 2521 N N . MET A 1 335 ? 6.494 -16.170 -0.158 1.00 37.69 335 MET A N 1
ATOM 2522 C CA . MET A 1 335 ? 7.923 -15.964 -0.442 1.00 37.69 335 MET A CA 1
ATOM 2523 C C . MET A 1 335 ? 8.151 -15.329 -1.822 1.00 37.69 335 MET A C 1
ATOM 2525 O O . MET A 1 335 ? 9.037 -14.490 -1.985 1.00 37.69 335 MET A O 1
ATOM 2529 N N . LEU A 1 336 ? 7.315 -15.680 -2.806 1.00 40.72 336 LEU A N 1
ATOM 2530 C CA . LEU A 1 336 ? 7.343 -15.078 -4.143 1.00 40.72 336 LEU A CA 1
ATOM 2531 C C . LEU A 1 336 ? 6.845 -13.626 -4.103 1.00 40.72 336 LEU A C 1
ATOM 2533 O O . LEU A 1 336 ? 7.492 -12.741 -4.662 1.00 40.72 336 LEU A O 1
ATOM 2537 N N . LEU A 1 337 ? 5.774 -13.357 -3.350 1.00 39.22 337 LEU A N 1
ATOM 2538 C CA . LEU A 1 337 ? 5.276 -11.997 -3.117 1.00 39.22 337 LEU A CA 1
ATOM 2539 C C . LEU A 1 337 ? 6.288 -11.132 -2.341 1.00 39.22 337 LEU A C 1
ATOM 2541 O O . LEU A 1 337 ? 6.499 -9.972 -2.686 1.00 39.22 337 LEU A O 1
ATOM 2545 N N . ALA A 1 338 ? 6.986 -11.702 -1.350 1.00 39.78 338 ALA A N 1
ATOM 2546 C CA . ALA A 1 338 ? 8.075 -11.019 -0.641 1.00 39.78 338 ALA A CA 1
ATOM 2547 C C . ALA A 1 338 ? 9.288 -10.711 -1.542 1.00 39.78 338 ALA A C 1
ATOM 2549 O O . ALA A 1 338 ? 10.058 -9.799 -1.251 1.00 39.78 338 ALA A O 1
ATOM 2550 N N . SER A 1 339 ? 9.429 -11.431 -2.658 1.00 39.19 339 SER A N 1
ATOM 2551 C CA . SER A 1 339 ? 10.481 -11.228 -3.662 1.00 39.19 339 SER A CA 1
ATOM 2552 C C . SER A 1 339 ? 10.083 -10.233 -4.763 1.00 39.19 339 SER A C 1
ATOM 2554 O O . SER A 1 339 ? 10.775 -10.127 -5.774 1.00 39.19 339 SER A O 1
ATOM 2556 N N . GLY A 1 340 ? 8.974 -9.504 -4.589 1.00 40.84 340 GLY A N 1
ATOM 2557 C CA . GLY A 1 340 ? 8.530 -8.458 -5.514 1.00 40.84 340 GLY A CA 1
ATOM 2558 C C . GLY A 1 340 ? 7.722 -8.954 -6.715 1.00 40.84 340 GLY A C 1
ATOM 2559 O O . GLY A 1 340 ? 7.416 -8.154 -7.598 1.00 40.84 340 GLY A O 1
ATOM 2560 N N . TYR A 1 341 ? 7.348 -10.238 -6.756 1.00 48.91 341 TYR A N 1
ATOM 2561 C CA . TYR A 1 341 ? 6.409 -10.745 -7.757 1.00 48.91 341 TYR A CA 1
ATOM 2562 C C . TYR A 1 341 ? 5.001 -10.260 -7.420 1.00 48.91 341 TYR A C 1
ATOM 2564 O O . TYR A 1 341 ? 4.585 -10.295 -6.263 1.00 48.91 341 TYR A O 1
ATOM 2572 N N . ASN A 1 342 ? 4.242 -9.828 -8.425 1.00 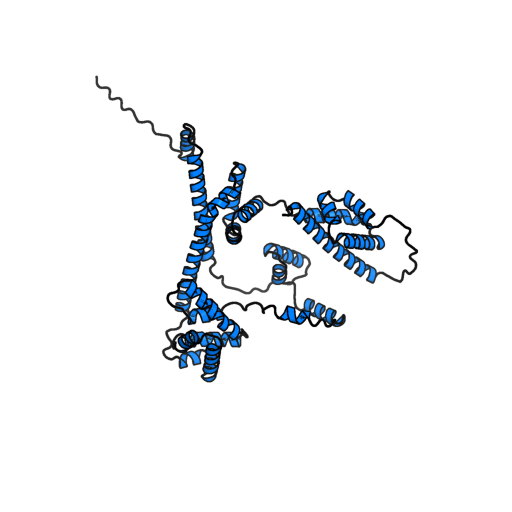66.56 342 ASN A N 1
ATOM 2573 C CA . ASN A 1 342 ? 2.816 -9.584 -8.226 1.00 66.56 342 ASN A CA 1
ATOM 2574 C C . ASN A 1 342 ? 2.036 -10.916 -8.184 1.00 66.56 342 ASN A C 1
ATOM 2576 O O . ASN A 1 342 ? 2.561 -11.975 -8.532 1.00 66.56 342 ASN A O 1
ATOM 2580 N N . ALA A 1 343 ? 0.771 -10.870 -7.758 1.00 47.06 343 ALA A N 1
ATOM 2581 C CA . ALA A 1 343 ? -0.048 -12.069 -7.559 1.00 47.06 343 ALA A CA 1
ATOM 2582 C C . ALA A 1 343 ? -0.208 -12.932 -8.828 1.00 47.06 343 ALA A C 1
ATOM 2584 O O . ALA A 1 343 ? -0.278 -14.155 -8.723 1.00 47.06 343 ALA A O 1
ATOM 2585 N N . ALA A 1 344 ? -0.209 -12.315 -10.015 1.00 50.81 344 ALA A N 1
ATOM 2586 C CA . ALA A 1 344 ? -0.288 -13.031 -11.286 1.00 50.81 344 ALA A CA 1
ATOM 2587 C C . ALA A 1 344 ? 1.030 -13.755 -11.605 1.00 50.81 344 ALA A C 1
ATOM 2589 O O . ALA A 1 344 ? 1.026 -14.950 -11.890 1.00 50.81 344 ALA A O 1
ATOM 2590 N N . GLN A 1 345 ? 2.168 -13.074 -11.449 1.00 54.47 345 GLN A N 1
ATOM 2591 C CA . GLN A 1 345 ? 3.491 -13.656 -11.694 1.00 54.47 345 GLN A CA 1
ATOM 2592 C C . GLN A 1 345 ? 3.850 -14.738 -10.661 1.00 54.47 345 GLN A C 1
ATOM 2594 O O . GLN A 1 345 ? 4.480 -15.738 -10.997 1.00 54.47 345 GLN A O 1
ATOM 2599 N N . ALA A 1 346 ? 3.422 -14.573 -9.406 1.00 50.38 346 ALA A N 1
ATOM 2600 C CA . ALA A 1 346 ? 3.557 -15.602 -8.378 1.00 50.38 346 ALA A CA 1
ATOM 2601 C C . ALA A 1 346 ? 2.702 -16.842 -8.707 1.00 50.38 346 ALA A C 1
ATOM 2603 O O . ALA A 1 346 ? 3.143 -17.967 -8.476 1.00 50.38 346 ALA A O 1
ATOM 2604 N N . GLY A 1 347 ? 1.513 -16.650 -9.292 1.00 55.38 347 GLY A N 1
ATOM 2605 C CA . GLY A 1 347 ? 0.646 -17.731 -9.767 1.00 55.38 347 GLY A CA 1
ATOM 2606 C C . GLY A 1 347 ? 1.235 -18.510 -10.947 1.00 55.38 347 GLY A C 1
ATOM 2607 O O . GLY A 1 347 ? 1.222 -19.741 -10.934 1.00 55.38 347 GLY A O 1
ATOM 2608 N N . GLU A 1 348 ? 1.815 -17.820 -11.930 1.00 57.97 348 GLU A N 1
ATOM 2609 C CA . GLU A 1 348 ? 2.499 -18.454 -13.068 1.00 57.97 348 GLU A CA 1
ATOM 2610 C C . GLU A 1 348 ? 3.751 -19.224 -12.629 1.00 57.97 348 GLU A C 1
ATOM 2612 O O . GLU A 1 348 ? 3.957 -20.362 -13.051 1.00 57.97 348 GLU A O 1
ATOM 2617 N N . ALA A 1 349 ? 4.545 -18.657 -11.715 1.00 48.19 349 ALA A N 1
ATOM 2618 C CA . ALA A 1 349 ? 5.719 -19.324 -11.158 1.00 48.19 349 ALA A CA 1
ATOM 2619 C C . ALA A 1 349 ? 5.348 -20.589 -10.363 1.00 48.19 349 ALA A C 1
ATOM 2621 O O . ALA A 1 349 ? 6.004 -21.618 -10.507 1.00 48.19 349 ALA A O 1
ATOM 2622 N N . LEU A 1 350 ? 4.273 -20.549 -9.567 1.00 50.59 350 LEU A N 1
ATOM 2623 C CA . LEU A 1 350 ? 3.775 -21.726 -8.845 1.00 50.59 350 LEU A CA 1
ATOM 2624 C C . LEU A 1 350 ? 3.243 -22.803 -9.797 1.00 50.59 350 LEU A C 1
ATOM 2626 O O . LEU A 1 350 ? 3.527 -23.978 -9.594 1.00 50.59 350 LEU A O 1
ATOM 2630 N N . THR A 1 351 ? 2.553 -22.404 -10.868 1.00 55.34 351 THR A N 1
ATOM 2631 C CA . THR A 1 351 ? 2.043 -23.328 -11.898 1.00 55.34 351 THR A CA 1
ATOM 2632 C C . THR A 1 351 ? 3.189 -24.012 -12.651 1.00 55.34 351 THR A C 1
ATOM 2634 O O . THR A 1 351 ? 3.140 -25.215 -12.906 1.00 55.34 351 THR A O 1
ATOM 2637 N N . ALA A 1 352 ? 4.258 -23.272 -12.961 1.00 49.28 352 ALA A N 1
ATOM 2638 C CA . ALA A 1 352 ? 5.463 -23.834 -13.563 1.00 49.28 352 ALA A CA 1
ATOM 2639 C C . ALA A 1 352 ? 6.151 -24.830 -12.613 1.00 49.28 352 ALA A C 1
ATOM 2641 O O . ALA A 1 352 ? 6.529 -25.917 -13.034 1.00 49.28 352 ALA A O 1
ATOM 2642 N N . LEU A 1 353 ? 6.266 -24.510 -11.320 1.00 46.38 353 LEU A N 1
ATOM 2643 C CA . LEU A 1 353 ? 6.865 -25.403 -10.318 1.00 46.38 353 LEU A CA 1
ATOM 2644 C C . LEU A 1 353 ? 6.031 -26.676 -10.078 1.00 46.38 353 LEU A C 1
ATOM 2646 O O . LEU A 1 353 ? 6.594 -27.749 -9.857 1.00 46.38 353 LEU A O 1
ATOM 2650 N N . GLU A 1 354 ? 4.705 -26.585 -10.175 1.00 49.69 354 GLU A N 1
ATOM 2651 C CA . GLU A 1 354 ? 3.786 -27.727 -10.097 1.00 49.69 354 GLU A CA 1
ATOM 2652 C C . GLU A 1 354 ? 3.914 -28.649 -11.325 1.00 49.69 354 GLU A C 1
ATOM 2654 O O . GLU A 1 354 ? 3.967 -29.869 -11.172 1.00 49.69 354 GLU A O 1
ATOM 2659 N N . GLN A 1 355 ? 4.105 -28.091 -12.530 1.00 46.50 355 GLN A N 1
ATOM 2660 C CA . GLN A 1 355 ? 4.409 -28.866 -13.747 1.00 46.50 355 GLN A CA 1
ATOM 2661 C C . GLN A 1 355 ? 5.722 -29.661 -13.661 1.00 46.50 355 GLN A C 1
ATOM 2663 O O . GLN A 1 355 ? 5.847 -30.700 -14.310 1.00 46.50 355 GLN A O 1
ATOM 2668 N N . TYR A 1 356 ? 6.681 -29.212 -12.847 1.00 45.78 356 TYR A N 1
ATOM 2669 C CA . TYR A 1 356 ? 7.933 -29.931 -12.583 1.00 45.78 356 TYR A CA 1
ATOM 2670 C C . TYR A 1 356 ? 7.877 -30.826 -11.330 1.00 45.78 356 TYR A C 1
ATOM 2672 O O . TYR A 1 356 ? 8.897 -31.397 -10.945 1.00 45.78 356 TYR A O 1
ATOM 2680 N N . GLY A 1 357 ? 6.703 -30.987 -10.705 1.00 38.69 357 GLY A N 1
ATOM 2681 C CA . GLY A 1 357 ? 6.492 -31.891 -9.567 1.00 38.69 357 GLY A CA 1
ATOM 2682 C C . GLY A 1 357 ? 7.079 -31.400 -8.239 1.00 38.69 357 GLY A C 1
ATOM 2683 O O . GLY A 1 357 ? 7.369 -32.214 -7.366 1.00 38.69 357 GLY A O 1
ATOM 2684 N N . ILE A 1 358 ? 7.279 -30.087 -8.084 1.00 40.03 358 ILE A N 1
ATOM 2685 C CA . ILE A 1 358 ? 8.000 -29.492 -6.945 1.00 40.03 358 ILE A CA 1
ATOM 2686 C C . ILE A 1 358 ? 7.050 -29.100 -5.788 1.00 40.03 358 ILE A C 1
ATOM 2688 O O . ILE A 1 358 ? 7.510 -28.870 -4.670 1.00 40.03 358 ILE A O 1
ATOM 2692 N N . VAL A 1 359 ? 5.724 -29.068 -5.997 1.00 43.38 359 VAL A N 1
ATOM 2693 C CA . VAL A 1 359 ? 4.736 -28.658 -4.972 1.00 43.38 359 VAL A CA 1
ATOM 2694 C C . VAL A 1 359 ? 3.555 -29.642 -4.892 1.00 43.38 359 VAL A C 1
ATOM 2696 O O . VAL A 1 359 ? 3.020 -30.052 -5.917 1.00 43.38 359 VAL A O 1
ATOM 2699 N N . GLY A 1 360 ? 3.159 -30.028 -3.669 1.00 35.25 360 GLY A N 1
ATOM 2700 C CA . GLY A 1 360 ? 2.017 -30.910 -3.370 1.00 35.25 360 GLY A CA 1
ATOM 2701 C C . GLY A 1 360 ? 0.713 -30.161 -3.032 1.00 35.25 360 GLY A C 1
ATOM 2702 O O . GLY A 1 360 ? 0.743 -29.026 -2.562 1.00 35.25 360 GLY A O 1
ATOM 2703 N N . ALA A 1 361 ? -0.423 -30.823 -3.279 1.00 31.75 361 ALA A N 1
ATOM 2704 C CA . ALA A 1 361 ? -1.779 -30.270 -3.397 1.00 31.75 361 ALA A CA 1
ATOM 2705 C C . ALA A 1 361 ? -2.330 -29.434 -2.212 1.00 31.75 361 ALA A C 1
ATOM 2707 O O . ALA A 1 361 ? -2.119 -29.737 -1.038 1.00 31.75 361 ALA A O 1
ATOM 2708 N N . ARG A 1 362 ? -3.120 -28.408 -2.577 1.00 34.19 362 ARG A N 1
ATOM 2709 C CA . ARG A 1 362 ? -3.867 -27.451 -1.732 1.00 34.19 362 ARG A CA 1
ATOM 2710 C C . ARG A 1 362 ? -4.811 -28.119 -0.719 1.00 34.19 362 ARG A C 1
ATOM 2712 O O . ARG A 1 362 ? -5.670 -28.905 -1.102 1.00 34.19 362 ARG A O 1
ATOM 2719 N N . GLY A 1 363 ? -4.734 -27.684 0.542 1.00 28.69 363 GLY A N 1
ATOM 2720 C CA . GLY A 1 363 ? -5.780 -27.873 1.552 1.00 28.69 363 GLY A CA 1
ATOM 2721 C C . GLY A 1 363 ? -6.734 -26.675 1.601 1.00 28.69 363 GLY A C 1
ATOM 2722 O O . GLY A 1 363 ? -6.296 -25.526 1.667 1.00 28.69 363 GLY A O 1
ATOM 2723 N N . GLU A 1 364 ? -8.034 -26.954 1.546 1.00 32.03 364 GLU A N 1
ATOM 2724 C CA . GLU A 1 364 ? -9.129 -25.988 1.628 1.00 32.03 364 GLU A CA 1
ATOM 2725 C C . GLU A 1 364 ? -9.253 -25.401 3.048 1.00 32.03 364 GLU A C 1
ATOM 2727 O O . GLU A 1 364 ? -9.278 -26.124 4.044 1.00 32.03 364 GLU A O 1
ATOM 2732 N N . SER A 1 365 ? -9.374 -24.078 3.168 1.00 29.05 365 SER A N 1
ATOM 2733 C CA . SER A 1 365 ? -9.887 -23.443 4.385 1.00 29.05 365 SER A CA 1
ATOM 2734 C C . SER A 1 365 ? -10.684 -22.195 4.036 1.00 29.05 365 SER A C 1
ATOM 2736 O O . SER A 1 365 ? -10.189 -21.271 3.392 1.00 29.05 365 SER A O 1
ATOM 2738 N N . GLY A 1 366 ? -11.954 -22.224 4.440 1.00 30.66 366 GLY A N 1
ATOM 2739 C CA . GLY A 1 366 ? -12.939 -21.182 4.203 1.00 30.66 366 GLY A CA 1
ATOM 2740 C C . GLY A 1 366 ? -12.673 -19.938 5.042 1.00 30.66 366 GLY A C 1
ATOM 2741 O O . GLY A 1 366 ? -12.593 -20.001 6.266 1.00 30.66 366 GLY A O 1
ATOM 2742 N N . MET A 1 367 ? -12.598 -18.793 4.368 1.00 24.66 367 MET A N 1
ATOM 2743 C CA . MET A 1 367 ? -12.694 -17.471 4.976 1.00 24.66 367 MET A CA 1
ATOM 2744 C C . MET A 1 367 ? -13.890 -16.750 4.350 1.00 24.66 367 MET A C 1
ATOM 2746 O O . MET A 1 367 ? -14.003 -16.667 3.127 1.00 24.66 367 MET A O 1
ATOM 2750 N N . HIS A 1 368 ? -14.803 -16.258 5.189 1.00 26.77 368 HIS A N 1
ATOM 2751 C CA . HIS A 1 368 ? -15.925 -15.427 4.756 1.00 26.77 368 HIS A CA 1
ATOM 2752 C C . HIS A 1 368 ? -15.415 -14.083 4.204 1.00 26.77 368 HIS A C 1
ATOM 2754 O O . HIS A 1 368 ? -14.561 -13.462 4.841 1.00 26.77 368 HIS A O 1
ATOM 2760 N N . PRO A 1 369 ? -15.933 -13.600 3.058 1.00 31.61 369 PRO A N 1
ATOM 2761 C CA . PRO A 1 369 ? -15.481 -12.347 2.475 1.00 31.61 369 PRO A CA 1
ATOM 2762 C C . PRO A 1 369 ? -16.006 -11.152 3.279 1.00 31.61 369 PRO A C 1
ATOM 2764 O O . PRO A 1 369 ? -17.209 -10.999 3.498 1.00 31.61 369 PRO A O 1
ATOM 2767 N N . ILE A 1 370 ? -15.083 -10.284 3.688 1.00 31.27 370 ILE A N 1
ATOM 2768 C CA . ILE A 1 370 ? -15.375 -8.910 4.107 1.00 31.27 370 ILE A CA 1
ATOM 2769 C C . ILE A 1 370 ? -15.981 -8.186 2.894 1.00 31.27 370 ILE A C 1
ATOM 2771 O O . ILE A 1 370 ? -15.493 -8.346 1.776 1.00 31.27 370 ILE A O 1
ATOM 2775 N N . GLN A 1 371 ? -17.062 -7.427 3.092 1.00 38.84 371 GLN A N 1
ATOM 2776 C CA . GLN A 1 371 ? -17.773 -6.734 2.013 1.00 38.84 371 GLN A CA 1
ATOM 2777 C C . GLN A 1 371 ? -16.864 -5.719 1.296 1.00 38.84 371 GLN A C 1
ATOM 2779 O O . GLN A 1 371 ? -16.591 -4.637 1.806 1.00 38.84 371 GLN A O 1
ATOM 2784 N N . VAL A 1 372 ? -16.444 -6.069 0.079 1.00 41.47 372 VAL A N 1
ATOM 2785 C CA . VAL A 1 372 ? -15.612 -5.260 -0.835 1.00 41.47 372 VAL A CA 1
ATOM 2786 C C . VAL A 1 372 ? -16.376 -4.053 -1.426 1.00 41.47 372 VAL A C 1
ATOM 2788 O O . VAL A 1 372 ? -15.768 -3.108 -1.920 1.00 41.47 372 VAL A O 1
ATOM 2791 N N . GLY A 1 373 ? -17.708 -4.015 -1.297 1.00 41.03 373 GLY A N 1
ATOM 2792 C CA . GLY A 1 373 ? -18.564 -3.074 -2.033 1.00 41.03 373 GLY A CA 1
ATOM 2793 C C . GLY A 1 373 ? -18.456 -1.582 -1.670 1.00 41.03 373 GLY A C 1
ATOM 2794 O O . GLY A 1 373 ? -18.814 -0.748 -2.496 1.00 41.03 373 GLY A O 1
ATOM 2795 N N . SER A 1 374 ? -17.965 -1.206 -0.481 1.00 47.38 374 SER A N 1
ATOM 2796 C CA . SER A 1 374 ? -17.903 0.212 -0.044 1.00 47.38 374 SER A CA 1
ATOM 2797 C C . SER A 1 374 ? -16.771 0.991 -0.734 1.00 47.38 374 SER A C 1
ATOM 2799 O O . SER A 1 374 ? -16.983 2.081 -1.271 1.00 47.38 374 SER A O 1
ATOM 2801 N N . VAL A 1 375 ? -15.575 0.399 -0.812 1.00 42.75 375 VAL A N 1
ATOM 2802 C CA . VAL A 1 375 ? -14.410 1.014 -1.476 1.00 42.75 375 VAL A CA 1
ATOM 2803 C C . VAL A 1 375 ? -14.610 1.062 -2.993 1.00 42.75 375 VAL A C 1
ATOM 2805 O O . VAL A 1 375 ? -14.262 2.051 -3.639 1.00 42.75 375 VAL A O 1
ATOM 2808 N N . GLU A 1 376 ? -15.237 0.028 -3.549 1.00 47.94 376 GLU A N 1
ATOM 2809 C CA . GLU A 1 376 ? -15.593 -0.067 -4.965 1.00 47.94 376 GLU A CA 1
ATOM 2810 C C . GLU A 1 376 ? -16.596 1.027 -5.372 1.00 47.94 376 GLU A C 1
ATOM 2812 O O . GLU A 1 376 ? -16.363 1.767 -6.331 1.00 47.94 376 GLU A O 1
ATOM 2817 N N . GLN A 1 377 ? -17.661 1.227 -4.585 1.00 54.28 377 GLN A N 1
ATOM 2818 C CA . GLN A 1 377 ? -18.627 2.302 -4.832 1.00 54.28 377 GLN A CA 1
ATOM 2819 C C . GLN A 1 377 ? -18.006 3.696 -4.711 1.00 54.28 377 GLN A C 1
ATOM 2821 O O . GLN A 1 377 ? -18.348 4.584 -5.496 1.00 54.28 377 GLN A O 1
ATOM 2826 N N . ALA A 1 378 ? -17.093 3.911 -3.760 1.00 47.41 378 ALA A N 1
ATOM 2827 C CA . ALA A 1 378 ? -16.371 5.176 -3.651 1.00 47.41 378 ALA A CA 1
ATOM 2828 C C . ALA A 1 378 ? -15.504 5.430 -4.900 1.00 47.41 378 ALA A C 1
ATOM 2830 O O . ALA A 1 378 ? -15.563 6.517 -5.476 1.00 47.41 378 ALA A O 1
ATOM 2831 N N . GLY A 1 379 ? -14.779 4.413 -5.381 1.00 48.75 379 GLY A N 1
ATOM 2832 C CA . GLY A 1 379 ? -13.982 4.490 -6.610 1.00 48.75 379 GLY A CA 1
ATOM 2833 C C . GLY A 1 379 ? -14.816 4.809 -7.856 1.00 48.75 379 GLY A C 1
ATOM 2834 O O . GLY A 1 379 ? -14.456 5.701 -8.627 1.00 48.75 379 GLY A O 1
ATOM 2835 N N . GLN A 1 380 ? -15.970 4.155 -8.018 1.00 60.88 380 GLN A N 1
ATOM 2836 C CA . GLN A 1 380 ? -16.889 4.397 -9.138 1.00 60.88 380 GLN A CA 1
ATOM 2837 C C . GLN A 1 380 ? -17.440 5.833 -9.144 1.00 60.88 380 GLN A C 1
ATOM 2839 O O . GLN A 1 380 ? -17.548 6.455 -10.204 1.00 60.88 380 GLN A O 1
ATOM 2844 N N . ARG A 1 381 ? -17.751 6.401 -7.969 1.00 59.88 381 ARG A N 1
ATOM 2845 C CA . ARG A 1 381 ? -18.235 7.790 -7.856 1.00 59.88 381 ARG A CA 1
ATOM 2846 C C . ARG A 1 381 ? -17.152 8.818 -8.172 1.00 59.88 381 ARG A C 1
ATOM 2848 O O . ARG A 1 381 ? -17.460 9.818 -8.821 1.00 59.88 381 ARG A O 1
ATOM 2855 N N . ILE A 1 382 ? -15.909 8.580 -7.741 1.00 51.22 382 ILE A N 1
ATOM 2856 C CA . ILE A 1 382 ? -14.766 9.444 -8.076 1.00 51.22 382 ILE A CA 1
ATOM 2857 C C . ILE A 1 382 ? -14.580 9.468 -9.588 1.00 51.22 382 ILE A C 1
ATOM 2859 O O . ILE A 1 382 ? -14.568 10.541 -10.184 1.00 51.22 382 ILE A O 1
ATOM 2863 N N . ALA A 1 383 ? -14.499 8.299 -10.219 1.00 52.59 383 ALA A N 1
ATOM 2864 C CA . ALA A 1 383 ? -14.191 8.204 -11.637 1.00 52.59 383 ALA A CA 1
ATOM 2865 C C . ALA A 1 383 ? -15.309 8.798 -12.527 1.00 52.59 383 ALA A C 1
ATOM 2867 O O . ALA A 1 383 ? -15.019 9.590 -13.423 1.00 52.59 383 ALA A O 1
ATOM 2868 N N . ALA A 1 384 ? -16.586 8.609 -12.165 1.00 62.28 384 ALA A N 1
ATOM 2869 C CA . ALA A 1 384 ? -17.715 9.301 -12.804 1.00 62.28 384 ALA A CA 1
ATOM 2870 C C . ALA A 1 384 ? -17.738 10.830 -12.562 1.00 62.28 384 ALA A C 1
ATOM 2872 O O . ALA A 1 384 ? -18.398 11.581 -13.289 1.00 62.28 384 ALA A O 1
ATOM 2873 N N . GLY A 1 385 ? -17.085 11.314 -11.501 1.00 60.94 385 GLY A N 1
ATOM 2874 C CA . GLY A 1 385 ? -16.864 12.740 -11.251 1.00 60.94 385 GLY A CA 1
ATOM 2875 C C . GLY A 1 385 ? -15.756 13.311 -12.137 1.00 60.94 385 GLY A C 1
ATOM 2876 O O . GLY A 1 385 ? -15.938 14.367 -12.740 1.00 60.94 385 GLY A O 1
ATOM 2877 N N . VAL A 1 386 ? -14.647 12.578 -12.265 1.00 58.41 386 VAL A N 1
ATOM 2878 C CA . VAL A 1 386 ? -13.505 12.933 -13.121 1.00 58.41 386 VAL A CA 1
ATOM 2879 C C . VAL A 1 386 ? -13.910 12.990 -14.586 1.00 58.41 386 VAL A C 1
ATOM 2881 O O . VAL A 1 386 ? -13.619 13.976 -15.256 1.00 58.41 386 VAL A O 1
ATOM 2884 N N . GLU A 1 387 ? -14.634 11.982 -15.074 1.00 56.62 387 GLU A N 1
ATOM 2885 C CA . GLU A 1 387 ? -15.103 11.942 -16.459 1.00 56.62 387 GLU A CA 1
ATOM 2886 C C . GLU A 1 387 ? -15.986 13.156 -16.794 1.00 56.62 387 GLU A C 1
ATOM 2888 O O . GLU A 1 387 ? -15.762 13.829 -17.802 1.00 56.62 387 GLU A O 1
ATOM 2893 N N . ARG A 1 388 ? -16.940 13.503 -15.917 1.00 66.56 388 ARG A N 1
ATOM 2894 C CA . ARG A 1 388 ? -17.809 14.678 -16.103 1.00 66.56 388 ARG A CA 1
ATOM 2895 C C . ARG A 1 388 ? -17.037 15.991 -16.108 1.00 66.56 388 ARG A C 1
ATOM 2897 O O . ARG A 1 388 ? -17.359 16.873 -16.903 1.00 66.56 388 ARG A O 1
ATOM 2904 N N . GLU A 1 389 ? -16.035 16.136 -15.246 1.00 63.88 389 GLU A N 1
ATOM 2905 C CA . GLU A 1 389 ? -15.212 17.345 -15.210 1.00 63.88 389 GLU A CA 1
ATOM 2906 C C . GLU A 1 389 ? -14.342 17.457 -16.469 1.00 63.88 389 GLU A C 1
ATOM 2908 O O . GLU A 1 389 ? -14.317 18.517 -17.090 1.00 63.88 389 GLU A O 1
ATOM 2913 N N . ILE A 1 390 ? -13.703 16.364 -16.907 1.00 58.72 390 ILE A N 1
ATOM 2914 C CA . ILE A 1 390 ? -12.919 16.333 -18.153 1.00 58.72 390 ILE A CA 1
ATOM 2915 C C . ILE A 1 390 ? -13.809 16.688 -19.348 1.00 58.72 390 ILE A C 1
ATOM 2917 O O . ILE A 1 390 ? -13.437 17.539 -20.155 1.00 58.72 390 ILE A O 1
ATOM 2921 N N . GLN A 1 391 ? -15.009 16.107 -19.443 1.00 62.78 391 GLN A N 1
ATOM 2922 C CA . GLN A 1 391 ? -15.972 16.440 -20.498 1.00 62.78 391 GLN A CA 1
ATOM 2923 C C . GLN A 1 391 ? -16.405 17.914 -20.440 1.00 62.78 391 GLN A C 1
ATOM 2925 O O . GLN A 1 391 ? -16.511 18.569 -21.478 1.00 62.78 391 GLN A O 1
ATOM 2930 N N . THR A 1 392 ? -16.609 18.464 -19.240 1.00 71.19 392 THR A N 1
ATOM 2931 C CA . THR A 1 392 ? -16.997 19.870 -19.040 1.00 71.19 392 THR A CA 1
ATOM 2932 C C . THR A 1 392 ? -15.869 20.827 -19.427 1.00 71.19 392 THR A C 1
ATOM 2934 O O . THR A 1 392 ? -16.108 21.823 -20.118 1.00 71.19 392 THR A O 1
ATOM 2937 N N . GLN A 1 393 ? -14.627 20.525 -19.044 1.00 61.69 393 GLN A N 1
ATOM 2938 C CA . GLN A 1 393 ? -13.467 21.344 -19.394 1.00 61.69 393 GLN A CA 1
ATOM 2939 C C . GLN A 1 393 ? -13.123 21.243 -20.879 1.00 61.69 393 GLN A C 1
ATOM 2941 O O . GLN A 1 393 ? -12.867 22.272 -21.501 1.00 61.69 393 GLN A O 1
ATOM 2946 N N . ALA A 1 394 ? -13.227 20.054 -21.479 1.00 56.50 394 ALA A N 1
ATOM 2947 C CA . ALA A 1 394 ? -13.096 19.877 -22.921 1.00 56.50 394 ALA A CA 1
ATOM 2948 C C . ALA A 1 394 ? -14.162 20.686 -23.677 1.00 56.50 394 ALA A C 1
ATOM 2950 O O . ALA A 1 394 ? -13.824 21.432 -24.591 1.00 56.50 394 ALA A O 1
ATOM 2951 N N . ALA A 1 395 ? -15.432 20.632 -23.257 1.00 61.78 395 ALA A N 1
ATOM 2952 C CA . ALA A 1 395 ? -16.505 21.427 -23.859 1.00 61.78 395 ALA A CA 1
ATOM 2953 C C . ALA A 1 395 ? -16.265 22.942 -23.715 1.00 61.78 395 ALA A C 1
ATOM 2955 O O . ALA A 1 395 ? -16.487 23.703 -24.661 1.00 61.78 395 ALA A O 1
ATOM 2956 N N . THR A 1 396 ? -15.757 23.382 -22.561 1.00 66.56 396 THR A N 1
ATOM 2957 C CA . THR A 1 396 ? -15.436 24.793 -22.292 1.00 66.56 396 THR A CA 1
ATOM 2958 C C . THR A 1 396 ? -14.263 25.273 -23.149 1.00 66.56 396 THR A C 1
ATOM 2960 O O . THR A 1 396 ? -14.381 26.304 -23.818 1.00 66.56 396 THR A O 1
ATOM 2963 N N . ALA A 1 397 ? -13.172 24.505 -23.213 1.00 54.31 397 ALA A N 1
ATOM 2964 C CA . ALA A 1 397 ? -12.020 24.767 -24.078 1.00 54.31 397 ALA A CA 1
ATOM 2965 C C . ALA A 1 397 ? -12.415 24.779 -25.566 1.00 54.31 397 ALA A C 1
ATOM 2967 O O . ALA A 1 397 ? -11.969 25.626 -26.339 1.00 54.31 397 ALA A O 1
ATOM 2968 N N . TRP A 1 398 ? -13.322 23.893 -25.979 1.00 50.56 398 TRP A N 1
ATOM 2969 C CA . TRP A 1 398 ? -13.801 23.839 -27.359 1.00 50.56 398 TRP A CA 1
ATOM 2970 C C . TRP A 1 398 ? -14.702 25.030 -27.717 1.00 50.56 398 TRP A C 1
ATOM 2972 O O . TRP A 1 398 ? -14.553 25.615 -28.788 1.00 50.56 398 TRP A O 1
ATOM 2982 N N . SER A 1 399 ? -15.575 25.458 -26.797 1.00 53.16 399 SER A N 1
ATOM 2983 C CA . SER A 1 399 ? -16.427 26.648 -26.969 1.00 53.16 399 SER A CA 1
ATOM 2984 C C . SER A 1 399 ? -15.634 27.957 -27.066 1.00 53.16 399 SER A C 1
ATOM 2986 O O . SER A 1 399 ? -16.027 28.874 -27.788 1.00 53.16 399 SER A O 1
ATOM 2988 N N . THR A 1 400 ? -14.486 28.026 -26.389 1.00 55.50 400 THR A N 1
ATOM 2989 C CA . THR A 1 400 ? -13.586 29.185 -26.421 1.00 55.50 400 THR A CA 1
ATOM 2990 C C . THR A 1 400 ? -12.673 29.171 -27.647 1.00 55.50 400 THR A C 1
ATOM 2992 O O . THR A 1 400 ? -12.347 30.235 -28.167 1.00 55.50 400 THR A O 1
ATOM 2995 N N . THR A 1 401 ? -12.329 27.989 -28.170 1.00 45.75 401 THR A N 1
ATOM 2996 C CA . THR A 1 401 ? -11.436 27.844 -29.334 1.00 45.75 401 THR A CA 1
ATOM 2997 C C . THR A 1 401 ? -12.183 27.881 -30.677 1.00 45.75 401 THR A C 1
ATOM 2999 O O . THR A 1 401 ? -11.641 28.351 -31.675 1.00 45.75 401 THR A O 1
ATOM 3002 N N . VAL A 1 402 ? -13.447 27.442 -30.731 1.00 44.66 402 VAL A N 1
ATOM 3003 C CA . VAL A 1 402 ? -14.241 27.338 -31.972 1.00 44.66 402 VAL A CA 1
ATOM 3004 C C . VAL A 1 402 ? -15.365 28.383 -31.997 1.00 44.66 402 VAL A C 1
ATOM 3006 O O . VAL A 1 402 ? -16.550 28.066 -32.051 1.00 44.66 402 VAL A O 1
ATOM 3009 N N . SER A 1 403 ? -15.004 29.667 -31.990 1.00 44.75 403 SER A N 1
ATOM 3010 C CA . SER A 1 403 ? -15.933 30.753 -32.343 1.00 44.75 403 SER A CA 1
ATOM 3011 C C . SER A 1 403 ? -15.757 31.148 -33.813 1.00 44.75 403 SER A C 1
ATOM 3013 O O . SER A 1 403 ? -15.044 32.087 -34.147 1.00 44.75 403 SER A O 1
ATOM 3015 N N . GLY A 1 404 ? -16.432 30.414 -34.705 1.00 38.06 404 GLY A N 1
ATOM 3016 C CA . GLY A 1 404 ? -16.569 30.735 -36.131 1.00 38.06 404 GLY A CA 1
ATOM 3017 C C . GLY A 1 404 ? -17.848 30.113 -36.731 1.00 38.06 404 GLY A C 1
ATOM 3018 O O . GLY A 1 404 ? -17.999 28.889 -36.679 1.00 38.06 404 GLY A O 1
ATOM 3019 N N . PRO A 1 405 ? -18.799 30.891 -37.293 1.00 46.25 405 PRO A N 1
ATOM 3020 C CA . PRO A 1 405 ? -20.102 30.378 -37.722 1.00 46.25 405 PRO A CA 1
ATOM 3021 C C . PRO A 1 405 ? -20.049 29.983 -39.207 1.00 46.25 405 PRO A C 1
ATOM 3023 O O . PRO A 1 405 ? -20.117 30.856 -40.072 1.00 46.25 405 PRO A O 1
ATOM 3026 N N . PRO A 1 406 ? -19.913 28.683 -39.547 1.00 48.75 406 PRO A N 1
ATOM 3027 C CA . PRO A 1 406 ? -21.113 27.868 -39.783 1.00 48.75 406 PRO A CA 1
ATOM 3028 C C . PRO A 1 406 ? -20.987 26.365 -39.429 1.00 48.75 406 PRO A C 1
ATOM 3030 O O . PRO A 1 406 ? -21.923 25.603 -39.687 1.00 48.75 406 PRO A O 1
ATOM 3033 N N . ALA A 1 407 ? -19.880 25.910 -38.828 1.00 46.59 407 ALA A N 1
ATOM 3034 C CA . ALA A 1 407 ? -19.642 24.482 -38.563 1.00 46.59 407 ALA A CA 1
ATOM 3035 C C . ALA A 1 407 ? -20.565 23.900 -37.469 1.00 46.59 407 ALA A C 1
ATOM 3037 O O . ALA A 1 407 ? -21.017 22.756 -37.575 1.00 46.59 407 ALA A O 1
ATOM 3038 N N . ALA A 1 408 ? -20.955 24.720 -36.486 1.00 45.97 408 ALA A N 1
ATOM 3039 C CA . ALA A 1 408 ? -21.797 24.314 -35.357 1.00 45.97 408 ALA A CA 1
ATOM 3040 C C . ALA A 1 408 ? -23.181 23.759 -35.768 1.00 45.97 408 ALA A C 1
ATOM 3042 O O . ALA A 1 408 ? -23.709 22.857 -35.122 1.00 45.97 408 ALA A O 1
ATOM 3043 N N . ARG A 1 409 ? -23.767 24.219 -36.888 1.00 50.53 409 ARG A N 1
ATOM 3044 C CA . ARG A 1 409 ? -25.120 23.792 -37.311 1.00 50.53 409 ARG A CA 1
ATOM 3045 C C . ARG A 1 409 ? -25.165 22.436 -38.021 1.00 50.53 409 ARG A C 1
ATOM 3047 O O . ARG A 1 409 ? -26.233 21.829 -38.080 1.00 50.53 409 ARG A O 1
ATOM 3054 N N . ARG A 1 410 ? -24.046 21.957 -38.581 1.00 52.78 410 ARG A N 1
ATOM 3055 C CA . ARG A 1 410 ? -24.005 20.652 -39.272 1.00 52.78 410 ARG A CA 1
ATOM 3056 C C . ARG A 1 410 ? -23.803 19.488 -38.304 1.00 52.78 410 ARG A C 1
ATOM 3058 O O . ARG A 1 410 ? -24.389 18.437 -38.528 1.00 52.78 410 ARG A O 1
ATOM 3065 N N . VAL A 1 411 ? -23.068 19.691 -37.210 1.00 51.28 411 VAL A N 1
ATOM 3066 C CA . VAL A 1 411 ? -22.800 18.633 -36.219 1.00 51.28 411 VAL A CA 1
ATOM 3067 C C . VAL A 1 411 ? -23.925 18.522 -35.188 1.00 51.28 411 VAL A C 1
ATOM 3069 O O . VAL A 1 411 ? -24.327 17.413 -34.852 1.00 51.28 411 VAL A O 1
ATOM 3072 N N . GLN A 1 412 ? -24.560 19.633 -34.796 1.00 46.41 412 GLN A N 1
ATOM 3073 C CA . GLN A 1 412 ? -25.749 19.576 -33.934 1.00 46.41 412 GLN A CA 1
ATOM 3074 C C . GLN A 1 412 ? -26.919 18.820 -34.598 1.00 46.41 412 GLN A C 1
ATOM 3076 O O . GLN A 1 412 ? -27.712 18.204 -33.900 1.00 46.41 412 GLN A O 1
ATOM 3081 N N . ARG A 1 413 ? -26.976 18.774 -35.943 1.00 50.38 413 ARG A N 1
ATOM 3082 C CA . ARG A 1 413 ? -27.894 17.910 -36.717 1.00 50.38 413 ARG A CA 1
ATOM 3083 C C . ARG A 1 413 ? -27.538 16.421 -36.680 1.00 50.38 413 ARG A C 1
ATOM 3085 O O . ARG A 1 413 ? -28.438 15.600 -36.803 1.00 50.38 413 ARG A O 1
ATOM 3092 N N . ALA A 1 414 ? -26.257 16.081 -36.559 1.00 50.97 414 ALA A N 1
ATOM 3093 C CA . ALA A 1 414 ? -25.801 14.693 -36.509 1.00 50.97 414 ALA A CA 1
ATOM 3094 C C . ALA A 1 414 ? -25.991 14.080 -35.111 1.00 50.97 414 ALA A C 1
ATOM 3096 O O . ALA A 1 414 ? -26.263 12.891 -35.004 1.00 50.97 414 ALA A O 1
ATOM 3097 N N . VAL A 1 415 ? -25.906 14.898 -34.056 1.00 48.78 415 VAL A N 1
ATOM 3098 C CA . VAL A 1 415 ? -25.999 14.440 -32.659 1.00 48.78 415 VAL A CA 1
ATOM 3099 C C . VAL A 1 415 ? -27.445 14.329 -32.156 1.00 48.78 415 VAL A C 1
ATOM 3101 O O . VAL A 1 415 ? -27.737 13.445 -31.360 1.00 48.78 415 VAL A O 1
ATOM 3104 N N . THR A 1 416 ? -28.381 15.172 -32.611 1.00 58.88 416 THR A N 1
ATOM 3105 C CA . THR A 1 416 ? -29.764 15.158 -32.083 1.00 58.88 416 THR A CA 1
ATOM 3106 C C . THR A 1 416 ? -30.750 14.303 -32.882 1.00 58.88 416 THR A C 1
ATOM 3108 O O . THR A 1 416 ? -31.880 14.109 -32.438 1.00 58.88 416 THR A O 1
ATOM 3111 N N . GLY A 1 417 ? -30.371 13.800 -34.064 1.00 45.16 417 GLY A N 1
ATOM 3112 C CA . GLY A 1 417 ? -31.196 12.887 -34.870 1.00 45.16 417 GLY A CA 1
ATOM 3113 C C . GLY A 1 417 ? -32.585 13.412 -35.271 1.00 45.16 417 GLY A C 1
ATOM 3114 O O . GLY A 1 417 ? -33.404 12.646 -35.770 1.00 45.16 417 GLY A O 1
ATOM 3115 N N . THR A 1 418 ? -32.888 14.697 -35.063 1.00 46.34 418 THR A N 1
ATOM 3116 C CA . THR A 1 418 ? -34.228 15.257 -35.284 1.00 46.34 418 THR A CA 1
ATOM 3117 C C . THR A 1 418 ? -34.227 16.161 -36.510 1.00 46.34 418 THR A C 1
ATOM 3119 O O . THR A 1 418 ? -33.664 17.258 -36.512 1.00 46.34 418 THR A O 1
ATOM 3122 N N . ALA A 1 419 ? -34.875 15.704 -37.582 1.00 42.00 419 ALA A N 1
ATOM 3123 C CA . ALA A 1 419 ? -35.185 16.560 -38.718 1.00 42.00 419 ALA A CA 1
ATOM 3124 C C . ALA A 1 419 ? -36.213 17.623 -38.283 1.00 42.00 419 ALA A C 1
ATOM 3126 O O . ALA A 1 419 ? -37.218 17.270 -37.661 1.00 42.00 419 ALA A O 1
ATOM 3127 N N . PRO A 1 420 ? -36.013 18.917 -38.594 1.00 43.78 420 PRO A N 1
ATOM 3128 C CA . PRO A 1 420 ? -37.022 19.922 -38.300 1.00 43.78 420 PRO A CA 1
ATOM 3129 C C . PRO A 1 420 ? -38.256 19.660 -39.171 1.00 43.78 420 PRO A C 1
ATOM 3131 O O . PRO A 1 420 ? -38.168 19.693 -40.400 1.00 43.78 420 PRO A O 1
ATOM 3134 N N . GLN A 1 421 ? -39.409 19.413 -38.542 1.00 47.41 421 GLN A N 1
ATOM 3135 C CA . GLN A 1 421 ? -40.695 19.477 -39.232 1.00 47.41 421 GLN A CA 1
ATOM 3136 C C . GLN A 1 421 ? -40.871 20.896 -39.779 1.00 47.41 421 GLN A C 1
ATOM 3138 O O . GLN A 1 421 ? -40.834 21.879 -39.037 1.00 47.41 421 GLN A O 1
ATOM 3143 N N . ALA A 1 422 ? -41.012 21.000 -41.099 1.00 46.88 422 ALA A N 1
ATOM 3144 C CA . ALA A 1 422 ? -41.308 22.261 -41.753 1.00 46.88 422 ALA A CA 1
ATOM 3145 C C . ALA A 1 422 ? -42.676 22.784 -41.273 1.00 46.88 422 ALA A C 1
ATOM 3147 O O . ALA A 1 422 ? -43.618 21.995 -41.155 1.00 46.88 422 ALA A O 1
ATOM 3148 N N . PRO A 1 423 ? -42.828 24.096 -41.025 1.00 44.47 423 PRO A N 1
ATOM 3149 C CA . PRO A 1 423 ? -44.121 24.655 -40.669 1.00 44.47 423 PRO A CA 1
ATOM 3150 C C . PRO A 1 423 ? -45.089 24.494 -41.846 1.00 44.47 423 PRO A C 1
ATOM 3152 O O . PRO A 1 423 ? -44.836 24.976 -42.953 1.00 44.47 423 PRO A O 1
ATOM 3155 N N . ILE A 1 424 ? -46.210 23.817 -41.596 1.00 43.25 424 ILE A N 1
ATOM 3156 C CA . ILE A 1 424 ? -47.338 23.717 -42.522 1.00 43.25 424 ILE A CA 1
ATOM 3157 C C . ILE A 1 424 ? -47.861 25.140 -42.760 1.00 43.25 424 ILE A C 1
ATOM 3159 O O . ILE A 1 424 ? -48.519 25.734 -41.908 1.00 43.25 424 ILE A O 1
ATOM 3163 N N . ARG A 1 425 ? -47.554 25.709 -43.930 1.00 43.72 425 ARG A N 1
ATOM 3164 C CA . ARG A 1 425 ? -48.200 26.928 -44.429 1.00 43.72 425 ARG A CA 1
ATOM 3165 C C . ARG A 1 425 ? -49.638 26.587 -44.821 1.00 43.72 425 ARG A C 1
ATOM 3167 O O . ARG A 1 425 ? -49.893 26.149 -45.939 1.00 43.72 425 ARG A O 1
ATOM 3174 N N . THR A 1 426 ? -50.588 26.844 -43.930 1.00 46.19 426 THR A N 1
ATOM 3175 C CA . THR A 1 426 ? -52.001 26.987 -44.299 1.00 46.19 426 THR A CA 1
ATOM 3176 C C . THR A 1 426 ? -52.163 28.258 -45.128 1.00 46.19 426 THR A C 1
ATOM 3178 O O . THR A 1 426 ? -52.255 29.363 -44.595 1.00 46.19 426 THR A O 1
ATOM 3181 N N . THR A 1 427 ? -52.173 28.116 -46.451 1.00 48.84 427 THR A N 1
ATOM 3182 C CA . THR A 1 427 ? -52.645 29.170 -47.352 1.00 48.84 427 THR A CA 1
ATOM 3183 C C . THR A 1 427 ? -54.171 29.147 -47.353 1.00 48.84 427 THR A C 1
ATOM 3185 O O . THR A 1 427 ? -54.813 28.357 -48.038 1.00 48.84 427 THR A O 1
ATOM 3188 N N . GLY A 1 428 ? -54.766 30.020 -46.541 1.00 43.31 428 GLY A N 1
ATOM 3189 C CA . GLY A 1 428 ? -56.177 30.367 -46.654 1.00 43.31 428 GLY A CA 1
ATOM 3190 C C . GLY A 1 428 ? -56.398 31.187 -47.922 1.00 43.31 428 GLY A C 1
ATOM 3191 O O . GLY A 1 428 ? -56.108 32.379 -47.949 1.00 43.31 428 GLY A O 1
ATOM 3192 N N . ARG A 1 429 ? -56.914 30.547 -48.974 1.00 40.97 429 ARG A N 1
ATOM 3193 C CA . ARG A 1 429 ? -57.441 31.218 -50.166 1.00 40.97 429 ARG A CA 1
ATOM 3194 C C . ARG A 1 429 ? -58.912 31.557 -49.910 1.00 40.97 429 ARG A C 1
ATOM 3196 O O . ARG A 1 429 ? -59.759 30.669 -49.892 1.00 40.97 429 ARG A O 1
ATOM 3203 N N . ARG A 1 430 ? -59.214 32.840 -49.696 1.00 47.06 430 ARG A N 1
ATOM 3204 C CA . ARG A 1 430 ? -60.568 33.400 -49.820 1.00 47.06 430 ARG A CA 1
ATOM 3205 C C . ARG A 1 430 ? -60.582 34.373 -51.000 1.00 47.06 430 ARG A C 1
ATOM 3207 O O . ARG A 1 430 ? -59.858 35.360 -50.960 1.00 47.06 430 ARG A O 1
ATOM 3214 N N . ARG A 1 431 ? -61.503 34.073 -51.922 1.00 53.38 431 ARG A N 1
ATOM 3215 C CA . ARG A 1 431 ? -61.914 34.774 -53.151 1.00 53.38 431 ARG A CA 1
ATOM 3216 C C . ARG A 1 431 ? -60.962 34.671 -54.336 1.00 53.38 431 ARG A C 1
ATOM 3218 O O . ARG A 1 431 ? -59.798 35.102 -54.230 1.00 53.38 431 ARG A O 1
#

Foldseek 3Di:
DDDPLLVLLLVLLVVLLVVLVVVLVVVVVVVVVPDDDDPDDDDDDDDDDLLVVVLVVCVVQDDPSNSCSLCVDPCNVVVSVSQVVCVVVVNHVNVVRVVSSVSSVVSRPDDQDLLSVLLVLLPLLEPVVLSVLLSPFPCSVVVSVVLVVCVVVVDPSSVLSNVCHVVLVVLVVVLVVVVVVVVVVVLVVVCVVPQDDQPPFLQVLLVVLVHHPVLLVVLLVLLCVQAPNVLSCVLVVDSRLVSVLSSLLVVCVVVVHPLSVLSNCLVVVQVVCVVVVPPDRPSSSSSNVSSPDDHDDPPPPVVVVCVVDDDPDDPVVVVVVVVVVLVPDQDDLVVVVVVVDDPVRSVVVVVVCVVVVSDDDDDDDDDDDDDPVSVSVSSVVSVVSSVVVSVVVVVVVCVVVDPDPDPVVVVVCVVPVDDDDDDPPPPDDDD